Protein AF-A0A7H9B2K4-F1 (afdb_monomer)

Foldseek 3Di:
DVVVVVVVVVVVVVVVVVVVVVCCVVCVLVVVQVVCQQPVPPPDAADPWFFFQDKDWDWDFPNRPDDQKGWDAPAPPGPDIAIWGFHDDQFQPVQQQFLDDDPTTTITMTTGHDDPPDPTFTFQDKAFDLDQLDADPVLVVVLVVCVVVVPPQQADKDWDFADDDPVVVVDPPDPDDGSIDIHGGDQWDDPTNRMIIGGDPPHFGWIDKDKDKFPPFDDQAPQKDWRDWFNWDQRPPPRFTITMTMMTGTDDPPDPPPPPDDPDLAPEPPDQDALKAKEWEAEQAAQARHPDPVSNVLLVLLLVLVLLLCVVRVGQEYEYAENQHQADRRARLLRSVCSNCNSCSNVVHAYEYAYDPRPHHPTHDPVVNLVSQLPGRNYPQVSADPQSWDWHWYAHPVRFIEIEIEHHQQDACVVVVVVVVPDDQGLAYEYGHADDAPQVQDPDDFDKFFFDDDRDDDDPSNVSHVCVVVSCVVSVHLEYEYENDQAAQMWTQGPSNHIYGYQHHSGAPDDYPPPRARKGKMWMQRNVQRWIKMWMAGSVGRVDIDRIDTSDGDD

InterPro domains:
  IPR004843 Calcineurin-like, phosphoesterase domain [PF00149] (277-362)
  IPR029052 Metallo-dependent phosphatase-like [G3DSA:3.60.21.10] (275-540)
  IPR029052 Metallo-dependent phosphatase-like [SSF56300] (274-551)

Sequence (555 aa):
MRLRRKRSIRSLNRTLVFTIVFAVFFFRAQLIFHIANIIFHPQTSEYQGGLIDDIQFIKCYRWFRQCQSLIRPLSSADRNLAAWARVSKNLSEETSYAIESGVLYDTYVYVHRWKKSSNSQPMTDLAISKDPLTVPLRVLSEVQKLIQSRDSSAFHKHIYQQEPSIWERFSPWNHKSKGEIHLLGEDWQYKGGGIWCKYESRNDPLVDIEVYLGAGFVESRPQWKEVISEYFRPYVKSNKYIPLSITKKVKSLSEPEVEPFDDSLRLKLPMTHDRSFKILQITDVHFRCSDDGTILLNEFQTVNFIINILDREVPDLVVITGDFLDGLKSFDYQACILKLVQPMIRKGISYAFSFGEADYSLYATETQITAFISRLPFCMNKWSSLNNHMAIDIKLNSGSDIVLYVLDSFKSVEPFFIERERLSLPKYSLAFRSLPIKEYRPEGSFPLIGQYNERFALESSLKIDSNLGDILKRFKIMAMSCGYEHNNDCCLKSNDEIWLCYGGSSGVGLGKMFDMPANVRVFNIDDDKGEITSWKRNFISVDSVYDYQYIRSVQ

Solvent-accessible surface area (backbone atoms only — not comparable to full-atom values): 30633 Å² total; per-residue (Å²): 116,71,65,62,53,54,51,49,51,54,49,51,50,50,53,50,50,51,51,50,52,50,47,50,63,78,39,40,74,58,51,52,40,54,50,43,40,60,69,66,56,61,90,52,63,48,37,86,72,50,49,30,46,45,72,48,82,44,73,40,41,74,84,40,86,64,66,46,24,46,52,45,52,85,41,100,88,43,84,59,74,39,68,28,19,22,58,56,61,90,46,73,62,63,76,75,71,35,74,46,74,59,97,60,31,38,21,33,56,27,33,31,71,50,50,96,88,50,94,68,66,53,22,31,46,67,42,42,27,93,50,55,89,45,82,37,68,69,61,53,54,52,37,51,50,32,53,74,70,63,41,76,56,34,75,44,79,45,78,46,73,65,83,75,54,77,68,66,77,68,48,95,81,66,93,67,78,79,61,67,44,77,46,53,33,75,64,64,44,77,71,56,85,18,32,33,41,24,68,48,96,86,54,50,40,29,38,35,71,48,71,41,45,26,41,83,62,58,85,47,57,86,60,48,43,74,38,38,74,62,46,75,37,81,34,89,92,71,82,42,54,58,16,34,29,34,35,34,29,41,52,58,95,85,52,78,73,80,67,82,74,70,95,56,103,60,52,69,65,98,54,81,37,58,60,48,52,34,36,34,35,41,20,37,43,48,36,35,38,46,71,47,69,69,60,43,50,24,52,50,51,26,49,52,45,52,44,56,46,50,74,72,66,61,45,65,32,37,40,34,20,12,20,56,31,28,16,91,67,24,74,38,63,67,36,35,51,43,44,68,44,29,60,36,47,69,68,70,35,35,32,38,65,19,54,29,90,35,56,52,44,86,38,42,53,70,69,58,54,51,56,51,51,32,66,41,77,58,37,52,52,59,70,33,44,97,65,49,33,34,69,48,46,42,58,30,69,82,71,51,35,35,37,42,35,34,31,29,58,90,46,73,61,63,70,65,49,61,72,49,67,83,51,83,80,56,80,39,30,38,36,37,18,6,60,72,59,76,67,80,63,69,83,82,87,74,67,70,45,67,45,82,70,77,79,71,84,78,61,78,76,60,56,73,52,77,57,46,73,60,50,37,56,76,66,57,35,43,34,37,34,19,19,78,46,60,50,24,46,21,38,32,62,34,98,83,69,30,32,42,29,37,34,16,19,34,22,42,88,59,93,52,58,89,95,60,65,25,22,32,26,39,39,37,40,33,62,86,66,51,27,30,37,35,35,33,38,32,65,88,47,62,90,48,76,45,69,73,40,78,75,38,70,64,127

Radius of gyration: 29.45 Å; Cα contacts (8 Å, |Δi|>4): 1129; chains: 1; bounding box: 100×44×83 Å

pLDDT: mean 83.47, std 14.69, range [33.09, 98.62]

Organism: Zygotorulaspora mrakii (NCBI:txid42260)

Structure (mmCIF, N/CA/C/O backbone):
data_AF-A0A7H9B2K4-F1
#
_entry.id   AF-A0A7H9B2K4-F1
#
loop_
_atom_site.group_PDB
_atom_site.id
_atom_site.type_symbol
_atom_site.label_atom_id
_atom_site.label_alt_id
_atom_site.label_comp_id
_atom_site.label_asym_id
_atom_site.label_entity_id
_atom_site.label_seq_id
_atom_site.pdbx_PDB_ins_code
_atom_site.Cartn_x
_atom_site.Cartn_y
_atom_site.Cartn_z
_atom_site.occupancy
_atom_site.B_iso_or_equiv
_atom_site.auth_seq_id
_atom_site.auth_comp_id
_atom_site.auth_asym_id
_atom_site.auth_atom_id
_atom_site.pdbx_PDB_model_num
ATOM 1 N N . MET A 1 1 ? 69.358 0.667 -35.303 1.00 56.38 1 MET A N 1
ATOM 2 C CA . MET A 1 1 ? 68.114 0.486 -34.503 1.00 56.38 1 MET A CA 1
ATOM 3 C C . MET A 1 1 ? 67.046 1.586 -34.660 1.00 56.38 1 MET A C 1
ATOM 5 O O . MET A 1 1 ? 65.870 1.242 -34.692 1.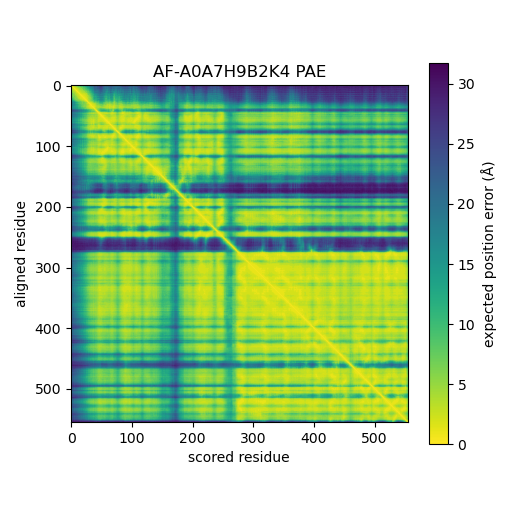00 56.38 1 MET A O 1
ATOM 9 N N . ARG A 1 2 ? 67.374 2.886 -34.797 1.00 57.91 2 ARG A N 1
ATOM 10 C CA . ARG A 1 2 ? 66.367 3.983 -34.850 1.00 57.91 2 ARG A CA 1
ATOM 11 C C . ARG A 1 2 ? 65.388 3.955 -36.046 1.00 57.91 2 ARG A C 1
ATOM 13 O O . ARG A 1 2 ? 64.227 4.319 -35.880 1.00 57.91 2 ARG A O 1
ATOM 20 N N . LEU A 1 3 ? 65.808 3.493 -37.229 1.00 55.94 3 LEU A N 1
ATOM 21 C CA . LEU A 1 3 ? 64.964 3.471 -38.442 1.00 55.94 3 LEU A CA 1
ATOM 22 C C . LEU A 1 3 ? 63.902 2.352 -38.446 1.00 55.94 3 LEU A C 1
ATOM 24 O O . LEU A 1 3 ? 62.769 2.597 -38.858 1.00 55.94 3 LEU A O 1
ATOM 28 N N . ARG A 1 4 ? 64.219 1.157 -37.920 1.00 59.97 4 ARG A N 1
ATOM 29 C CA . ARG A 1 4 ? 63.239 0.060 -37.742 1.00 59.97 4 ARG A CA 1
ATOM 30 C C . ARG A 1 4 ? 62.149 0.432 -36.731 1.00 59.97 4 ARG A C 1
ATOM 32 O O . ARG A 1 4 ? 60.979 0.178 -36.993 1.00 59.97 4 ARG A O 1
ATOM 39 N N . ARG A 1 5 ? 62.507 1.118 -35.636 1.00 60.47 5 ARG A N 1
ATOM 40 C CA . ARG A 1 5 ? 61.546 1.602 -34.626 1.00 60.47 5 ARG A CA 1
ATOM 41 C C . ARG A 1 5 ? 60.604 2.672 -35.201 1.00 60.47 5 ARG A C 1
ATOM 43 O O . ARG A 1 5 ? 59.402 2.579 -35.001 1.00 60.47 5 ARG A O 1
ATOM 50 N N . LYS A 1 6 ? 61.115 3.617 -36.009 1.00 64.56 6 LYS A N 1
ATOM 51 C CA . LYS A 1 6 ? 60.282 4.616 -36.716 1.00 64.56 6 LYS A CA 1
ATOM 52 C C . LYS A 1 6 ? 59.344 3.996 -37.763 1.00 64.56 6 LYS A C 1
ATOM 54 O O . LYS A 1 6 ? 58.207 4.444 -37.882 1.00 64.56 6 LYS A O 1
ATOM 59 N N . ARG A 1 7 ? 59.786 2.974 -38.511 1.00 66.12 7 ARG A N 1
ATOM 60 C CA . ARG A 1 7 ? 58.922 2.243 -39.461 1.00 66.12 7 ARG A CA 1
ATOM 61 C C . ARG A 1 7 ? 57.850 1.413 -38.749 1.00 66.12 7 ARG A C 1
ATOM 63 O O . ARG A 1 7 ? 56.707 1.445 -39.186 1.00 66.12 7 ARG A O 1
ATOM 70 N N . SER A 1 8 ? 58.190 0.760 -37.637 1.00 64.31 8 SER A N 1
ATOM 71 C CA . SER A 1 8 ? 57.229 0.019 -36.808 1.00 64.31 8 SER A CA 1
ATOM 72 C C . SER A 1 8 ? 56.169 0.945 -36.194 1.00 64.31 8 SER A C 1
ATOM 74 O O . SER A 1 8 ? 54.985 0.684 -36.349 1.00 64.31 8 SER A O 1
ATOM 76 N N . ILE A 1 9 ? 56.562 2.102 -35.642 1.00 70.31 9 ILE A N 1
ATOM 77 C CA . ILE A 1 9 ? 55.616 3.106 -35.113 1.00 70.31 9 ILE A CA 1
ATOM 78 C C . ILE A 1 9 ? 54.707 3.669 -36.218 1.00 70.31 9 ILE A C 1
ATOM 80 O O . ILE A 1 9 ? 53.507 3.807 -36.014 1.00 70.31 9 ILE A O 1
ATOM 84 N N . ARG A 1 10 ? 55.238 3.960 -37.416 1.00 70.56 10 ARG A N 1
ATOM 85 C CA . ARG A 1 10 ? 54.409 4.411 -38.553 1.00 70.56 10 ARG A CA 1
ATOM 86 C C . ARG A 1 10 ? 53.452 3.327 -39.053 1.00 70.56 10 ARG A C 1
ATOM 88 O O . ARG A 1 10 ? 52.339 3.658 -39.446 1.00 70.56 10 ARG A O 1
ATOM 95 N N . SER A 1 11 ? 53.875 2.063 -39.039 1.00 70.44 11 SER A N 1
ATOM 96 C CA . SER A 1 11 ? 53.021 0.920 -39.375 1.00 70.44 11 SER A CA 1
ATOM 97 C C . SER A 1 11 ? 51.909 0.746 -38.345 1.00 70.44 11 SER A C 1
ATOM 99 O O . SER A 1 11 ? 50.755 0.637 -38.738 1.00 70.44 11 SER A O 1
ATOM 101 N N . LEU A 1 12 ? 52.247 0.806 -37.052 1.00 72.25 12 LEU A N 1
ATOM 102 C CA . LEU A 1 12 ? 51.305 0.696 -35.940 1.00 72.25 12 LEU A CA 1
ATOM 103 C C . LEU A 1 12 ? 50.282 1.840 -35.958 1.00 72.25 12 LEU A C 1
ATOM 105 O O . LEU A 1 12 ? 49.088 1.600 -35.816 1.00 72.25 12 LEU A O 1
ATOM 109 N N . ASN A 1 13 ? 50.730 3.073 -36.219 1.00 71.69 13 ASN A N 1
ATOM 110 C CA . ASN A 1 13 ? 49.839 4.221 -36.381 1.00 71.69 13 ASN A CA 1
ATOM 111 C C . ASN A 1 13 ? 48.940 4.070 -37.612 1.00 71.69 13 ASN A C 1
ATOM 113 O O . ASN A 1 13 ? 47.762 4.388 -37.529 1.00 71.69 13 ASN A O 1
ATOM 117 N N . ARG A 1 14 ? 49.446 3.557 -38.743 1.00 74.38 14 ARG A N 1
ATOM 118 C CA . ARG A 1 14 ? 48.601 3.276 -39.916 1.00 74.38 14 ARG A CA 1
ATOM 119 C C . ARG A 1 14 ? 47.543 2.227 -39.599 1.00 74.38 14 ARG A C 1
ATOM 121 O O . ARG A 1 14 ? 46.381 2.459 -39.903 1.00 74.38 14 ARG A O 1
ATOM 128 N N . THR A 1 15 ? 47.918 1.113 -38.973 1.00 76.25 15 THR A N 1
ATOM 129 C CA . THR A 1 15 ? 46.960 0.071 -38.582 1.00 76.25 15 THR A CA 1
ATOM 130 C C . THR A 1 15 ? 45.941 0.591 -37.575 1.00 76.25 15 THR A C 1
ATOM 132 O O . THR A 1 15 ? 44.767 0.300 -37.739 1.00 76.25 15 THR A O 1
ATOM 135 N N . LEU A 1 16 ? 46.356 1.423 -36.612 1.00 76.44 16 LEU A N 1
ATOM 136 C CA . LEU A 1 16 ? 45.463 2.075 -35.651 1.00 76.44 16 LEU A CA 1
ATOM 137 C C . LEU A 1 16 ? 44.482 3.037 -36.340 1.00 76.44 16 LEU A C 1
ATOM 139 O O . LEU A 1 16 ? 43.297 3.052 -36.033 1.00 76.44 16 LEU A O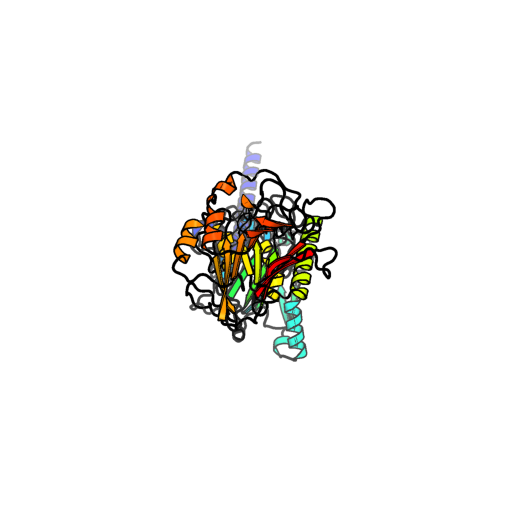 1
ATOM 143 N N . VAL A 1 17 ? 44.956 3.836 -37.298 1.00 78.44 17 VAL A N 1
ATOM 144 C CA . VAL A 1 17 ? 44.097 4.750 -38.065 1.00 78.44 17 VAL A CA 1
ATOM 145 C C . VAL A 1 17 ? 43.091 3.960 -38.901 1.00 78.44 17 VAL A C 1
ATOM 147 O O . VAL A 1 17 ? 41.910 4.294 -38.894 1.00 78.44 17 VAL A O 1
ATOM 150 N N . PHE A 1 18 ? 43.518 2.887 -39.572 1.00 78.12 18 PHE A N 1
ATOM 151 C CA . PHE A 1 18 ? 42.606 2.032 -40.331 1.00 78.12 18 PHE A CA 1
ATOM 152 C C . PHE A 1 18 ? 41.586 1.329 -39.433 1.00 78.12 18 PHE A C 1
ATOM 154 O O . PHE A 1 18 ? 40.413 1.306 -39.792 1.00 78.12 18 PHE A O 1
ATOM 161 N N . THR A 1 19 ? 41.977 0.817 -38.262 1.00 73.94 19 THR A N 1
ATOM 162 C CA . THR A 1 19 ? 41.025 0.199 -37.327 1.00 73.94 19 THR A CA 1
ATOM 163 C C . THR A 1 19 ? 40.046 1.215 -36.749 1.00 73.94 19 THR A C 1
ATOM 165 O O . THR A 1 19 ? 38.864 0.902 -36.653 1.00 73.94 19 THR A O 1
ATOM 168 N N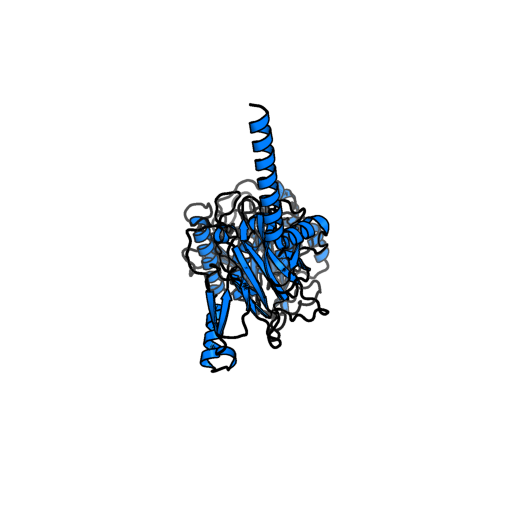 . ILE A 1 20 ? 40.482 2.441 -36.440 1.00 75.06 20 ILE A N 1
ATOM 169 C CA . ILE A 1 20 ? 39.590 3.520 -35.989 1.00 75.06 20 ILE A CA 1
ATOM 170 C C . ILE A 1 20 ? 38.612 3.920 -37.098 1.00 75.06 20 ILE A C 1
ATOM 172 O O . ILE A 1 20 ? 37.416 4.000 -36.845 1.00 75.06 20 ILE A O 1
ATOM 176 N N . VAL A 1 21 ? 39.081 4.138 -38.330 1.00 76.19 21 VAL A N 1
ATOM 177 C CA . VAL A 1 21 ? 38.211 4.509 -39.463 1.00 76.19 21 VAL A CA 1
ATOM 178 C C . VAL A 1 21 ? 37.216 3.392 -39.778 1.00 76.19 21 VAL A C 1
ATOM 180 O O . VAL A 1 21 ? 36.035 3.662 -39.988 1.00 76.19 21 VAL A O 1
ATOM 183 N N . PHE A 1 22 ? 37.667 2.137 -39.756 1.00 72.06 22 PHE A N 1
ATOM 184 C CA . PHE A 1 22 ? 36.810 0.974 -39.960 1.00 72.06 22 PHE A CA 1
ATOM 185 C C . PHE A 1 22 ? 35.772 0.844 -38.838 1.00 72.06 22 PHE A C 1
ATOM 187 O O . PHE A 1 22 ? 34.588 0.675 -39.119 1.00 72.06 22 PHE A O 1
ATOM 194 N N . ALA A 1 23 ? 36.171 1.028 -37.576 1.00 65.62 23 ALA A N 1
ATOM 195 C CA . ALA A 1 23 ? 35.248 1.056 -36.445 1.00 65.62 23 ALA A CA 1
ATOM 196 C C . ALA A 1 23 ? 34.226 2.198 -36.579 1.00 65.62 23 ALA A C 1
ATOM 198 O O . ALA A 1 23 ? 33.030 1.960 -36.466 1.00 65.62 23 ALA A O 1
ATOM 199 N N . VAL A 1 24 ? 34.650 3.422 -36.898 1.00 66.38 24 VAL A N 1
ATOM 200 C CA . VAL A 1 24 ? 33.741 4.566 -37.095 1.00 66.38 24 VAL A CA 1
ATOM 201 C C . VAL A 1 24 ? 32.762 4.317 -38.242 1.00 66.38 24 VAL A C 1
ATOM 203 O O . VAL A 1 24 ? 31.598 4.692 -38.134 1.00 66.38 24 VAL A O 1
ATOM 206 N N . PHE A 1 25 ? 33.195 3.663 -39.322 1.00 68.12 25 PHE A N 1
ATOM 207 C CA . PHE A 1 25 ? 32.325 3.327 -40.446 1.00 68.12 25 PHE A CA 1
ATOM 208 C C . PHE A 1 25 ? 31.274 2.274 -40.067 1.00 68.12 25 PHE A C 1
ATOM 210 O O . PHE A 1 25 ? 30.086 2.484 -40.309 1.00 68.12 25 PHE A O 1
ATOM 217 N N . PHE A 1 26 ? 31.684 1.186 -39.408 1.00 58.09 26 PHE A N 1
ATOM 218 C CA . PHE A 1 26 ? 30.774 0.117 -38.979 1.00 58.09 26 PHE A CA 1
ATOM 219 C C . PHE A 1 26 ? 29.849 0.534 -37.828 1.00 58.09 26 PHE A C 1
ATOM 221 O O . PHE A 1 26 ? 28.696 0.111 -37.781 1.00 58.09 26 PHE A O 1
ATOM 228 N N . PHE A 1 27 ? 30.314 1.403 -36.930 1.00 62.25 27 PHE A N 1
ATOM 229 C CA . PHE A 1 27 ? 29.545 1.903 -35.789 1.00 62.25 27 PHE A CA 1
ATOM 230 C C . PHE A 1 27 ? 28.919 3.276 -36.038 1.00 62.25 27 PHE A C 1
ATOM 232 O O . PHE A 1 27 ? 28.419 3.889 -35.099 1.00 62.25 27 PHE A O 1
ATOM 239 N N . ARG A 1 28 ? 28.894 3.772 -37.282 1.00 66.75 28 ARG A N 1
ATOM 240 C CA . ARG A 1 28 ? 28.434 5.131 -37.611 1.00 66.75 28 ARG A CA 1
ATOM 241 C C . ARG A 1 28 ? 27.039 5.437 -37.067 1.00 66.75 28 ARG A C 1
ATOM 243 O O . ARG A 1 28 ? 26.842 6.482 -36.458 1.00 66.75 28 ARG A O 1
ATOM 250 N N . ALA A 1 29 ? 26.083 4.529 -37.263 1.00 63.59 29 ALA A N 1
ATOM 251 C CA . ALA A 1 29 ? 24.717 4.692 -36.762 1.00 63.59 29 ALA A CA 1
ATOM 252 C C . ALA A 1 29 ? 24.673 4.739 -35.228 1.00 63.59 29 ALA A C 1
ATOM 254 O O . ALA A 1 29 ? 23.933 5.537 -34.656 1.00 63.59 29 ALA A O 1
ATOM 255 N N . GLN A 1 30 ? 25.516 3.931 -34.575 1.00 69.69 30 GLN A N 1
ATOM 256 C CA . GLN A 1 30 ? 25.601 3.907 -33.123 1.00 69.69 30 GLN A CA 1
ATOM 257 C C . GLN A 1 30 ? 26.197 5.217 -32.592 1.00 69.69 30 GLN A C 1
ATOM 259 O O . GLN A 1 30 ? 25.627 5.894 -31.740 1.00 69.69 30 GLN A O 1
ATOM 264 N N . LEU A 1 31 ? 27.306 5.642 -33.192 1.00 72.56 31 LEU A N 1
ATOM 265 C CA . LEU A 1 31 ? 27.999 6.877 -32.862 1.00 72.56 31 LEU A CA 1
ATOM 266 C C . LEU A 1 31 ? 27.090 8.108 -33.007 1.00 72.56 31 LEU A C 1
ATOM 268 O O . LEU A 1 31 ? 27.130 8.984 -32.149 1.00 72.56 31 LEU A O 1
ATOM 272 N N . ILE A 1 32 ? 26.243 8.159 -34.044 1.00 75.94 32 ILE A N 1
ATOM 273 C CA . ILE A 1 32 ? 25.298 9.265 -34.260 1.00 75.94 32 ILE A CA 1
ATOM 274 C C . ILE A 1 32 ? 24.343 9.415 -33.075 1.00 75.94 32 ILE A C 1
ATOM 276 O O . ILE A 1 32 ? 24.209 10.524 -32.561 1.00 75.94 32 ILE A O 1
ATOM 280 N N . PHE A 1 33 ? 23.705 8.338 -32.603 1.00 79.56 33 PHE A N 1
ATOM 281 C CA . PHE A 1 33 ? 22.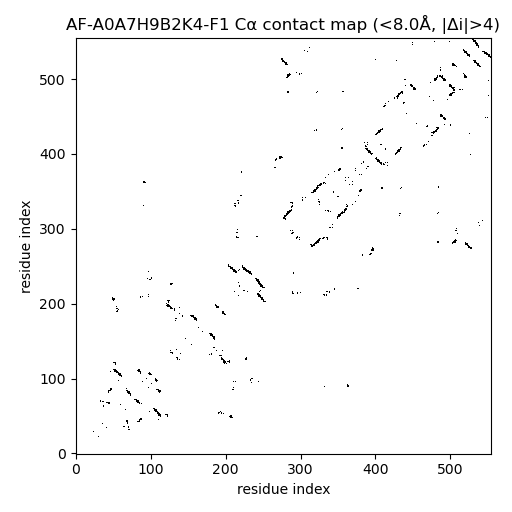787 8.478 -31.470 1.00 79.56 33 PHE A CA 1
ATOM 282 C C . PHE A 1 33 ? 23.533 8.741 -30.161 1.00 79.56 33 PHE A C 1
ATOM 284 O O . PHE A 1 33 ? 23.029 9.487 -29.325 1.00 79.56 33 PHE A O 1
ATOM 291 N N . HIS A 1 34 ? 24.727 8.173 -29.956 1.00 83.75 34 HIS A N 1
ATOM 292 C CA . HIS A 1 34 ? 25.512 8.463 -28.754 1.00 83.75 34 HIS A CA 1
ATOM 293 C C . HIS A 1 34 ? 25.875 9.949 -28.704 1.00 83.75 34 HIS A C 1
ATOM 295 O O . HIS A 1 34 ? 25.677 10.589 -27.676 1.00 83.75 34 HIS A O 1
ATOM 301 N N . ILE A 1 35 ? 26.328 10.515 -29.828 1.00 83.38 35 ILE A N 1
ATOM 302 C CA . ILE A 1 35 ? 26.573 11.954 -29.964 1.00 83.38 35 ILE A CA 1
ATOM 303 C C . ILE A 1 35 ? 25.277 12.733 -29.727 1.00 83.38 35 ILE A C 1
ATOM 305 O O . ILE A 1 35 ? 25.290 13.715 -28.987 1.00 83.38 35 ILE A O 1
ATOM 309 N N . ALA A 1 36 ? 24.150 12.283 -30.287 1.00 83.88 36 ALA A N 1
ATOM 310 C CA . ALA A 1 36 ? 22.878 12.973 -30.121 1.00 83.88 36 ALA A CA 1
ATOM 311 C C . ALA A 1 36 ? 22.442 13.056 -28.648 1.00 83.88 36 ALA A C 1
ATOM 313 O O . ALA A 1 36 ? 22.065 14.128 -28.184 1.00 83.88 36 ALA A O 1
ATOM 314 N N . ASN A 1 37 ? 22.579 11.961 -27.898 1.00 86.38 37 ASN A N 1
ATOM 315 C CA . ASN A 1 37 ? 22.286 11.901 -26.462 1.00 86.38 37 ASN A CA 1
ATOM 316 C C . ASN A 1 37 ? 23.268 12.709 -25.599 1.00 86.38 37 ASN A C 1
ATOM 318 O O . ASN A 1 37 ? 22.911 13.156 -24.515 1.00 86.38 37 ASN A O 1
ATOM 322 N N . ILE A 1 38 ? 24.502 12.923 -26.067 1.00 85.56 38 ILE A N 1
ATOM 323 C CA . ILE A 1 38 ? 25.495 13.757 -25.373 1.00 85.56 38 ILE A CA 1
ATOM 324 C C . ILE A 1 38 ? 25.280 15.254 -25.650 1.00 85.56 38 ILE A C 1
ATOM 326 O O . ILE A 1 38 ? 25.610 16.075 -24.792 1.00 85.56 38 ILE A O 1
ATOM 330 N N . ILE A 1 39 ? 24.770 15.624 -26.830 1.00 82.12 39 ILE A N 1
ATOM 331 C CA . ILE A 1 39 ? 24.684 17.025 -27.279 1.00 82.12 39 ILE A CA 1
ATOM 332 C C . ILE A 1 39 ? 23.278 17.607 -27.121 1.00 82.12 39 ILE A C 1
ATOM 334 O O . ILE A 1 39 ? 23.139 18.683 -26.547 1.00 82.12 39 ILE A O 1
ATOM 338 N N . PHE A 1 40 ? 22.251 16.937 -27.647 1.00 75.81 40 PHE A N 1
ATOM 339 C CA . PHE A 1 40 ? 20.929 17.540 -27.841 1.00 75.81 40 PHE A CA 1
ATOM 340 C C . PHE A 1 40 ? 20.006 17.453 -26.621 1.00 75.81 40 PHE A C 1
ATOM 342 O O . PHE A 1 40 ? 18.979 18.115 -26.658 1.00 75.81 40 PHE A O 1
ATOM 349 N N . HIS A 1 41 ? 20.364 16.675 -25.584 1.00 69.25 41 HIS A N 1
ATOM 350 C CA . HIS A 1 41 ? 19.637 16.496 -24.307 1.00 69.25 41 HIS A CA 1
ATOM 351 C C . HIS A 1 41 ? 18.119 16.674 -24.431 1.00 69.25 41 HIS A C 1
ATOM 353 O O . HIS A 1 41 ? 17.625 17.791 -24.260 1.00 69.25 41 HIS A O 1
ATOM 359 N N . PRO A 1 42 ? 17.353 15.611 -24.726 1.00 68.81 42 PRO A N 1
ATOM 360 C CA . PRO A 1 42 ? 15.907 15.747 -24.840 1.00 68.81 42 PRO A CA 1
ATOM 361 C C . PRO A 1 42 ? 15.330 16.362 -23.551 1.00 68.81 42 PRO A C 1
ATOM 363 O O . PRO A 1 42 ? 15.577 15.873 -22.453 1.00 68.81 42 PRO A O 1
ATOM 366 N N . GLN A 1 43 ? 14.566 17.453 -23.681 1.00 66.00 43 GLN A N 1
ATOM 367 C CA . GLN A 1 43 ? 13.907 18.133 -22.551 1.00 66.00 43 GLN A CA 1
ATOM 368 C C . GLN A 1 43 ? 12.656 17.392 -22.047 1.00 66.00 43 GLN A C 1
ATOM 370 O O . GLN A 1 43 ? 11.853 17.935 -21.292 1.00 66.00 43 GLN A O 1
ATOM 375 N N . THR A 1 44 ? 12.432 16.160 -22.494 1.00 71.62 44 THR A N 1
ATOM 376 C CA . THR A 1 44 ? 11.289 15.362 -22.059 1.00 71.62 44 THR A CA 1
ATOM 377 C C . THR A 1 44 ? 11.544 14.809 -20.664 1.00 71.62 44 THR A C 1
ATOM 379 O O . THR A 1 44 ? 12.554 14.139 -20.442 1.00 71.62 44 THR A O 1
ATOM 382 N N . SER A 1 45 ? 10.613 15.066 -19.745 1.00 86.62 45 SER A N 1
ATOM 383 C CA . SER A 1 45 ? 10.601 14.439 -18.425 1.00 86.62 45 SER A CA 1
ATOM 384 C C . SER A 1 45 ? 10.442 12.921 -18.529 1.00 86.62 45 SER A C 1
ATOM 386 O O . SER A 1 45 ? 10.014 12.386 -19.560 1.00 86.62 45 SER A O 1
ATOM 388 N N . GLU A 1 46 ? 10.744 12.224 -17.438 1.00 91.31 46 GLU A N 1
ATOM 389 C CA . GLU A 1 46 ? 10.400 10.812 -17.308 1.00 91.31 46 GLU A CA 1
ATOM 390 C C . GLU A 1 46 ? 8.909 10.578 -17.524 1.00 91.31 46 GLU A C 1
ATOM 392 O O . GLU A 1 46 ? 8.067 11.442 -17.271 1.00 91.31 46 GLU A O 1
ATOM 397 N N . TYR A 1 47 ? 8.578 9.402 -18.031 1.00 93.62 47 TYR A N 1
ATOM 398 C CA . TYR A 1 47 ? 7.206 8.986 -18.230 1.00 93.62 47 TYR A CA 1
ATOM 399 C C . TYR A 1 47 ? 6.537 8.698 -16.878 1.00 93.62 47 TYR A C 1
ATOM 401 O O . TYR A 1 47 ? 7.003 7.848 -16.125 1.00 93.62 47 TYR A O 1
ATOM 409 N N . GLN A 1 48 ? 5.454 9.425 -16.594 1.00 89.88 48 GLN A N 1
ATOM 410 C CA . GLN A 1 48 ? 4.670 9.355 -15.351 1.00 89.88 48 GLN A CA 1
ATOM 411 C C . GLN A 1 48 ? 3.201 8.970 -15.608 1.00 89.88 48 GLN A C 1
ATOM 413 O O . GLN A 1 48 ? 2.354 9.185 -14.746 1.00 89.88 48 GLN A O 1
ATOM 418 N N . GLY A 1 49 ? 2.890 8.485 -16.813 1.00 90.06 49 GLY A N 1
ATOM 419 C CA . GLY A 1 49 ? 1.524 8.201 -17.249 1.00 90.06 49 GLY A CA 1
ATOM 420 C C . GLY A 1 49 ? 1.170 8.813 -18.603 1.00 90.06 49 GLY A C 1
ATOM 421 O O . GLY A 1 49 ? 1.743 9.828 -19.018 1.00 90.06 49 GLY A O 1
ATOM 422 N N . GLY A 1 50 ? 0.206 8.199 -19.293 1.00 89.44 50 GLY A N 1
ATOM 423 C CA . GLY A 1 50 ? -0.354 8.672 -20.556 1.00 89.44 50 GLY A CA 1
ATOM 424 C C . GLY A 1 50 ? -0.234 7.680 -21.716 1.00 89.44 50 GLY A C 1
ATOM 425 O O . GLY A 1 50 ? 0.427 6.654 -21.647 1.00 89.44 50 GLY A O 1
ATOM 426 N N . LEU A 1 51 ? -0.877 8.012 -22.835 1.00 91.31 51 LEU A N 1
ATOM 427 C CA . LEU A 1 51 ? -0.904 7.141 -24.012 1.00 91.31 51 LEU A CA 1
ATOM 428 C C . LEU A 1 51 ? 0.498 6.928 -24.606 1.00 91.31 51 LEU A C 1
ATOM 430 O O . LEU A 1 51 ? 1.275 7.872 -24.789 1.00 91.31 51 LEU A O 1
ATOM 434 N N . ILE A 1 52 ? 0.783 5.679 -24.962 1.00 91.75 52 ILE A N 1
ATOM 435 C CA . ILE A 1 52 ? 2.060 5.225 -25.522 1.00 91.75 52 ILE A CA 1
ATOM 436 C C . ILE A 1 52 ? 1.809 4.651 -26.917 1.00 91.75 52 ILE A C 1
ATOM 438 O O . ILE A 1 52 ? 0.808 3.971 -27.137 1.00 91.75 52 ILE A O 1
ATOM 442 N N . ASP A 1 53 ? 2.713 4.902 -27.860 1.00 89.50 53 ASP A N 1
ATOM 443 C CA . ASP A 1 53 ? 2.701 4.286 -29.194 1.00 89.50 53 ASP A CA 1
ATOM 444 C C . ASP A 1 53 ? 3.887 3.343 -29.435 1.00 89.50 53 ASP A C 1
ATOM 446 O O . ASP A 1 53 ? 3.825 2.501 -30.327 1.00 89.50 53 ASP A O 1
ATOM 450 N N . ASP A 1 54 ? 4.954 3.398 -28.637 1.00 90.31 54 ASP A N 1
ATOM 451 C CA . ASP A 1 54 ? 6.007 2.383 -28.709 1.00 90.31 54 ASP A CA 1
ATOM 452 C C . ASP A 1 54 ? 6.786 2.221 -27.398 1.00 90.31 54 ASP A C 1
ATOM 454 O O . ASP A 1 54 ? 6.811 3.110 -26.544 1.00 90.31 54 ASP A O 1
ATOM 458 N N . ILE A 1 55 ? 7.450 1.075 -27.243 1.00 92.12 55 ILE A N 1
ATOM 459 C CA . ILE A 1 55 ? 8.238 0.712 -26.061 1.00 92.12 55 ILE A CA 1
ATOM 460 C C . ILE A 1 55 ? 9.518 -0.029 -26.459 1.00 92.12 55 ILE A C 1
ATOM 462 O O . ILE A 1 55 ? 9.518 -0.891 -27.336 1.00 92.12 55 ILE A O 1
ATOM 466 N N . GLN A 1 56 ? 10.630 0.294 -25.797 1.00 90.56 56 GLN A N 1
ATOM 467 C CA . GLN A 1 56 ? 11.918 -0.357 -26.028 1.00 90.56 56 GLN A CA 1
ATOM 468 C C . GLN A 1 56 ? 12.741 -0.477 -24.746 1.00 90.56 56 GLN A C 1
ATOM 470 O O . GLN A 1 56 ? 12.692 0.375 -23.856 1.00 90.56 56 GLN A O 1
ATOM 475 N N . PHE A 1 57 ? 13.588 -1.504 -24.698 1.00 90.88 57 PHE A N 1
ATOM 476 C CA . PHE A 1 57 ? 14.701 -1.560 -23.756 1.00 90.88 57 PHE A CA 1
ATOM 477 C C . PHE A 1 57 ? 15.900 -0.811 -24.342 1.00 90.88 57 PHE A C 1
ATOM 479 O O . PHE A 1 57 ? 16.477 -1.208 -25.360 1.00 90.88 57 PHE A O 1
ATOM 486 N N . ILE A 1 58 ? 16.272 0.307 -23.717 1.00 90.06 58 ILE A N 1
ATOM 487 C CA . ILE A 1 58 ? 17.356 1.171 -24.199 1.00 90.06 58 ILE A CA 1
ATOM 488 C C . ILE A 1 58 ? 18.470 1.215 -23.158 1.00 90.06 58 ILE A C 1
ATOM 490 O O . ILE A 1 58 ? 18.232 1.428 -21.970 1.00 90.06 58 ILE A O 1
ATOM 494 N N . LYS A 1 59 ? 19.703 1.019 -23.633 1.00 90.75 59 LYS A N 1
ATOM 495 C CA . LYS A 1 59 ? 20.925 1.145 -22.838 1.00 90.75 59 LYS A CA 1
ATOM 496 C C . LYS A 1 59 ? 21.217 2.624 -22.602 1.00 90.75 59 LYS A C 1
ATOM 498 O O . LYS A 1 59 ? 21.553 3.342 -23.544 1.00 90.75 59 LYS A O 1
ATOM 503 N N . CYS A 1 60 ? 21.122 3.063 -21.354 1.00 90.94 60 CYS A N 1
ATOM 504 C CA . CYS A 1 60 ? 21.705 4.315 -20.913 1.00 90.94 60 CYS A CA 1
ATOM 505 C C . CYS A 1 60 ? 23.169 4.079 -20.549 1.00 90.94 60 CYS A C 1
ATOM 507 O O . CYS A 1 60 ? 23.488 3.346 -19.615 1.00 90.94 60 CYS A O 1
ATOM 509 N N . TYR A 1 61 ? 24.079 4.676 -21.309 1.00 89.69 61 TYR A N 1
ATOM 510 C CA . TYR A 1 61 ? 25.506 4.541 -21.056 1.00 89.69 61 TYR A CA 1
ATOM 511 C C . TYR A 1 61 ? 25.964 5.555 -20.013 1.00 89.69 61 TYR A C 1
ATOM 513 O O . TYR A 1 61 ? 25.493 6.686 -20.002 1.00 89.69 61 TYR A O 1
ATOM 521 N N . ARG A 1 62 ? 26.946 5.191 -19.184 1.00 87.38 62 ARG A N 1
ATOM 522 C CA . ARG A 1 62 ? 27.442 6.038 -18.078 1.00 87.38 62 ARG A CA 1
ATOM 523 C C . ARG A 1 62 ? 28.027 7.385 -18.517 1.00 87.38 62 ARG A C 1
ATOM 525 O O . ARG A 1 62 ? 28.171 8.283 -17.700 1.00 87.38 62 ARG A O 1
ATOM 532 N N . TRP A 1 63 ? 28.406 7.519 -19.789 1.00 87.06 63 TRP A N 1
ATOM 533 C CA . TRP A 1 63 ? 28.876 8.783 -20.370 1.00 87.06 63 TRP A CA 1
ATOM 534 C C . TRP A 1 63 ? 27.747 9.654 -20.936 1.00 87.06 63 TRP A C 1
ATOM 536 O O . TRP A 1 63 ? 28.009 10.745 -21.446 1.00 87.06 63 TRP A O 1
ATOM 546 N N . PHE A 1 64 ? 26.500 9.186 -20.893 1.00 86.81 64 PHE A N 1
ATOM 547 C CA . PHE A 1 64 ? 25.348 10.055 -21.088 1.00 86.81 64 PHE A CA 1
ATOM 548 C C . PHE A 1 64 ? 25.199 10.948 -19.859 1.00 86.81 64 PHE A C 1
ATOM 550 O O . PHE A 1 64 ? 25.450 10.522 -18.736 1.00 86.81 64 PHE A O 1
ATOM 557 N N . ARG A 1 65 ? 24.821 12.214 -20.070 1.00 80.12 65 ARG A N 1
ATOM 558 C CA . ARG A 1 65 ? 24.678 13.167 -18.958 1.00 80.12 65 ARG A CA 1
ATOM 559 C C . ARG A 1 65 ? 23.429 12.907 -18.113 1.00 80.12 65 ARG A C 1
ATOM 561 O O . ARG A 1 65 ? 23.427 13.250 -16.940 1.00 80.12 65 ARG A O 1
ATOM 568 N N . GLN A 1 66 ? 22.388 12.328 -18.712 1.00 86.50 66 GLN A N 1
ATOM 569 C CA . GLN A 1 66 ? 21.134 11.959 -18.056 1.00 86.50 66 GLN A CA 1
ATOM 570 C C . GLN A 1 66 ? 20.544 10.693 -18.693 1.00 86.50 66 GLN A C 1
ATOM 572 O O . GLN A 1 66 ? 20.782 10.429 -19.873 1.00 86.50 66 GLN A O 1
ATOM 577 N N . CYS A 1 67 ? 19.744 9.952 -17.923 1.00 89.19 67 CYS A N 1
ATOM 578 C CA . CYS A 1 67 ? 19.016 8.764 -18.387 1.00 89.19 67 CYS A CA 1
ATOM 579 C C . CYS A 1 67 ? 17.489 8.943 -18.401 1.00 89.19 67 CYS A C 1
ATOM 581 O O . CYS A 1 67 ? 16.785 8.035 -18.833 1.00 89.19 67 CYS A O 1
ATOM 583 N N . GLN A 1 68 ? 16.964 10.090 -17.958 1.00 91.00 68 GLN A N 1
ATOM 584 C CA . GLN A 1 68 ? 15.517 10.339 -17.851 1.00 91.00 68 GLN A CA 1
ATOM 585 C C . GLN A 1 68 ? 14.808 10.283 -19.208 1.00 91.00 68 GLN A C 1
ATOM 587 O O . GLN A 1 68 ? 13.687 9.788 -19.330 1.00 91.00 68 GLN A O 1
ATOM 592 N N . SER A 1 69 ? 15.482 10.754 -20.253 1.00 91.81 69 SER A N 1
ATOM 593 C CA . SER A 1 69 ? 15.045 10.587 -21.629 1.00 91.81 69 SER A CA 1
ATOM 594 C C . SER A 1 69 ? 16.233 10.469 -22.572 1.00 91.81 69 SER A C 1
ATOM 596 O O . SER A 1 69 ? 17.314 10.998 -22.307 1.00 91.81 69 SER A O 1
ATOM 598 N N . LEU A 1 70 ? 16.035 9.732 -23.663 1.00 91.25 70 LEU A N 1
ATOM 599 C CA . LEU A 1 70 ? 17.064 9.426 -24.650 1.00 91.25 70 LEU A CA 1
ATOM 600 C C . LEU A 1 70 ? 16.531 9.615 -26.070 1.00 91.25 70 LEU A C 1
ATOM 602 O O . LEU A 1 70 ? 15.352 9.427 -26.347 1.00 91.25 70 LEU A O 1
ATOM 606 N N . ILE A 1 71 ? 17.417 9.967 -26.993 1.00 88.62 71 ILE A N 1
ATOM 607 C CA . ILE A 1 71 ? 17.130 10.079 -28.419 1.00 88.62 71 ILE A CA 1
ATOM 608 C C . ILE A 1 71 ? 17.504 8.766 -29.104 1.00 88.62 71 ILE A C 1
ATOM 610 O O . ILE A 1 71 ? 18.655 8.323 -29.028 1.00 88.62 71 ILE A O 1
ATOM 614 N N . ARG A 1 72 ? 16.545 8.158 -29.804 1.00 86.44 72 ARG A N 1
ATOM 615 C CA . ARG A 1 72 ? 16.743 6.912 -30.554 1.00 86.44 72 ARG A CA 1
ATOM 616 C C . ARG A 1 72 ? 15.798 6.855 -31.765 1.00 86.44 72 ARG A C 1
ATOM 618 O O . ARG A 1 72 ? 14.698 7.404 -31.680 1.00 86.44 72 ARG A O 1
ATOM 625 N N . PRO A 1 73 ? 16.195 6.232 -32.892 1.00 81.12 73 PRO A N 1
ATOM 626 C CA . PRO A 1 73 ? 15.275 5.989 -34.001 1.00 81.12 73 PRO A CA 1
ATOM 627 C C . PRO A 1 73 ? 14.079 5.120 -33.591 1.00 81.12 73 PRO A C 1
ATOM 629 O O . PRO A 1 73 ? 14.225 4.225 -32.756 1.00 81.12 73 PRO A O 1
ATOM 632 N N . LEU A 1 74 ? 12.919 5.371 -34.207 1.00 75.12 74 LEU A N 1
ATOM 633 C CA . LEU A 1 74 ? 11.676 4.617 -33.975 1.00 75.12 74 LEU A CA 1
ATOM 634 C C . LEU A 1 74 ? 11.781 3.148 -34.413 1.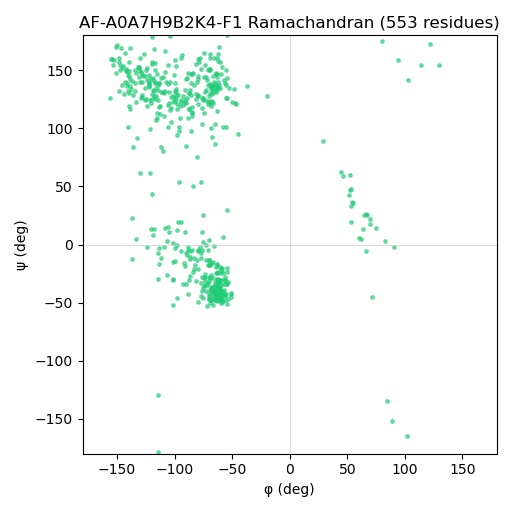00 75.12 74 LEU A C 1
ATOM 636 O O . LEU A 1 74 ? 11.233 2.259 -33.773 1.00 75.12 74 LEU A O 1
ATOM 640 N N . SER A 1 75 ? 12.525 2.879 -35.484 1.00 68.50 75 SER A N 1
ATOM 641 C CA . SER A 1 75 ? 12.748 1.535 -36.022 1.00 68.50 75 SER A CA 1
ATOM 642 C C . SER A 1 75 ? 14.136 1.451 -36.653 1.00 68.50 75 SER A C 1
ATOM 644 O O . SER A 1 75 ? 14.715 2.470 -37.015 1.00 68.50 75 SER A O 1
ATOM 646 N N . SER A 1 76 ? 14.679 0.247 -36.837 1.00 60.91 76 SER A N 1
ATOM 647 C CA . SER A 1 76 ? 15.920 0.046 -37.603 1.00 60.91 76 SER A CA 1
ATOM 648 C C . SER A 1 76 ? 15.800 0.519 -39.061 1.00 60.91 76 SER A C 1
ATOM 650 O O . SER A 1 76 ? 16.805 0.887 -39.670 1.00 60.91 76 SER A O 1
ATOM 652 N N . ALA A 1 77 ? 14.578 0.553 -39.605 1.00 57.25 77 ALA A N 1
ATOM 653 C CA . ALA A 1 77 ? 14.285 1.044 -40.951 1.00 57.25 77 ALA A CA 1
ATOM 654 C C . ALA A 1 77 ? 14.056 2.568 -41.017 1.00 57.25 77 ALA A C 1
ATOM 656 O O . ALA A 1 77 ? 14.313 3.176 -42.058 1.00 57.25 77 ALA A O 1
ATOM 657 N N . ASP A 1 78 ? 13.603 3.189 -39.923 1.00 63.38 78 ASP A N 1
ATOM 658 C CA . ASP A 1 78 ? 13.307 4.623 -39.859 1.00 63.38 78 ASP A CA 1
ATOM 659 C C . ASP A 1 78 ? 14.485 5.392 -39.240 1.00 63.38 78 ASP A C 1
ATOM 661 O O . ASP A 1 78 ? 14.892 5.151 -38.106 1.00 63.38 78 ASP A O 1
ATOM 665 N N . ARG A 1 79 ? 15.054 6.343 -39.987 1.00 64.81 79 ARG A N 1
ATOM 666 C CA . ARG A 1 79 ? 16.189 7.156 -39.514 1.00 64.81 79 ARG A CA 1
ATOM 667 C C . ARG A 1 79 ? 15.756 8.365 -38.690 1.00 64.81 79 ARG A C 1
ATOM 669 O O . ARG A 1 79 ? 16.626 9.082 -38.191 1.00 64.81 79 ARG A O 1
ATOM 676 N N . ASN A 1 80 ? 14.454 8.609 -38.562 1.00 75.81 80 ASN A N 1
ATOM 677 C CA . ASN A 1 80 ? 13.940 9.724 -37.786 1.00 75.81 80 ASN A CA 1
ATOM 678 C C . ASN A 1 80 ? 14.218 9.503 -36.299 1.00 75.81 80 ASN A C 1
ATOM 680 O O . ASN A 1 80 ? 13.777 8.529 -35.690 1.00 75.81 80 ASN A O 1
ATOM 684 N N . LEU A 1 81 ? 14.983 10.425 -35.720 1.00 81.88 81 LEU A N 1
ATOM 685 C CA . LEU A 1 81 ? 15.298 10.425 -34.301 1.00 81.88 81 LEU A CA 1
ATOM 686 C C . LEU A 1 81 ? 14.083 10.909 -33.509 1.00 81.88 81 LEU A C 1
ATOM 688 O O . LEU A 1 81 ? 13.582 12.006 -33.750 1.00 81.88 81 LEU A O 1
ATOM 692 N N . ALA A 1 82 ? 13.651 10.110 -32.539 1.00 86.25 82 ALA A N 1
ATOM 693 C CA . ALA A 1 82 ? 12.580 10.455 -31.620 1.00 86.25 82 ALA A CA 1
ATOM 694 C C . ALA A 1 82 ? 13.102 10.512 -30.181 1.00 86.25 82 ALA A C 1
ATOM 696 O O . ALA A 1 82 ? 14.121 9.899 -29.849 1.00 86.25 82 ALA A O 1
ATOM 697 N N . ALA A 1 83 ? 12.406 11.268 -29.332 1.00 89.88 83 ALA A N 1
ATOM 698 C CA . ALA A 1 83 ? 12.688 11.332 -27.904 1.00 89.88 83 ALA A CA 1
ATOM 699 C C . ALA A 1 83 ? 11.884 10.253 -27.170 1.00 89.88 83 ALA A C 1
ATOM 701 O O . ALA A 1 83 ? 10.662 10.189 -27.286 1.00 89.88 83 ALA A O 1
ATOM 702 N N . TRP A 1 84 ? 12.584 9.436 -26.399 1.00 92.00 84 TRP A N 1
ATOM 703 C CA . TRP A 1 84 ? 12.051 8.346 -25.600 1.00 92.00 84 TRP A CA 1
ATOM 704 C C . TRP A 1 84 ? 12.155 8.708 -24.125 1.00 92.00 84 TRP A C 1
ATOM 706 O O . TRP A 1 84 ? 13.221 9.117 -23.666 1.00 92.00 84 TRP A O 1
ATOM 716 N N . ALA A 1 85 ? 11.074 8.539 -23.372 1.00 94.31 85 ALA A N 1
ATOM 717 C CA . ALA A 1 85 ? 11.036 8.827 -21.943 1.00 94.31 85 ALA A CA 1
ATOM 718 C C . ALA A 1 85 ? 11.212 7.534 -21.141 1.00 94.31 85 ALA A C 1
ATOM 720 O O . ALA A 1 85 ? 10.542 6.541 -21.422 1.00 94.31 85 ALA A O 1
ATOM 721 N N . ARG A 1 86 ? 12.106 7.533 -20.147 1.00 94.81 86 ARG A N 1
ATOM 722 C CA . ARG A 1 86 ? 12.262 6.408 -19.216 1.00 94.81 86 ARG A CA 1
ATOM 723 C C . ARG A 1 86 ? 10.978 6.263 -18.405 1.00 94.81 86 ARG A C 1
ATOM 725 O O . ARG A 1 86 ? 10.435 7.274 -17.962 1.00 94.81 86 ARG A O 1
ATOM 732 N N . VAL A 1 87 ? 10.496 5.036 -18.214 1.00 94.94 87 VAL A N 1
ATOM 733 C CA . VAL A 1 87 ? 9.391 4.767 -17.282 1.00 94.94 87 VAL A CA 1
ATOM 734 C C . VAL A 1 87 ? 9.869 5.133 -15.884 1.00 94.94 87 VAL A C 1
ATOM 736 O O . VAL A 1 87 ? 10.834 4.548 -15.389 1.00 94.94 87 VAL A O 1
ATOM 739 N N . SER A 1 88 ? 9.240 6.145 -15.289 1.00 91.94 88 SER A N 1
ATOM 740 C CA . SER A 1 88 ? 9.643 6.646 -13.983 1.00 91.94 88 SER A CA 1
ATOM 741 C C . SER A 1 88 ? 9.362 5.591 -12.925 1.00 91.94 88 SER A C 1
ATOM 743 O O . SER A 1 88 ? 8.289 4.984 -12.889 1.00 91.94 88 SER A O 1
ATOM 745 N N . LYS A 1 89 ? 10.328 5.394 -12.036 1.00 89.88 89 LYS A N 1
ATOM 746 C CA . LYS A 1 89 ? 10.122 4.672 -10.790 1.00 89.88 89 LYS A CA 1
ATOM 747 C C . LYS A 1 89 ? 10.447 5.640 -9.671 1.00 89.88 89 LYS A C 1
ATOM 749 O O . LYS A 1 89 ? 11.516 6.240 -9.651 1.00 89.88 89 LYS A O 1
ATOM 754 N N . ASN A 1 90 ? 9.492 5.808 -8.767 1.00 86.56 90 ASN A N 1
ATOM 755 C CA . ASN A 1 90 ? 9.515 6.803 -7.704 1.00 86.56 90 ASN A CA 1
ATOM 756 C C . ASN A 1 90 ? 10.440 6.377 -6.545 1.00 86.56 90 ASN A C 1
ATOM 758 O O . ASN A 1 90 ? 9.992 6.255 -5.407 1.00 86.56 90 ASN A O 1
ATOM 762 N N . LEU A 1 91 ? 11.696 6.061 -6.875 1.00 87.69 91 LEU A N 1
ATOM 763 C CA . LEU A 1 91 ? 12.754 5.595 -5.983 1.00 87.69 91 LEU A CA 1
ATOM 764 C C . LEU A 1 91 ? 14.044 6.364 -6.295 1.00 87.69 91 LEU A C 1
ATOM 766 O O . LEU A 1 91 ? 14.390 6.554 -7.461 1.00 87.69 91 LEU A O 1
ATOM 770 N N . SER A 1 92 ? 14.781 6.764 -5.260 1.00 87.31 92 SER A N 1
ATOM 771 C CA . SER A 1 92 ? 16.045 7.503 -5.393 1.00 87.31 92 SER A CA 1
ATOM 772 C C . SER A 1 92 ? 17.176 6.683 -6.033 1.00 87.31 92 SER A C 1
ATOM 774 O O . SER A 1 92 ? 18.060 7.233 -6.688 1.00 87.31 92 SER A O 1
ATOM 776 N N . GLU A 1 93 ? 17.154 5.359 -5.868 1.00 86.88 93 GLU A N 1
ATOM 777 C CA . GLU A 1 93 ? 18.182 4.442 -6.363 1.00 86.88 93 GLU A CA 1
ATOM 778 C C . GLU A 1 93 ? 17.846 3.945 -7.779 1.00 86.88 93 GLU A C 1
ATOM 780 O O . GLU A 1 93 ? 17.270 2.872 -7.963 1.00 86.88 93 GLU A O 1
ATOM 785 N N . GLU A 1 94 ? 18.218 4.718 -8.803 1.00 86.12 94 GLU A N 1
ATOM 786 C CA . GLU A 1 94 ? 17.806 4.451 -10.191 1.00 86.12 94 GLU A CA 1
ATOM 787 C C . GLU A 1 94 ? 18.243 3.085 -10.735 1.00 86.12 94 GLU A C 1
ATOM 789 O O . GLU A 1 94 ? 17.484 2.405 -11.421 1.00 86.12 94 GLU A O 1
ATOM 794 N N . THR A 1 95 ? 19.458 2.647 -10.392 1.00 86.50 95 THR A N 1
ATOM 795 C CA . THR A 1 95 ? 20.034 1.395 -10.914 1.00 86.50 95 THR A CA 1
ATOM 796 C C . THR A 1 95 ? 19.245 0.153 -10.503 1.00 86.50 95 THR A C 1
ATOM 798 O O . THR A 1 95 ? 19.371 -0.905 -11.116 1.00 86.50 95 THR A O 1
ATOM 801 N N . SER A 1 96 ? 18.395 0.272 -9.483 1.00 85.62 96 SER A N 1
ATOM 802 C CA . SER A 1 96 ? 17.619 -0.840 -8.948 1.00 85.62 96 SER A CA 1
ATOM 803 C C . SER A 1 96 ? 16.524 -1.350 -9.875 1.00 85.62 96 SER A C 1
ATOM 805 O O . SER A 1 96 ? 16.228 -2.542 -9.854 1.00 85.62 96 SER A O 1
ATOM 807 N N . TYR A 1 97 ? 15.956 -0.499 -10.729 1.00 88.81 97 TYR A N 1
ATOM 808 C CA . TYR A 1 97 ? 14.921 -0.880 -11.697 1.00 88.81 97 TYR A CA 1
ATOM 809 C C . TYR A 1 97 ? 15.444 -0.954 -13.137 1.00 88.81 97 TYR A C 1
ATOM 811 O O . TYR A 1 97 ? 14.659 -1.029 -14.084 1.00 88.81 97 TYR A O 1
ATOM 819 N N . ALA A 1 98 ? 16.768 -0.986 -13.320 1.00 90.19 98 ALA A N 1
ATOM 820 C CA . ALA A 1 98 ? 17.366 -1.359 -14.595 1.00 90.19 98 ALA A CA 1
ATOM 821 C C . ALA A 1 98 ? 17.043 -2.828 -14.912 1.00 90.19 98 ALA A C 1
ATOM 823 O O . ALA A 1 98 ? 17.191 -3.690 -14.054 1.00 90.19 98 ALA A O 1
ATOM 824 N N . ILE A 1 99 ? 16.622 -3.123 -16.142 1.00 88.62 99 ILE A N 1
ATOM 825 C CA . ILE A 1 99 ? 16.347 -4.478 -16.652 1.00 88.62 99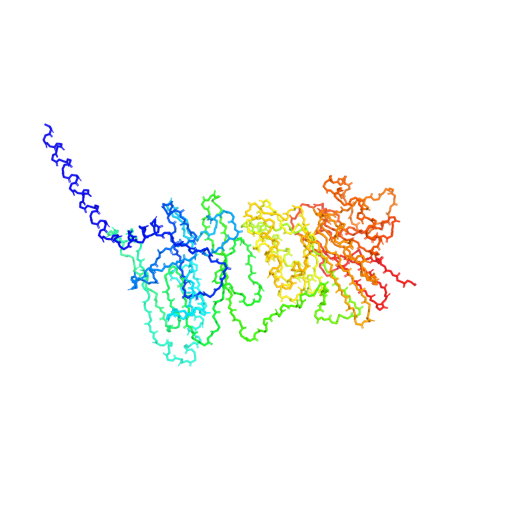 ILE A CA 1
ATOM 826 C C . ILE A 1 99 ? 17.635 -5.303 -16.758 1.00 88.62 99 ILE A C 1
ATOM 828 O O . ILE A 1 99 ? 17.643 -6.499 -16.478 1.00 88.62 99 ILE A O 1
ATOM 832 N N . GLU A 1 100 ? 18.724 -4.653 -17.159 1.00 86.75 100 GLU A N 1
ATOM 833 C CA . GLU A 1 100 ? 20.049 -5.249 -17.307 1.00 86.75 100 GLU A CA 1
ATOM 834 C C . GLU A 1 100 ? 21.094 -4.179 -17.010 1.00 86.75 100 GLU A C 1
ATOM 836 O O . GLU A 1 100 ? 21.040 -3.093 -17.589 1.00 86.75 100 GLU A O 1
ATOM 841 N N . SER A 1 101 ? 22.082 -4.501 -16.185 1.00 84.88 101 SER A N 1
ATOM 842 C CA . SER A 1 101 ? 23.186 -3.598 -15.881 1.00 84.88 101 SER A CA 1
ATOM 843 C C . SER A 1 101 ? 24.518 -4.213 -16.287 1.00 84.88 101 SER A C 1
ATOM 845 O O . SER A 1 101 ? 24.842 -5.345 -15.932 1.00 84.88 101 SER A O 1
ATOM 847 N N . GLY A 1 102 ? 25.302 -3.442 -17.032 1.00 82.06 102 GLY A N 1
ATOM 848 C CA . GLY A 1 102 ? 26.648 -3.784 -17.468 1.00 82.06 102 GLY A CA 1
ATOM 849 C C . GLY A 1 102 ? 27.710 -2.869 -16.854 1.00 82.06 102 GLY A C 1
ATOM 850 O O . GLY A 1 102 ? 27.437 -1.935 -16.101 1.00 82.06 102 GLY A O 1
ATOM 851 N N . VAL A 1 103 ? 28.971 -3.097 -17.230 1.00 82.31 103 VAL A N 1
ATOM 852 C CA . VAL A 1 103 ? 30.114 -2.305 -16.730 1.00 82.31 103 VAL A CA 1
ATOM 853 C C . VAL A 1 103 ? 30.024 -0.827 -17.138 1.00 82.31 103 VAL A C 1
ATOM 855 O O . VAL A 1 103 ? 30.518 0.043 -16.428 1.00 82.31 103 VAL A O 1
ATOM 858 N N . LEU A 1 104 ? 29.399 -0.531 -18.281 1.00 86.75 104 LEU A N 1
ATOM 859 C CA . LEU A 1 104 ? 29.379 0.807 -18.884 1.00 86.75 104 LEU A CA 1
ATOM 860 C C . LEU A 1 104 ? 27.972 1.354 -19.147 1.00 86.75 104 LEU A C 1
ATOM 862 O O . LEU A 1 104 ? 27.848 2.475 -19.642 1.00 86.75 104 LEU A O 1
ATOM 866 N N . TYR A 1 105 ? 26.928 0.583 -18.855 1.00 88.06 105 TYR A N 1
ATOM 867 C CA . TYR A 1 105 ? 25.550 0.954 -19.155 1.00 88.06 105 TYR A CA 1
ATOM 868 C C . TYR A 1 105 ? 24.569 0.309 -18.188 1.00 88.06 105 TYR A C 1
ATOM 870 O O . TYR A 1 105 ? 24.851 -0.753 -17.643 1.00 88.06 105 TYR A O 1
ATOM 878 N N . ASP A 1 106 ? 23.394 0.912 -18.091 1.00 90.69 106 ASP A N 1
ATOM 879 C CA . ASP A 1 106 ? 22.205 0.349 -17.469 1.00 90.69 106 ASP A CA 1
ATOM 880 C C . ASP A 1 106 ? 21.061 0.408 -18.484 1.00 90.69 106 ASP A C 1
ATOM 882 O O . ASP A 1 106 ? 20.889 1.398 -19.194 1.00 90.69 106 ASP A O 1
ATOM 886 N N . THR A 1 107 ? 20.305 -0.672 -18.612 1.00 91.31 107 THR A N 1
ATOM 887 C CA . THR A 1 107 ? 19.200 -0.790 -19.565 1.00 91.31 107 THR A CA 1
ATOM 888 C C . THR A 1 107 ? 17.897 -0.543 -18.836 1.00 91.31 107 THR A C 1
ATOM 890 O O . THR A 1 107 ? 17.589 -1.263 -17.893 1.00 91.31 107 THR A O 1
ATOM 893 N N . TYR A 1 108 ? 17.108 0.426 -19.289 1.00 93.44 108 TYR A N 1
ATOM 894 C CA . TYR A 1 108 ? 15.802 0.728 -18.699 1.00 93.44 108 TYR A CA 1
ATOM 895 C C . TYR A 1 108 ? 14.679 0.520 -19.708 1.00 93.44 108 TYR A C 1
ATOM 897 O O . TYR A 1 108 ? 14.911 0.377 -20.914 1.00 93.44 108 TYR A O 1
ATOM 905 N N . VAL A 1 109 ? 13.451 0.526 -19.196 1.00 94.19 109 VAL A N 1
ATOM 906 C CA . VAL A 1 109 ? 12.240 0.578 -20.009 1.00 94.19 109 VAL A CA 1
ATOM 907 C C . VAL A 1 109 ? 12.012 2.019 -20.442 1.00 94.19 109 VAL A C 1
ATOM 909 O O . VAL A 1 109 ? 11.880 2.910 -19.603 1.00 94.19 109 VAL A O 1
ATOM 912 N N . TYR A 1 110 ? 11.971 2.248 -21.749 1.00 94.19 110 TYR A N 1
ATOM 913 C CA . TYR A 1 110 ? 11.653 3.543 -22.331 1.00 94.19 110 TYR A CA 1
ATOM 914 C C . TYR A 1 110 ? 10.405 3.441 -23.190 1.00 94.19 110 TYR A C 1
ATOM 916 O O . TYR A 1 110 ? 10.214 2.459 -23.906 1.00 94.19 110 TYR A O 1
ATOM 924 N N . VAL A 1 111 ? 9.594 4.490 -23.159 1.00 94.00 111 VAL A N 1
ATOM 925 C CA . VAL A 1 111 ? 8.373 4.602 -23.951 1.00 94.00 111 VAL A CA 1
ATOM 926 C C . VAL A 1 111 ? 8.426 5.833 -24.843 1.00 94.00 111 VAL A C 1
ATOM 928 O O . VAL A 1 111 ? 8.944 6.890 -24.461 1.00 94.00 111 VAL A O 1
ATOM 931 N N . HIS A 1 112 ? 7.884 5.693 -26.044 1.00 91.88 112 HIS A N 1
ATOM 932 C CA . HIS A 1 112 ? 7.581 6.813 -26.913 1.00 91.88 112 HIS A CA 1
ATOM 933 C C . HIS A 1 112 ? 6.147 7.262 -26.617 1.00 91.88 112 HIS A C 1
ATOM 935 O O . HIS A 1 112 ? 5.211 6.462 -26.574 1.00 91.88 112 HIS A O 1
ATOM 941 N N . ARG A 1 113 ? 5.989 8.546 -26.286 1.00 90.75 113 ARG A N 1
ATOM 942 C CA . ARG A 1 113 ? 4.683 9.096 -25.911 1.00 90.75 113 ARG A CA 1
ATOM 943 C C . ARG A 1 113 ? 3.880 9.359 -27.173 1.00 90.75 113 ARG A C 1
ATOM 945 O O . ARG A 1 113 ? 4.347 10.089 -28.052 1.00 90.75 113 ARG A O 1
ATOM 952 N N . TRP A 1 114 ? 2.651 8.858 -27.210 1.00 89.81 114 TRP A N 1
ATOM 953 C CA . TRP A 1 114 ? 1.755 9.138 -28.319 1.00 89.81 114 TRP A CA 1
ATOM 954 C C . TRP A 1 114 ? 1.347 10.616 -28.313 1.00 89.81 114 TRP A C 1
ATOM 956 O O . TRP A 1 114 ? 1.020 11.192 -27.271 1.00 89.81 114 TRP A O 1
ATOM 966 N N . LYS A 1 115 ? 1.355 11.246 -29.489 1.00 85.56 115 LYS A N 1
ATOM 967 C CA . LYS A 1 115 ? 0.919 12.634 -29.675 1.00 85.56 115 LYS A CA 1
ATOM 968 C C . LYS A 1 115 ? -0.204 12.652 -30.693 1.00 85.56 115 LYS A C 1
ATOM 970 O O . LYS A 1 115 ? -0.069 12.091 -31.764 1.00 85.56 115 LYS A O 1
ATOM 975 N N . LYS A 1 116 ? -1.274 13.400 -30.429 1.00 77.56 116 LYS A N 1
ATOM 976 C CA . LYS A 1 116 ? -2.432 13.480 -31.339 1.00 77.56 116 LYS A CA 1
ATOM 977 C C . LYS A 1 116 ? -2.092 13.977 -32.758 1.00 77.56 116 LYS A C 1
ATOM 979 O O . LYS A 1 116 ? -2.868 13.761 -33.678 1.00 77.56 116 LYS A O 1
ATOM 984 N N . SER A 1 117 ? -0.955 14.654 -32.933 1.00 67.06 117 SER A N 1
ATOM 985 C CA . SER A 1 117 ? -0.460 15.126 -34.231 1.00 67.06 117 SER A CA 1
ATOM 986 C C . SER A 1 117 ? 0.403 14.109 -34.987 1.00 67.06 117 SER A C 1
ATOM 988 O O . SER A 1 117 ? 0.862 14.427 -36.082 1.00 67.06 117 SER A O 1
ATOM 990 N N . SER A 1 118 ? 0.715 12.945 -34.408 1.00 66.25 118 SER A N 1
ATOM 991 C CA . SER A 1 118 ? 1.473 11.906 -35.103 1.00 66.25 118 SER A CA 1
ATOM 992 C C . SER A 1 118 ? 0.545 11.051 -35.965 1.00 66.25 118 SER A C 1
ATOM 994 O O . SER A 1 118 ? -0.601 10.789 -35.613 1.00 66.25 118 SER A O 1
ATOM 996 N N . ASN A 1 119 ? 1.070 10.564 -37.091 1.00 68.62 119 ASN A N 1
ATOM 997 C CA . ASN A 1 119 ? 0.390 9.557 -37.912 1.00 68.62 119 ASN A CA 1
ATOM 998 C C . ASN A 1 119 ? 0.401 8.157 -37.256 1.00 68.62 119 ASN A C 1
ATOM 1000 O O . ASN A 1 119 ? -0.106 7.207 -37.848 1.00 68.62 119 ASN A O 1
ATOM 1004 N N . SER A 1 120 ? 1.013 8.004 -36.072 1.00 75.50 120 SER A N 1
ATOM 1005 C CA . SER A 1 120 ? 1.053 6.745 -35.323 1.00 75.50 120 SER A CA 1
ATOM 1006 C C . SER A 1 120 ? -0.253 6.524 -34.561 1.00 75.50 120 SER A C 1
ATOM 1008 O O . SER A 1 120 ? -0.869 7.467 -34.067 1.00 75.50 120 SER A O 1
ATOM 1010 N N . GLN A 1 121 ? -0.684 5.267 -34.457 1.00 83.19 121 GLN A N 1
ATOM 1011 C CA . GLN A 1 121 ? -1.803 4.876 -33.598 1.00 83.19 121 GLN A CA 1
ATOM 1012 C C . GLN A 1 121 ? -1.285 4.550 -32.189 1.00 83.19 121 GLN A C 1
ATOM 1014 O O . GLN A 1 121 ? -0.159 4.059 -32.067 1.00 83.19 121 GLN A O 1
ATOM 1019 N N . PRO A 1 122 ? -2.071 4.808 -31.127 1.00 88.62 122 PRO A N 1
ATOM 1020 C CA . PRO A 1 122 ? -1.700 4.376 -29.789 1.00 88.62 122 PRO A CA 1
ATOM 1021 C C . PRO A 1 122 ? -1.640 2.845 -29.728 1.00 88.62 122 PRO A C 1
ATOM 1023 O O . PRO A 1 122 ? -2.401 2.142 -30.394 1.00 88.62 122 PRO A O 1
ATOM 1026 N N . MET A 1 123 ? -0.723 2.334 -28.916 1.00 89.81 123 MET A N 1
ATOM 1027 C CA . MET A 1 123 ? -0.592 0.906 -28.657 1.00 89.81 123 MET A CA 1
ATOM 1028 C C . MET A 1 123 ? -1.809 0.417 -27.870 1.00 89.81 123 MET A C 1
ATOM 1030 O O . MET A 1 123 ? -2.242 1.073 -26.926 1.00 89.81 123 MET A O 1
ATOM 1034 N N . THR A 1 124 ? -2.349 -0.744 -28.231 1.00 88.94 124 THR A N 1
ATOM 1035 C CA . THR A 1 124 ? -3.506 -1.343 -27.546 1.00 88.94 124 THR A CA 1
ATOM 1036 C C . THR A 1 124 ? -3.113 -2.452 -26.592 1.00 88.94 124 THR A C 1
ATOM 1038 O O . THR A 1 124 ? -3.778 -2.674 -25.584 1.00 88.94 124 THR A O 1
ATOM 1041 N N . ASP A 1 125 ? -2.030 -3.170 -26.893 1.00 89.38 125 ASP A N 1
ATOM 1042 C CA . ASP A 1 125 ? -1.576 -4.258 -26.037 1.00 89.38 125 ASP A CA 1
ATOM 1043 C C . ASP A 1 125 ? -0.054 -4.439 -26.064 1.00 89.38 125 ASP A C 1
ATOM 1045 O O . ASP A 1 125 ? 0.631 -4.036 -27.003 1.00 89.38 125 ASP A O 1
ATOM 1049 N N . LEU A 1 126 ? 0.462 -5.053 -25.001 1.00 92.19 126 LEU A N 1
ATOM 1050 C CA . LEU A 1 126 ? 1.890 -5.256 -24.756 1.00 92.19 126 LEU A CA 1
ATOM 1051 C C . LEU A 1 126 ? 2.139 -6.610 -24.088 1.00 92.19 126 LEU A C 1
ATOM 1053 O O . LEU A 1 126 ? 1.552 -6.910 -23.046 1.00 92.19 126 LEU A O 1
ATOM 1057 N N . ALA A 1 127 ? 3.053 -7.403 -24.627 1.00 91.12 127 ALA A N 1
ATOM 1058 C CA . ALA A 1 127 ? 3.542 -8.619 -23.993 1.00 91.12 127 ALA A CA 1
ATOM 1059 C C . ALA A 1 127 ? 5.072 -8.623 -23.995 1.00 91.12 127 ALA A C 1
ATOM 1061 O O . ALA A 1 127 ? 5.695 -8.214 -24.971 1.00 91.12 127 ALA A O 1
ATOM 1062 N N . ILE A 1 128 ? 5.682 -9.077 -22.901 1.00 90.88 128 ILE A N 1
ATOM 1063 C CA . ILE A 1 128 ? 7.140 -9.159 -22.773 1.00 90.88 128 ILE A CA 1
ATOM 1064 C C . ILE A 1 128 ? 7.497 -10.577 -22.336 1.00 90.88 128 ILE A C 1
ATOM 1066 O O . ILE A 1 128 ? 6.925 -11.096 -21.377 1.00 90.88 128 ILE A O 1
ATOM 1070 N N . SER A 1 129 ? 8.420 -11.223 -23.044 1.00 87.75 129 SER A N 1
ATOM 1071 C CA . SER A 1 129 ? 8.951 -12.526 -22.652 1.00 87.75 129 SER A CA 1
ATOM 1072 C C . SER A 1 129 ? 10.115 -12.371 -21.671 1.00 87.75 129 SER A C 1
ATOM 1074 O O . SER A 1 129 ? 10.899 -11.427 -21.752 1.00 87.75 129 SER A O 1
ATOM 1076 N N . LYS A 1 130 ? 10.250 -13.327 -20.741 1.00 85.06 130 LYS A N 1
ATOM 1077 C CA . LYS A 1 130 ? 11.427 -13.410 -19.858 1.00 85.06 130 LYS A CA 1
ATOM 1078 C C . LYS A 1 130 ? 12.684 -13.793 -20.643 1.00 85.06 130 LYS A C 1
ATOM 1080 O O . LYS A 1 130 ? 13.761 -13.286 -20.361 1.00 85.06 130 LYS A O 1
ATOM 1085 N N . ASP A 1 131 ? 12.531 -14.682 -21.624 1.00 83.44 131 ASP A N 1
ATOM 1086 C CA . ASP A 1 131 ? 13.580 -15.030 -22.579 1.00 83.44 131 ASP A CA 1
ATOM 1087 C C . ASP A 1 131 ? 13.289 -14.340 -23.924 1.00 83.44 131 ASP A C 1
ATOM 1089 O O . ASP A 1 131 ? 12.266 -14.654 -24.549 1.00 83.44 131 ASP A O 1
ATOM 1093 N N . PRO A 1 132 ? 14.165 -13.434 -24.402 1.00 80.75 132 PRO A N 1
ATOM 1094 C CA . PRO A 1 132 ? 14.016 -12.745 -25.683 1.00 80.75 132 PRO A CA 1
ATOM 1095 C C . PRO A 1 132 ? 13.831 -13.652 -26.907 1.00 80.75 132 PRO A C 1
ATOM 1097 O O . PRO A 1 132 ? 13.353 -13.177 -27.935 1.00 80.75 132 PRO A O 1
ATOM 1100 N N . LEU A 1 133 ? 14.216 -14.929 -26.821 1.00 80.00 133 LEU A N 1
ATOM 1101 C CA . LEU A 1 133 ? 14.073 -15.913 -27.900 1.00 80.00 133 LEU A CA 1
ATOM 1102 C C . LEU A 1 133 ? 12.706 -16.609 -27.917 1.00 80.00 133 LEU A C 1
ATOM 1104 O O . LEU A 1 133 ? 12.415 -17.380 -28.831 1.00 80.00 133 LEU A O 1
ATOM 1108 N N . THR A 1 134 ? 11.864 -16.354 -26.918 1.00 83.75 134 THR A N 1
ATOM 1109 C CA . THR A 1 134 ? 10.564 -17.013 -26.759 1.00 83.75 134 THR A CA 1
ATOM 1110 C C . THR A 1 134 ? 9.407 -16.069 -27.065 1.00 83.75 134 THR A C 1
ATOM 1112 O O . THR A 1 134 ? 9.473 -14.862 -26.825 1.00 83.75 134 THR A O 1
ATOM 1115 N N . VAL A 1 135 ? 8.316 -16.631 -27.587 1.00 84.88 135 VAL A N 1
ATOM 1116 C CA . VAL A 1 135 ? 7.061 -15.900 -27.789 1.00 84.88 135 VAL A CA 1
ATOM 1117 C C . VAL A 1 135 ? 6.248 -15.957 -26.489 1.00 84.88 135 VAL A C 1
ATOM 1119 O O . VAL A 1 135 ? 6.031 -17.053 -25.966 1.00 84.88 135 VAL A O 1
ATOM 1122 N N . PRO A 1 136 ? 5.772 -14.819 -25.950 1.00 87.25 136 PRO A N 1
ATOM 1123 C CA . PRO A 1 136 ? 4.930 -14.809 -24.761 1.00 87.25 136 PRO A CA 1
ATOM 1124 C C . PRO A 1 136 ? 3.663 -15.653 -24.942 1.00 87.25 136 PRO A C 1
ATOM 1126 O O . PRO A 1 136 ? 3.006 -15.591 -25.982 1.00 87.25 136 PRO A O 1
ATOM 1129 N N . LEU A 1 137 ? 3.252 -16.364 -23.887 1.00 86.31 137 LEU A N 1
ATOM 1130 C CA . LEU A 1 137 ? 2.040 -17.199 -23.896 1.00 86.31 137 LEU A CA 1
ATOM 1131 C C . LEU A 1 137 ? 0.781 -16.429 -24.319 1.00 86.31 137 LEU A C 1
ATOM 1133 O O . LEU A 1 137 ? -0.080 -16.990 -24.989 1.00 86.31 137 LEU A O 1
ATOM 1137 N N . ARG A 1 138 ? 0.679 -15.140 -23.970 1.00 86.06 138 ARG A N 1
ATOM 1138 C CA . ARG A 1 138 ? -0.446 -14.282 -24.374 1.00 86.06 138 ARG A CA 1
ATOM 1139 C C . ARG A 1 138 ? -0.544 -14.129 -25.892 1.00 86.06 138 ARG A C 1
ATOM 1141 O O . ARG A 1 138 ? -1.631 -14.271 -26.439 1.00 86.06 138 ARG A O 1
ATOM 1148 N N . VAL A 1 139 ? 0.589 -13.895 -26.552 1.00 86.19 139 VAL A N 1
ATOM 1149 C CA . VAL A 1 139 ? 0.667 -13.776 -28.014 1.00 86.19 139 VAL A CA 1
ATOM 1150 C C . VAL A 1 139 ? 0.273 -15.107 -28.654 1.00 86.19 139 VAL A C 1
ATOM 1152 O O . VAL A 1 139 ? -0.595 -15.140 -29.520 1.00 86.19 139 VAL A O 1
ATOM 1155 N N . LEU A 1 140 ? 0.825 -16.222 -28.160 1.00 86.50 140 LEU A N 1
ATOM 1156 C CA . LEU A 1 140 ? 0.483 -17.562 -28.652 1.00 86.50 140 LEU A CA 1
ATOM 1157 C C . LEU A 1 140 ? -1.006 -17.890 -28.478 1.00 86.50 140 LEU A C 1
ATOM 1159 O O . LEU A 1 140 ? -1.622 -18.450 -29.382 1.00 86.50 140 LEU A O 1
ATOM 1163 N N . SER A 1 141 ? -1.594 -17.520 -27.338 1.00 86.25 141 SER A N 1
ATOM 1164 C CA . SER A 1 141 ? -3.008 -17.765 -27.048 1.00 86.25 141 SER A CA 1
ATOM 1165 C C . SER A 1 141 ? -3.937 -17.018 -28.007 1.00 86.25 141 SER A C 1
ATOM 1167 O O . SER A 1 141 ? -4.927 -17.589 -28.462 1.00 86.25 141 SER A O 1
ATOM 1169 N N . GLU A 1 142 ? -3.635 -15.761 -28.341 1.00 83.75 142 GLU A N 1
ATOM 1170 C CA . GLU A 1 142 ? -4.433 -14.996 -29.305 1.00 83.75 142 GLU A CA 1
ATOM 1171 C C . GLU A 1 142 ? -4.278 -15.523 -30.729 1.00 83.75 142 GLU A C 1
ATOM 1173 O O . GLU A 1 142 ? -5.280 -15.723 -31.412 1.00 83.75 142 GLU A O 1
ATOM 1178 N N . VAL A 1 143 ? -3.052 -15.849 -31.146 1.00 83.31 143 VAL A N 1
ATOM 1179 C CA . VAL A 1 143 ? -2.808 -16.470 -32.456 1.00 83.31 143 VAL A CA 1
ATOM 1180 C C . VAL A 1 143 ? -3.581 -17.784 -32.585 1.00 83.31 143 VAL A C 1
ATOM 1182 O O . VAL A 1 143 ? -4.229 -18.028 -33.600 1.00 83.31 143 VAL A O 1
ATOM 1185 N N . GLN A 1 144 ? -3.599 -18.612 -31.537 1.00 84.62 144 GLN A N 1
ATOM 1186 C CA . GLN A 1 144 ? -4.390 -19.841 -31.524 1.00 84.62 144 GLN A CA 1
ATOM 1187 C C . GLN A 1 144 ? -5.894 -19.571 -31.688 1.00 84.62 144 GLN A C 1
ATOM 1189 O O . GLN A 1 144 ? -6.562 -20.318 -32.406 1.00 84.62 144 GLN A O 1
ATOM 1194 N N . LYS A 1 145 ? -6.434 -18.513 -31.066 1.00 84.62 145 LYS A N 1
ATOM 1195 C CA . LYS A 1 145 ? -7.844 -18.122 -31.241 1.00 84.62 145 LYS A CA 1
ATOM 1196 C C . LYS A 1 145 ? -8.143 -17.724 -32.685 1.00 84.62 145 LYS A C 1
ATOM 1198 O O . LYS A 1 145 ? -9.154 -18.174 -33.213 1.00 84.62 145 LYS A O 1
ATOM 1203 N N . LEU A 1 146 ? -7.255 -16.963 -33.328 1.00 81.06 146 LEU A N 1
ATOM 1204 C CA . LEU A 1 146 ? -7.399 -16.570 -34.737 1.00 81.06 146 LEU A CA 1
ATOM 1205 C C . LEU A 1 146 ? -7.372 -17.784 -35.679 1.00 81.06 146 LEU A C 1
ATOM 1207 O O . LEU A 1 146 ? -8.175 -17.885 -36.606 1.00 81.06 146 LEU A O 1
ATOM 1211 N N . ILE A 1 147 ? -6.490 -18.753 -35.407 1.00 80.75 147 ILE A N 1
ATOM 1212 C CA . ILE A 1 147 ? -6.439 -20.019 -36.154 1.00 80.75 147 ILE A CA 1
ATOM 1213 C C . ILE A 1 147 ? -7.754 -20.794 -35.984 1.00 80.75 147 ILE A C 1
ATOM 1215 O O . ILE A 1 147 ? -8.305 -21.305 -36.960 1.00 80.75 147 ILE A O 1
ATOM 1219 N N . GLN A 1 148 ? -8.282 -20.871 -34.758 1.00 84.94 148 GLN A N 1
ATOM 1220 C CA . GLN A 1 148 ? -9.551 -21.549 -34.471 1.00 84.94 148 GLN A CA 1
ATOM 1221 C C . GLN A 1 148 ? -10.748 -20.863 -35.141 1.00 84.94 148 GLN A C 1
ATOM 1223 O O . GLN A 1 148 ? -11.628 -21.555 -35.655 1.00 84.94 148 GLN A O 1
ATOM 1228 N N . SER A 1 149 ? -10.769 -19.528 -35.189 1.00 84.12 149 SER A N 1
ATOM 1229 C CA . SER A 1 149 ? -11.808 -18.757 -35.881 1.00 84.12 149 SER A CA 1
ATOM 1230 C C . SER A 1 149 ? -11.633 -18.716 -37.401 1.00 84.12 149 SER A C 1
ATOM 1232 O O . SER A 1 149 ? -12.493 -18.165 -38.085 1.00 84.12 149 SER A O 1
ATOM 1234 N N . ARG A 1 150 ? -10.560 -19.321 -37.937 1.00 80.00 150 ARG A N 1
ATOM 1235 C CA . ARG A 1 150 ? -10.188 -19.299 -39.361 1.00 80.00 150 ARG A CA 1
ATOM 1236 C C . ARG A 1 150 ? -10.066 -17.879 -39.914 1.00 80.00 150 ARG A C 1
ATOM 1238 O O . ARG A 1 150 ? -10.417 -17.638 -41.069 1.00 80.00 150 ARG A O 1
ATOM 1245 N N . ASP A 1 151 ? -9.578 -16.951 -39.097 1.00 73.94 151 ASP A N 1
ATOM 1246 C CA . ASP A 1 151 ? -9.305 -15.601 -39.573 1.00 73.94 151 ASP A CA 1
ATOM 1247 C C . ASP A 1 151 ? -8.194 -15.648 -40.628 1.00 73.94 151 ASP A C 1
ATOM 1249 O O . ASP A 1 151 ? -7.152 -16.275 -40.430 1.00 73.94 151 ASP A O 1
ATOM 1253 N N . SER A 1 152 ? -8.419 -14.992 -41.762 1.00 74.94 152 SER A N 1
ATOM 1254 C CA . SER A 1 152 ? -7.438 -14.877 -42.839 1.00 74.94 152 SER A CA 1
ATOM 1255 C C . SER A 1 152 ? -6.106 -14.274 -42.377 1.00 74.94 152 SER A C 1
ATOM 1257 O O . SER A 1 152 ? -5.060 -14.667 -42.895 1.00 74.94 152 SER A O 1
ATOM 1259 N N . SER A 1 153 ? -6.123 -13.387 -41.373 1.00 71.56 153 SER A N 1
ATOM 1260 C CA . SER A 1 153 ? -4.909 -12.782 -40.811 1.00 71.56 153 SER A CA 1
ATOM 1261 C C . SER A 1 153 ? -3.977 -13.824 -40.181 1.00 71.56 153 SER A C 1
ATOM 1263 O O . SER A 1 153 ? -2.758 -13.671 -40.244 1.00 71.56 153 SER A O 1
ATOM 1265 N N . ALA A 1 154 ? -4.522 -14.930 -39.660 1.00 71.19 154 ALA A N 1
ATOM 1266 C CA . ALA A 1 154 ? -3.781 -15.993 -38.980 1.00 71.19 154 ALA A CA 1
ATOM 1267 C C . ALA A 1 154 ? -2.836 -16.786 -39.895 1.00 71.19 154 ALA A C 1
ATOM 1269 O O . ALA A 1 154 ? -1.997 -17.537 -39.406 1.00 71.19 154 ALA A O 1
ATOM 1270 N N . PHE A 1 155 ? -2.977 -16.673 -41.217 1.00 70.19 155 PHE A N 1
ATOM 1271 C CA . PHE A 1 155 ? -2.242 -17.509 -42.171 1.00 70.19 155 PHE A CA 1
ATOM 1272 C C . PHE A 1 155 ? -1.037 -16.805 -42.808 1.00 70.19 155 PHE A C 1
ATOM 1274 O O . PHE A 1 155 ? -0.311 -17.422 -43.591 1.00 70.19 155 PHE A O 1
ATOM 1281 N N . HIS A 1 156 ? -0.763 -15.552 -42.435 1.00 70.56 156 HIS A N 1
ATOM 1282 C CA . HIS A 1 156 ? 0.477 -14.873 -42.799 1.00 70.56 156 HIS A CA 1
ATOM 1283 C C . HIS A 1 156 ? 1.612 -15.289 -41.860 1.00 70.56 156 HIS A C 1
ATOM 1285 O O . HIS A 1 156 ? 1.501 -15.194 -40.637 1.00 70.56 156 HIS A O 1
ATOM 1291 N N . LYS A 1 157 ? 2.716 -15.775 -42.440 1.00 68.88 157 LYS A N 1
ATOM 1292 C CA . LYS A 1 157 ? 3.928 -16.143 -41.703 1.00 68.88 157 LYS A CA 1
ATOM 1293 C C . LYS A 1 157 ? 4.886 -14.961 -41.664 1.00 68.88 157 LYS A C 1
ATOM 1295 O O . LYS A 1 157 ? 5.404 -14.549 -42.701 1.00 68.88 157 LYS A O 1
ATOM 1300 N N . HIS A 1 158 ? 5.212 -14.507 -40.463 1.00 69.38 158 HIS A N 1
ATOM 1301 C CA . HIS A 1 158 ? 6.249 -13.513 -40.234 1.00 69.38 158 HIS A CA 1
ATOM 1302 C C . HIS A 1 158 ? 7.511 -14.174 -39.677 1.00 69.38 158 HIS A C 1
ATOM 1304 O O . HIS A 1 158 ? 7.457 -15.097 -38.860 1.00 69.38 158 HIS A O 1
ATOM 1310 N N . ILE A 1 159 ? 8.665 -13.717 -40.166 1.00 66.88 159 ILE A N 1
ATOM 1311 C CA . ILE A 1 159 ? 9.983 -14.124 -39.678 1.00 66.88 159 ILE A CA 1
ATOM 1312 C C . ILE A 1 159 ? 10.610 -12.904 -39.024 1.00 66.88 159 ILE A C 1
ATOM 1314 O O . ILE A 1 159 ? 10.944 -11.934 -39.703 1.00 66.88 159 ILE A O 1
ATOM 1318 N N . TYR A 1 160 ? 10.781 -12.965 -37.710 1.00 69.06 160 TYR A N 1
ATOM 1319 C CA . TYR A 1 160 ? 11.475 -11.932 -36.962 1.00 69.06 160 TYR A CA 1
ATOM 1320 C C . TYR A 1 160 ? 12.908 -12.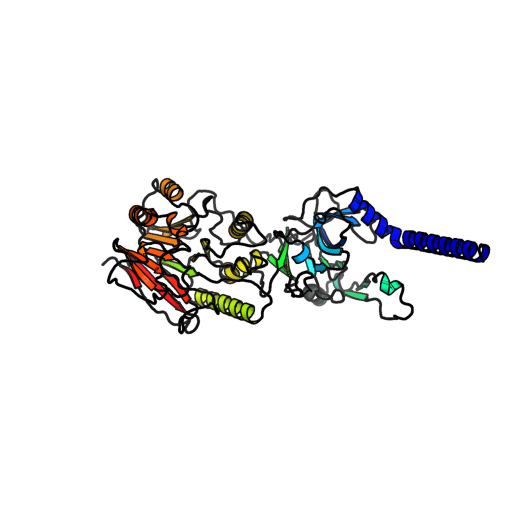378 -36.709 1.00 69.06 160 TYR A C 1
ATOM 1322 O O . TYR A 1 160 ? 13.153 -13.460 -36.173 1.00 69.06 160 TYR A O 1
ATOM 1330 N N . GLN A 1 161 ? 13.862 -11.545 -37.115 1.00 59.34 161 GLN A N 1
ATOM 1331 C CA . GLN A 1 161 ? 15.284 -11.806 -36.930 1.00 59.34 161 GLN A CA 1
ATOM 1332 C C . GLN A 1 161 ? 15.808 -10.962 -35.772 1.00 59.34 161 GLN A C 1
ATOM 1334 O O . GLN A 1 161 ? 15.642 -9.742 -35.759 1.00 59.34 161 GLN A O 1
ATOM 1339 N N . GLN A 1 162 ? 16.464 -11.603 -34.805 1.00 55.94 162 GLN A N 1
ATOM 1340 C CA . GLN A 1 162 ? 17.204 -10.878 -33.779 1.00 55.94 162 GLN A CA 1
ATOM 1341 C C . GLN A 1 162 ? 18.497 -10.309 -34.382 1.00 55.94 162 GLN A C 1
ATOM 1343 O O . GLN A 1 162 ? 19.254 -11.028 -35.039 1.00 55.94 162 GLN A O 1
ATOM 1348 N N . GLU A 1 163 ? 18.777 -9.022 -34.156 1.00 52.47 163 GLU A N 1
ATOM 1349 C CA . GLU A 1 163 ? 20.081 -8.465 -34.517 1.00 52.47 163 GLU A CA 1
ATOM 1350 C C . GLU A 1 163 ? 21.164 -9.006 -33.565 1.00 52.47 163 GLU A C 1
ATOM 1352 O O . GLU A 1 163 ? 21.048 -8.813 -32.352 1.00 52.47 163 GLU A O 1
ATOM 1357 N N . PRO A 1 164 ? 22.229 -9.657 -34.075 1.00 45.25 164 PRO A N 1
ATOM 1358 C CA . PRO A 1 164 ? 23.263 -10.240 -33.226 1.00 45.25 164 PRO A CA 1
ATOM 1359 C C . PRO A 1 164 ? 24.087 -9.159 -32.531 1.00 45.25 164 PRO A C 1
ATOM 1361 O O . PRO A 1 164 ? 24.308 -8.073 -33.092 1.00 45.25 164 PRO A O 1
ATOM 1364 N N . SER A 1 165 ? 24.590 -9.488 -31.338 1.00 46.03 165 SER A N 1
ATOM 1365 C CA . SER A 1 165 ? 25.491 -8.619 -30.588 1.00 46.03 165 SER A CA 1
ATOM 1366 C C . SER A 1 165 ? 26.792 -8.377 -31.361 1.00 46.03 165 SER A C 1
ATOM 1368 O O . SER A 1 165 ? 27.192 -9.148 -32.236 1.00 46.03 165 SER A O 1
ATOM 1370 N N . ILE A 1 166 ? 27.478 -7.280 -31.033 1.00 46.50 166 ILE A N 1
ATOM 1371 C CA . ILE A 1 166 ? 28.702 -6.863 -31.730 1.00 46.50 166 ILE A CA 1
ATOM 1372 C C . ILE A 1 166 ? 29.749 -7.987 -31.712 1.00 46.50 166 ILE A C 1
ATOM 1374 O O . ILE A 1 166 ? 30.344 -8.270 -32.744 1.00 46.50 166 ILE A O 1
ATOM 1378 N N . TRP A 1 167 ? 29.930 -8.673 -30.581 1.00 44.56 167 TRP A N 1
ATOM 1379 C CA . TRP A 1 167 ? 30.938 -9.727 -30.423 1.00 44.56 167 TRP A CA 1
ATOM 1380 C C . TRP A 1 167 ? 30.617 -11.005 -31.206 1.00 44.56 167 TRP A C 1
ATOM 1382 O O . TRP A 1 167 ? 31.529 -11.661 -31.708 1.00 44.56 167 TRP A O 1
ATOM 1392 N N . GLU A 1 168 ? 29.336 -11.325 -31.389 1.00 46.38 168 GLU A N 1
ATOM 1393 C CA . GLU A 1 168 ? 28.899 -12.484 -32.176 1.00 46.38 168 GLU A CA 1
ATOM 1394 C C . GLU A 1 168 ? 29.144 -12.297 -33.675 1.00 46.38 168 GLU A C 1
ATOM 1396 O O . GLU A 1 168 ? 29.422 -13.269 -34.371 1.00 46.38 168 GLU A O 1
ATOM 1401 N N . ARG A 1 169 ? 29.144 -11.050 -34.172 1.00 50.94 169 ARG A N 1
ATOM 1402 C CA . ARG A 1 169 ? 29.501 -10.742 -35.569 1.00 50.94 169 ARG A CA 1
ATOM 1403 C C . ARG A 1 169 ? 30.993 -10.948 -35.874 1.00 50.94 169 ARG A C 1
ATOM 1405 O O . ARG A 1 169 ? 31.351 -11.037 -37.044 1.00 50.94 169 ARG A O 1
ATOM 1412 N N . PHE A 1 170 ? 31.854 -11.012 -34.852 1.00 48.97 170 PHE A N 1
ATOM 1413 C CA . PHE A 1 170 ? 33.315 -11.086 -35.002 1.00 48.97 170 PHE A CA 1
ATOM 1414 C C . PHE A 1 170 ? 33.934 -12.446 -34.634 1.00 48.97 170 PHE A C 1
ATOM 1416 O O . PHE A 1 170 ? 35.144 -12.606 -34.790 1.00 48.97 170 PHE A O 1
ATOM 1423 N N . SER A 1 171 ? 33.157 -13.433 -34.169 1.00 39.72 171 SER A N 1
ATOM 1424 C CA . SER A 1 171 ? 33.687 -14.765 -33.839 1.00 39.72 171 SER A CA 1
ATOM 1425 C C . SER A 1 171 ? 33.752 -15.669 -35.083 1.00 39.72 171 SER A C 1
ATOM 1427 O O . SER A 1 171 ? 32.701 -16.001 -35.631 1.00 39.72 171 SER A O 1
ATOM 1429 N N . PRO A 1 172 ? 34.938 -16.143 -35.521 1.00 41.66 172 PRO A N 1
ATOM 1430 C CA . PRO A 1 172 ? 35.060 -17.016 -36.695 1.00 41.66 172 PRO A CA 1
ATOM 1431 C C . PRO A 1 172 ? 34.633 -18.470 -36.427 1.00 41.66 172 PRO A C 1
ATOM 1433 O O . PRO A 1 172 ? 34.653 -19.285 -37.342 1.00 41.66 172 PRO A O 1
ATOM 1436 N N . TRP A 1 173 ? 34.295 -18.810 -35.176 1.00 41.62 173 TRP A N 1
ATOM 1437 C CA . TRP A 1 173 ? 34.063 -20.187 -34.712 1.00 41.62 173 TRP A CA 1
ATOM 1438 C C . TRP A 1 173 ? 32.639 -20.440 -34.191 1.00 41.62 173 TRP A C 1
ATOM 1440 O O . TRP A 1 173 ? 32.362 -21.520 -33.679 1.00 41.62 173 TRP A O 1
ATOM 1450 N N . ASN A 1 174 ? 31.713 -19.487 -34.347 1.00 37.72 174 ASN A N 1
ATOM 1451 C CA . ASN A 1 174 ? 30.312 -19.667 -33.958 1.00 37.72 174 ASN A CA 1
ATOM 1452 C C . ASN A 1 174 ? 29.387 -19.700 -35.182 1.00 37.72 174 ASN A C 1
ATOM 1454 O O . ASN A 1 174 ? 28.729 -18.722 -35.521 1.00 37.72 174 ASN A O 1
ATOM 1458 N N . HIS A 1 175 ? 29.263 -20.875 -35.799 1.00 41.47 175 HIS A N 1
ATOM 1459 C CA . HIS A 1 175 ? 28.053 -21.234 -36.540 1.00 41.47 175 HIS A CA 1
ATOM 1460 C C . HIS A 1 175 ? 26.993 -21.719 -35.539 1.00 41.47 175 HIS A C 1
ATOM 1462 O O . HIS A 1 175 ? 26.750 -22.915 -35.409 1.00 41.47 175 HIS A O 1
ATOM 1468 N N . LYS A 1 176 ? 26.373 -20.802 -34.789 1.00 40.62 176 LYS A N 1
ATOM 1469 C CA . LYS A 1 176 ? 25.121 -21.092 -34.078 1.00 40.62 176 LYS A CA 1
ATOM 1470 C C . LYS A 1 176 ? 24.049 -20.115 -34.543 1.00 40.62 176 LYS A C 1
ATOM 1472 O O . LYS A 1 176 ? 24.268 -18.912 -34.585 1.00 40.62 176 LYS A O 1
ATOM 1477 N N . SER A 1 177 ? 22.959 -20.723 -35.001 1.00 40.16 177 SER A N 1
ATOM 1478 C CA . SER A 1 177 ? 21.722 -20.179 -35.563 1.00 40.16 177 SER A CA 1
ATOM 1479 C C . SER A 1 177 ? 21.432 -18.713 -35.242 1.00 40.16 177 SER A C 1
ATOM 1481 O O . SER A 1 177 ? 21.320 -18.342 -34.075 1.00 40.16 177 SER A O 1
ATOM 1483 N N . LYS A 1 178 ? 21.164 -17.916 -36.286 1.00 50.03 178 LYS A N 1
ATOM 1484 C CA . LYS A 1 178 ? 20.286 -16.746 -36.155 1.00 50.03 178 LYS A CA 1
ATOM 1485 C C . LYS A 1 178 ? 19.030 -17.209 -35.413 1.00 50.03 178 LYS A C 1
ATOM 1487 O O . LYS A 1 178 ? 18.390 -18.156 -35.866 1.00 50.03 178 LYS A O 1
ATOM 1492 N N . GLY A 1 179 ? 18.714 -16.602 -34.273 1.00 53.41 179 GLY A N 1
ATOM 1493 C CA . GLY A 1 179 ? 17.432 -16.825 -33.613 1.00 53.41 179 GLY A CA 1
ATOM 1494 C C . GLY A 1 179 ? 16.337 -16.238 -34.495 1.00 53.41 179 GLY A C 1
ATOM 1495 O O . GLY A 1 179 ? 16.087 -15.035 -34.446 1.00 53.41 179 GLY A O 1
ATOM 1496 N N . GLU A 1 180 ? 15.765 -17.057 -35.373 1.00 60.28 180 GLU A N 1
ATOM 1497 C CA . GLU A 1 180 ? 14.593 -16.693 -36.161 1.00 60.28 180 GLU A CA 1
ATOM 1498 C C . GLU A 1 180 ? 13.349 -17.084 -35.373 1.00 60.28 180 GLU A C 1
ATOM 1500 O O . GLU A 1 180 ? 13.164 -18.249 -35.019 1.00 60.28 180 GLU A O 1
ATOM 1505 N N . ILE A 1 181 ? 12.499 -16.102 -35.087 1.00 62.91 181 ILE A N 1
ATOM 1506 C CA . ILE A 1 181 ? 11.203 -16.343 -34.463 1.00 62.91 181 ILE A CA 1
ATOM 1507 C C . ILE A 1 181 ? 10.166 -16.355 -35.578 1.00 62.91 181 ILE A C 1
ATOM 1509 O O . ILE A 1 181 ? 9.964 -15.356 -36.272 1.00 62.91 181 ILE A O 1
ATOM 1513 N N . HIS A 1 182 ? 9.517 -17.500 -35.758 1.00 68.19 182 HIS A N 1
ATOM 1514 C CA . HIS A 1 182 ? 8.402 -17.647 -36.681 1.00 68.19 182 HIS A CA 1
ATOM 1515 C C . HIS A 1 182 ? 7.090 -17.462 -35.923 1.00 68.19 182 HIS A C 1
ATOM 1517 O O . HIS A 1 182 ? 6.820 -18.207 -34.982 1.00 68.19 182 HIS A O 1
ATOM 1523 N N . LEU A 1 183 ? 6.270 -16.504 -36.352 1.00 71.44 183 LEU A N 1
ATOM 1524 C CA . LEU A 1 183 ? 4.918 -16.315 -35.830 1.00 71.44 183 LEU A CA 1
ATOM 1525 C C . LEU A 1 183 ? 3.917 -16.248 -36.985 1.00 71.44 183 LEU A C 1
ATOM 1527 O O . LEU A 1 183 ? 4.238 -15.782 -38.079 1.00 71.44 183 LEU A O 1
ATOM 1531 N N . LEU A 1 184 ? 2.720 -16.756 -36.723 1.00 65.81 184 LEU A N 1
ATOM 1532 C CA . LEU A 1 184 ? 1.556 -16.659 -37.592 1.00 65.81 184 LEU A CA 1
ATOM 1533 C C . LEU A 1 184 ? 0.646 -15.536 -37.075 1.00 65.81 184 LEU A C 1
ATOM 1535 O O . LEU A 1 184 ? 0.466 -15.440 -35.863 1.00 65.81 184 LEU A O 1
ATOM 1539 N N . GLY A 1 185 ? 0.067 -14.721 -37.957 1.00 63.03 185 GLY A N 1
ATOM 1540 C CA . GLY A 1 185 ? -0.795 -13.594 -37.566 1.00 63.03 185 GLY A CA 1
ATOM 1541 C C . GLY A 1 185 ? -0.109 -12.227 -37.657 1.00 63.03 185 GLY A C 1
ATOM 1542 O O . GLY A 1 185 ? 1.070 -12.101 -37.330 1.00 63.03 185 GLY A O 1
ATOM 1543 N N . GLU A 1 186 ? -0.854 -11.205 -38.091 1.00 66.44 186 GLU A N 1
ATOM 1544 C CA . GLU A 1 186 ? -0.329 -9.853 -38.367 1.00 66.44 186 GLU A CA 1
ATOM 1545 C C . GLU A 1 186 ? -0.410 -8.887 -37.168 1.00 66.44 186 GLU A C 1
ATOM 1547 O O . GLU A 1 186 ? 0.257 -7.851 -37.161 1.00 66.44 186 GLU A O 1
ATOM 1552 N N . ASP A 1 187 ? -1.202 -9.210 -36.142 1.00 76.31 187 ASP A N 1
ATOM 1553 C CA . ASP A 1 187 ? -1.593 -8.216 -35.131 1.00 76.31 187 ASP A CA 1
ATOM 1554 C C . ASP A 1 187 ? -0.468 -7.869 -34.142 1.00 76.31 187 ASP A C 1
ATOM 1556 O O . ASP A 1 187 ? -0.410 -6.758 -33.607 1.00 76.31 187 ASP A O 1
ATOM 1560 N N . TRP A 1 188 ? 0.438 -8.817 -33.888 1.00 84.69 188 TRP A N 1
ATOM 1561 C CA . TRP A 1 188 ? 1.533 -8.668 -32.931 1.00 84.69 188 TRP A CA 1
ATOM 1562 C C . TRP A 1 188 ? 2.854 -8.368 -33.638 1.00 84.69 188 TRP A C 1
ATOM 1564 O O . TRP A 1 188 ? 3.355 -9.157 -34.435 1.00 84.69 188 TRP A O 1
ATOM 1574 N N . GLN A 1 189 ? 3.475 -7.244 -33.286 1.00 85.44 189 GLN A N 1
ATOM 1575 C CA . GLN A 1 189 ? 4.757 -6.810 -33.832 1.00 85.44 189 GLN A CA 1
ATOM 1576 C C . GLN A 1 189 ? 5.881 -7.024 -32.817 1.00 85.44 189 GLN A C 1
ATOM 1578 O O . GLN A 1 189 ? 5.859 -6.458 -31.722 1.00 85.44 189 GLN A O 1
ATOM 1583 N N . TYR A 1 190 ? 6.899 -7.802 -33.193 1.00 84.62 190 TYR A N 1
ATOM 1584 C CA . TYR A 1 190 ? 8.102 -7.970 -32.379 1.00 84.62 190 TYR A CA 1
ATOM 1585 C C . TYR A 1 190 ? 9.006 -6.734 -32.462 1.00 84.62 190 TYR A C 1
ATOM 1587 O O . TYR A 1 190 ? 9.437 -6.344 -33.548 1.00 84.62 190 TYR A O 1
ATOM 1595 N N . LYS A 1 191 ? 9.336 -6.144 -31.309 1.00 82.88 191 LYS A N 1
ATOM 1596 C CA . LYS A 1 191 ? 10.201 -4.954 -31.195 1.00 82.88 191 LYS A CA 1
ATOM 1597 C C . LYS A 1 191 ? 11.649 -5.280 -30.810 1.00 82.88 191 LYS A C 1
ATOM 1599 O O . LYS A 1 191 ? 12.491 -4.384 -30.776 1.00 82.88 191 LYS A O 1
ATOM 1604 N N . GLY A 1 192 ? 11.965 -6.552 -30.556 1.00 79.38 192 GLY A N 1
ATOM 1605 C CA . GLY A 1 192 ? 13.273 -6.974 -30.050 1.00 79.38 192 GLY A CA 1
ATOM 1606 C C . GLY A 1 192 ? 13.316 -7.082 -28.524 1.00 79.38 192 GLY A C 1
ATOM 1607 O O . GLY A 1 192 ? 12.494 -6.504 -27.818 1.00 79.38 192 GLY A O 1
ATOM 1608 N N . GLY A 1 193 ? 14.278 -7.849 -28.003 1.00 78.38 193 GLY A N 1
ATOM 1609 C CA . GLY A 1 193 ? 14.475 -8.003 -26.555 1.00 78.38 193 GLY A CA 1
ATOM 1610 C C . GLY A 1 193 ? 13.303 -8.675 -25.832 1.00 78.38 193 GLY A C 1
ATOM 1611 O O . GLY A 1 193 ? 13.103 -8.410 -24.653 1.00 78.38 193 GLY A O 1
ATOM 1612 N N . GLY A 1 194 ? 12.514 -9.497 -26.534 1.00 85.25 194 GLY A N 1
ATOM 1613 C CA . GLY A 1 194 ? 11.326 -10.146 -25.973 1.00 85.25 194 GLY A CA 1
ATOM 1614 C C . GLY A 1 194 ? 10.058 -9.287 -25.948 1.00 85.25 194 GLY A C 1
ATOM 1615 O O . GLY A 1 194 ? 9.036 -9.753 -25.454 1.00 85.25 194 GLY A O 1
ATOM 1616 N N . ILE A 1 195 ? 10.091 -8.057 -26.473 1.00 89.31 195 ILE A N 1
ATOM 1617 C CA . ILE A 1 195 ? 8.948 -7.132 -26.476 1.00 89.31 195 ILE A CA 1
ATOM 1618 C C . ILE A 1 195 ? 8.063 -7.366 -27.705 1.00 89.31 195 ILE A C 1
ATOM 1620 O O . ILE A 1 195 ? 8.542 -7.368 -28.841 1.00 89.31 195 ILE A O 1
ATOM 1624 N N . TRP A 1 196 ? 6.760 -7.494 -27.469 1.00 90.06 196 TRP A N 1
ATOM 1625 C CA . TRP A 1 196 ? 5.715 -7.631 -28.479 1.00 90.06 196 TRP A CA 1
ATOM 1626 C C . TRP A 1 196 ? 4.644 -6.565 -28.261 1.00 90.06 196 TRP A C 1
ATOM 1628 O O . TRP A 1 196 ? 4.064 -6.484 -27.177 1.00 90.06 196 TRP A O 1
ATOM 1638 N N . CYS A 1 197 ? 4.365 -5.773 -29.293 1.00 90.06 197 CYS A N 1
ATOM 1639 C CA . CYS A 1 197 ? 3.376 -4.696 -29.257 1.00 90.06 197 CYS A CA 1
ATOM 1640 C C . CYS A 1 197 ? 2.221 -4.996 -30.208 1.00 90.06 197 CYS A C 1
ATOM 1642 O O . CYS A 1 197 ? 2.429 -5.569 -31.278 1.00 90.06 197 CYS A O 1
ATOM 1644 N N . LYS A 1 198 ? 1.019 -4.565 -29.833 1.00 88.44 198 LYS A N 1
ATOM 1645 C CA . LYS A 1 198 ? -0.198 -4.713 -30.630 1.00 88.44 198 LYS A CA 1
ATOM 1646 C C . LYS A 1 198 ? -0.824 -3.350 -30.905 1.00 88.44 198 LYS A C 1
ATOM 1648 O O . LYS A 1 198 ? -0.882 -2.509 -30.005 1.00 88.44 198 LYS A O 1
ATOM 1653 N N . TYR A 1 199 ? -1.309 -3.162 -32.129 1.00 85.50 199 TYR A N 1
ATOM 1654 C CA . TYR A 1 199 ? -1.873 -1.903 -32.617 1.00 85.50 199 TYR A CA 1
ATOM 1655 C C . TYR A 1 199 ? -3.200 -2.169 -33.324 1.00 85.50 199 TYR A C 1
ATOM 1657 O O . TYR A 1 199 ? -3.225 -2.440 -34.520 1.00 85.50 199 TYR A O 1
ATOM 1665 N N . GLU A 1 200 ? -4.311 -2.112 -32.593 1.00 79.50 200 GLU A N 1
ATOM 1666 C CA . GLU A 1 200 ? -5.642 -2.286 -33.179 1.00 79.50 200 GLU A CA 1
ATOM 1667 C C . GLU A 1 200 ? -6.481 -1.016 -33.044 1.00 79.50 200 GLU A C 1
ATOM 1669 O O . GLU A 1 200 ? -6.700 -0.511 -31.952 1.00 79.50 200 GLU A O 1
ATOM 1674 N N . SER A 1 201 ? -7.053 -0.516 -34.139 1.00 67.69 201 SER A N 1
ATOM 1675 C CA . SER A 1 201 ? -7.845 0.724 -34.086 1.00 67.69 201 SER A CA 1
ATOM 1676 C C . SER A 1 201 ? -9.189 0.589 -33.346 1.00 67.69 201 SER A C 1
ATOM 1678 O O . SER A 1 201 ? -9.834 1.600 -33.087 1.00 67.69 201 SER A O 1
ATOM 1680 N N . ARG A 1 202 ? -9.649 -0.640 -33.060 1.00 67.75 202 ARG A N 1
ATOM 1681 C CA . ARG A 1 202 ? -10.962 -0.922 -32.442 1.00 67.75 202 ARG A CA 1
ATOM 1682 C C . ARG A 1 202 ? -10.900 -1.246 -30.950 1.00 67.75 202 ARG A C 1
ATOM 1684 O O . ARG A 1 202 ? -11.947 -1.236 -30.311 1.00 67.75 202 ARG A O 1
ATOM 1691 N N . ASN A 1 203 ? -9.717 -1.542 -30.418 1.00 74.75 203 ASN A N 1
ATOM 1692 C CA . ASN A 1 203 ? -9.556 -1.875 -29.009 1.00 74.75 203 ASN A CA 1
ATOM 1693 C C . ASN A 1 203 ? -9.190 -0.649 -28.190 1.00 74.75 203 ASN A C 1
ATOM 1695 O O . ASN A 1 203 ? -8.679 0.352 -28.697 1.00 74.75 203 ASN A O 1
ATOM 1699 N N . ASP A 1 204 ? -9.420 -0.776 -26.892 1.00 82.00 204 ASP A N 1
ATOM 1700 C CA . ASP A 1 204 ? -9.016 0.232 -25.941 1.00 82.00 204 ASP A CA 1
ATOM 1701 C C . ASP A 1 204 ? -7.494 0.420 -25.921 1.00 82.00 204 ASP A C 1
ATOM 1703 O O . ASP A 1 204 ? -6.739 -0.560 -25.894 1.00 82.00 204 ASP A O 1
ATOM 1707 N N . PRO A 1 205 ? -7.018 1.676 -25.924 1.00 87.31 205 PRO A N 1
ATOM 1708 C CA . PRO A 1 205 ? -5.597 1.945 -25.911 1.00 87.31 205 PRO A CA 1
ATOM 1709 C C . PRO A 1 205 ? -4.992 1.654 -24.536 1.00 87.31 205 PRO A C 1
ATOM 1711 O O . PRO A 1 205 ? -5.639 1.749 -23.485 1.00 87.31 205 PRO A O 1
ATOM 1714 N N . LEU A 1 206 ? -3.698 1.361 -24.554 1.00 89.06 206 LEU A N 1
ATOM 1715 C CA . LEU A 1 206 ? -2.859 1.298 -23.375 1.00 89.06 206 LEU A CA 1
ATOM 1716 C C . LEU A 1 206 ? -2.665 2.717 -22.826 1.00 89.06 206 LEU A C 1
ATOM 1718 O O . LEU A 1 206 ? -2.206 3.620 -23.528 1.00 89.06 206 LEU A O 1
ATOM 1722 N N . VAL A 1 207 ? -3.036 2.900 -21.561 1.00 89.06 207 VAL A N 1
ATOM 1723 C CA . VAL A 1 207 ? -3.064 4.202 -20.876 1.00 89.06 207 VAL A CA 1
ATOM 1724 C C . VAL A 1 207 ? -1.860 4.389 -19.973 1.00 89.06 207 VAL A C 1
ATOM 1726 O O . VAL A 1 207 ? -1.461 5.527 -19.737 1.00 89.06 207 VAL A O 1
ATOM 1729 N N . ASP A 1 208 ? -1.319 3.293 -19.433 1.00 92.75 208 ASP A N 1
ATOM 1730 C CA . ASP A 1 208 ? -0.190 3.398 -18.522 1.00 92.75 208 ASP A CA 1
ATOM 1731 C C . ASP A 1 208 ? 0.700 2.155 -18.435 1.00 92.75 208 ASP A C 1
ATOM 1733 O O . ASP A 1 208 ? 0.263 1.054 -18.775 1.00 92.75 208 ASP A O 1
ATOM 1737 N N . ILE A 1 209 ? 1.936 2.338 -17.961 1.00 94.38 209 ILE A N 1
ATOM 1738 C CA . ILE A 1 209 ? 2.920 1.295 -17.651 1.00 94.38 209 ILE A CA 1
ATOM 1739 C C . ILE A 1 209 ? 3.645 1.654 -16.356 1.00 94.38 209 ILE A C 1
ATOM 1741 O O . ILE A 1 209 ? 4.211 2.737 -16.234 1.00 94.38 209 ILE A O 1
ATOM 1745 N N . GLU A 1 210 ? 3.716 0.700 -15.433 1.00 94.94 210 GLU A N 1
ATOM 1746 C CA . GLU A 1 210 ? 4.423 0.850 -14.161 1.00 94.94 210 GLU A CA 1
ATOM 1747 C C . GLU A 1 210 ? 5.342 -0.340 -13.884 1.00 94.94 210 GLU A C 1
ATOM 1749 O O . GLU A 1 210 ? 5.091 -1.468 -14.319 1.00 94.94 210 GLU A O 1
ATOM 1754 N N . VAL A 1 211 ? 6.404 -0.081 -13.121 1.00 94.75 211 VAL A N 1
ATOM 1755 C CA . VAL A 1 211 ? 7.420 -1.064 -12.733 1.00 94.75 211 VAL A CA 1
ATOM 1756 C C . VAL A 1 211 ? 7.395 -1.260 -11.219 1.00 94.75 211 VAL A C 1
ATOM 1758 O O . VAL A 1 211 ? 7.376 -0.293 -10.456 1.00 94.75 211 VAL A O 1
ATOM 1761 N N . TYR A 1 212 ? 7.446 -2.513 -10.783 1.00 94.88 212 TYR A N 1
ATOM 1762 C CA . TYR A 1 212 ? 7.452 -2.925 -9.382 1.00 94.88 212 TYR A CA 1
ATOM 1763 C C . TYR A 1 212 ? 8.644 -3.823 -9.095 1.00 94.88 212 TYR A C 1
ATOM 1765 O O . TYR A 1 212 ? 9.067 -4.597 -9.953 1.00 94.88 212 TYR A O 1
ATOM 1773 N N . LEU A 1 213 ? 9.192 -3.705 -7.891 1.00 92.56 213 LEU A N 1
ATOM 1774 C CA . LEU A 1 213 ? 10.353 -4.448 -7.429 1.00 92.56 213 LEU A CA 1
ATOM 1775 C C . LEU A 1 213 ? 9.995 -5.242 -6.175 1.00 92.56 213 LEU A C 1
ATOM 1777 O O . LEU A 1 213 ? 9.321 -4.731 -5.288 1.00 92.56 213 LEU A O 1
ATOM 1781 N N . GLY A 1 214 ? 10.491 -6.468 -6.075 1.00 89.56 214 GLY A N 1
ATOM 1782 C CA . GLY A 1 214 ? 10.264 -7.321 -4.911 1.00 89.56 214 GLY A CA 1
ATOM 1783 C C . GLY A 1 214 ? 9.421 -8.552 -5.219 1.00 89.56 214 GLY A C 1
ATOM 1784 O O . GLY A 1 214 ? 8.696 -8.614 -6.214 1.00 89.56 214 GLY A O 1
ATOM 1785 N N . ALA A 1 215 ? 9.612 -9.582 -4.399 1.00 88.62 215 ALA A N 1
ATOM 1786 C CA . ALA A 1 215 ? 9.001 -10.891 -4.608 1.00 88.62 215 ALA A CA 1
ATOM 1787 C C . ALA A 1 215 ? 7.554 -10.913 -4.103 1.00 88.62 215 ALA A C 1
ATOM 1789 O O . ALA A 1 215 ? 7.181 -10.149 -3.209 1.00 88.62 215 ALA A O 1
ATOM 1790 N N . GLY A 1 216 ? 6.734 -11.804 -4.653 1.00 86.00 216 GLY A N 1
ATOM 1791 C CA . GLY A 1 216 ? 5.331 -11.994 -4.294 1.00 86.00 216 GLY A CA 1
ATOM 1792 C C . GLY A 1 216 ? 4.413 -10.846 -4.718 1.00 86.00 216 GLY A C 1
ATOM 1793 O O . GLY A 1 216 ? 3.323 -10.714 -4.162 1.00 86.00 216 GLY A O 1
ATOM 1794 N N . PHE A 1 217 ? 4.846 -9.986 -5.644 1.00 90.88 217 PHE A N 1
ATOM 1795 C CA . PHE A 1 217 ? 3.978 -8.964 -6.224 1.00 90.88 217 PHE A CA 1
ATOM 1796 C C . PHE A 1 217 ? 2.890 -9.622 -7.076 1.00 90.88 217 PHE A C 1
ATOM 1798 O O . PHE A 1 217 ? 3.184 -10.499 -7.886 1.00 90.88 217 PHE A O 1
ATOM 1805 N N . VAL A 1 218 ? 1.649 -9.170 -6.903 1.00 90.69 218 VAL A N 1
ATOM 1806 C CA . VAL A 1 218 ? 0.511 -9.595 -7.717 1.00 90.69 218 VAL A CA 1
ATOM 1807 C C . VAL A 1 218 ? -0.359 -8.383 -8.012 1.00 90.69 218 VAL A C 1
ATOM 1809 O O . VAL A 1 218 ? -0.925 -7.784 -7.093 1.00 90.69 218 VAL A O 1
ATOM 1812 N N . GLU A 1 219 ? -0.518 -8.046 -9.289 1.00 93.12 219 GLU A N 1
ATOM 1813 C CA . GLU A 1 219 ? -1.423 -6.966 -9.688 1.00 93.12 219 GLU A CA 1
ATOM 1814 C C . GLU A 1 219 ? -2.883 -7.299 -9.333 1.00 93.12 219 GLU A C 1
ATOM 1816 O O . GLU A 1 219 ? -3.391 -8.400 -9.574 1.00 93.12 219 GLU A O 1
ATOM 1821 N N . SER A 1 220 ? -3.567 -6.329 -8.735 1.00 90.69 220 SER A N 1
ATOM 1822 C CA . SER A 1 220 ? -4.953 -6.467 -8.272 1.00 90.69 220 SER A CA 1
ATOM 1823 C C . SER A 1 220 ? -5.827 -5.265 -8.580 1.00 90.69 220 SER A C 1
ATOM 1825 O O . SER A 1 220 ? -7.046 -5.368 -8.460 1.00 90.69 220 SER A O 1
ATOM 1827 N N . ARG A 1 221 ? -5.237 -4.140 -8.992 1.00 92.62 221 ARG A N 1
ATOM 1828 C CA . ARG A 1 221 ? -5.980 -2.927 -9.310 1.00 92.62 221 ARG A CA 1
ATOM 1829 C C . ARG A 1 221 ? -6.861 -3.167 -10.543 1.00 92.62 221 ARG A C 1
ATOM 1831 O O . ARG A 1 221 ? -6.399 -3.782 -11.509 1.00 92.62 221 ARG A O 1
ATOM 1838 N N . PRO A 1 222 ? -8.103 -2.651 -10.559 1.00 88.88 222 PRO A N 1
ATOM 1839 C CA . PRO A 1 222 ? -8.965 -2.731 -11.734 1.00 88.88 222 PRO A CA 1
ATOM 1840 C C . PRO A 1 222 ? -8.270 -2.156 -12.969 1.00 88.88 222 PRO A C 1
ATOM 1842 O O . PRO A 1 222 ? -7.543 -1.168 -12.863 1.00 88.88 222 PRO A O 1
ATOM 1845 N N . GLN A 1 223 ? -8.497 -2.761 -14.137 1.00 88.56 223 GLN A N 1
ATOM 1846 C CA . GLN A 1 223 ? -7.928 -2.349 -15.433 1.00 88.56 223 GLN A CA 1
ATOM 1847 C C . GLN A 1 223 ? -6.398 -2.486 -15.584 1.00 88.56 223 GLN A C 1
ATOM 1849 O O . GLN A 1 223 ? -5.872 -2.301 -16.688 1.00 88.56 223 GLN A O 1
ATOM 1854 N N . TRP A 1 224 ? -5.676 -2.850 -14.521 1.00 92.25 224 TRP A N 1
ATOM 1855 C CA . TRP A 1 224 ? -4.251 -3.155 -14.583 1.00 92.25 224 TRP A CA 1
ATOM 1856 C C . TRP A 1 224 ? -4.021 -4.641 -14.855 1.00 92.25 224 TRP A C 1
ATOM 1858 O O . TRP A 1 224 ? -4.754 -5.511 -14.386 1.00 92.25 224 TRP A O 1
ATOM 1868 N N . LYS A 1 225 ? -2.999 -4.949 -15.656 1.00 91.50 225 LYS A N 1
ATOM 1869 C CA . LYS A 1 225 ? -2.598 -6.320 -15.989 1.00 91.50 225 LYS A CA 1
ATOM 1870 C C . LYS A 1 225 ? -1.085 -6.447 -15.936 1.00 91.50 225 LYS A C 1
ATOM 1872 O O . LYS A 1 225 ? -0.368 -5.572 -16.420 1.00 91.50 225 LYS A O 1
ATOM 1877 N N . GLU A 1 226 ? -0.601 -7.572 -15.425 1.00 92.06 226 GLU A N 1
ATOM 1878 C CA . GLU A 1 226 ? 0.822 -7.900 -15.479 1.00 92.06 226 GLU A CA 1
ATOM 1879 C C . GLU A 1 226 ? 1.249 -8.174 -16.925 1.00 92.06 226 GLU A C 1
ATOM 1881 O O . GLU A 1 226 ? 0.562 -8.849 -17.698 1.00 92.06 226 GLU A O 1
ATOM 1886 N N . VAL A 1 227 ? 2.387 -7.602 -17.295 1.00 91.69 227 VAL A N 1
ATOM 1887 C CA . VAL A 1 227 ? 3.057 -7.809 -18.582 1.00 91.69 227 VAL A CA 1
ATOM 1888 C C . VAL A 1 227 ? 4.162 -8.841 -18.419 1.00 91.69 227 VAL A C 1
ATOM 1890 O O . VAL A 1 227 ? 4.278 -9.760 -19.225 1.00 91.69 227 VAL A O 1
ATOM 1893 N N . ILE A 1 228 ? 4.949 -8.687 -17.358 1.00 89.56 228 ILE A N 1
ATOM 1894 C CA . ILE A 1 228 ? 5.976 -9.625 -16.917 1.00 89.56 228 ILE A CA 1
ATOM 1895 C C . ILE A 1 228 ? 5.915 -9.679 -15.394 1.00 89.56 228 ILE A C 1
ATOM 1897 O O . ILE A 1 228 ? 5.860 -8.636 -14.743 1.00 89.56 228 ILE A O 1
ATOM 1901 N N . SER A 1 229 ? 5.897 -10.887 -14.841 1.00 89.12 229 SER A N 1
ATOM 1902 C CA . SER A 1 229 ? 5.892 -11.132 -13.400 1.00 89.12 229 SER A CA 1
ATOM 1903 C C . SER A 1 229 ? 7.244 -11.680 -12.968 1.00 89.12 229 SER A C 1
ATOM 1905 O O . SER A 1 229 ? 7.765 -12.597 -13.605 1.00 89.12 229 SER A O 1
ATOM 1907 N N . GLU A 1 230 ? 7.825 -11.125 -11.907 1.00 86.12 230 GLU A N 1
ATOM 1908 C CA . GLU A 1 230 ? 9.053 -11.616 -11.269 1.00 86.12 230 GLU A CA 1
ATOM 1909 C C . GLU A 1 230 ? 10.165 -11.998 -12.262 1.00 86.12 230 GLU A C 1
ATOM 1911 O O . GLU A 1 230 ? 10.577 -13.156 -12.413 1.00 86.12 230 GLU A O 1
ATOM 1916 N N . TYR A 1 231 ? 10.629 -11.006 -13.013 1.00 86.44 231 TYR A N 1
ATOM 1917 C CA . TYR A 1 231 ? 11.829 -11.123 -13.821 1.00 86.44 231 TYR A CA 1
ATOM 1918 C C . TYR A 1 231 ? 13.065 -11.030 -12.921 1.00 86.44 231 TYR A C 1
ATOM 1920 O O . TYR A 1 231 ? 13.431 -9.950 -12.441 1.00 86.44 231 TYR A O 1
ATOM 1928 N N . PHE A 1 232 ? 13.685 -12.183 -12.662 1.00 80.81 232 PHE A N 1
ATOM 1929 C CA . PHE A 1 232 ? 14.900 -12.289 -11.862 1.00 80.81 232 PHE A CA 1
ATOM 1930 C C . PHE A 1 232 ? 16.100 -11.769 -12.646 1.00 80.81 232 PHE A C 1
ATOM 1932 O O . PHE A 1 232 ? 16.404 -12.247 -13.737 1.00 80.81 232 PHE A O 1
ATOM 1939 N N . ARG A 1 233 ? 16.806 -10.806 -12.057 1.00 75.81 233 ARG A N 1
ATOM 1940 C CA . ARG A 1 233 ? 18.024 -10.225 -12.625 1.00 75.81 233 ARG A CA 1
ATOM 1941 C C . ARG A 1 233 ? 19.047 -9.954 -11.523 1.00 75.81 233 ARG A C 1
ATOM 1943 O O . ARG A 1 233 ? 18.643 -9.663 -10.393 1.00 75.81 233 ARG A O 1
ATOM 1950 N N . PRO A 1 234 ? 20.351 -10.037 -11.823 1.00 62.69 234 PRO A N 1
ATOM 1951 C CA . PRO A 1 234 ? 21.387 -9.709 -10.854 1.00 62.69 234 PRO A CA 1
ATOM 1952 C C . PRO A 1 234 ? 21.368 -8.204 -10.550 1.00 62.69 234 PRO A C 1
ATOM 1954 O O . PRO A 1 234 ? 21.507 -7.384 -11.457 1.00 62.69 234 PRO A O 1
ATOM 1957 N N . TYR A 1 235 ? 21.215 -7.827 -9.276 1.00 65.31 235 TYR A N 1
ATOM 1958 C CA . TYR A 1 235 ? 21.340 -6.435 -8.842 1.00 65.31 235 TYR A CA 1
ATOM 1959 C C . TYR A 1 235 ? 22.805 -6.105 -8.519 1.00 65.31 235 TYR A C 1
ATOM 1961 O O . TYR A 1 235 ? 23.405 -6.658 -7.591 1.00 65.31 235 TYR A O 1
ATOM 1969 N N . VAL A 1 236 ? 23.379 -5.176 -9.292 1.00 59.69 236 VAL A N 1
ATOM 1970 C CA . VAL A 1 236 ? 24.826 -4.882 -9.341 1.00 59.69 236 VAL A CA 1
ATOM 1971 C C . VAL A 1 236 ? 25.423 -4.501 -7.991 1.00 59.69 236 VAL A C 1
ATOM 1973 O O . VAL A 1 236 ? 26.577 -4.829 -7.724 1.00 59.69 236 VAL A O 1
ATOM 1976 N N . LYS A 1 237 ? 24.665 -3.808 -7.136 1.00 60.50 237 LYS A N 1
ATOM 1977 C CA . LYS A 1 237 ? 25.202 -3.257 -5.886 1.00 60.50 237 LYS A CA 1
ATOM 1978 C C . LYS A 1 237 ? 25.262 -4.255 -4.731 1.00 60.50 237 LYS A C 1
ATOM 1980 O O . LYS A 1 237 ? 26.035 -4.022 -3.808 1.00 60.50 237 LYS A O 1
ATOM 1985 N N . SER A 1 238 ? 24.484 -5.341 -4.749 1.00 58.12 238 SER A N 1
ATOM 1986 C CA . SER A 1 238 ? 24.395 -6.229 -3.578 1.00 58.12 238 SER A CA 1
ATOM 1987 C C . SER A 1 238 ? 24.503 -7.724 -3.867 1.00 58.12 238 SER A C 1
ATOM 1989 O O . SER A 1 238 ? 24.332 -8.508 -2.938 1.00 58.12 238 SER A O 1
ATOM 1991 N N . ASN A 1 239 ? 24.763 -8.144 -5.111 1.00 58.22 239 ASN A N 1
ATOM 1992 C CA . ASN A 1 239 ? 24.769 -9.564 -5.505 1.00 58.22 239 ASN A CA 1
ATOM 1993 C C . ASN A 1 239 ? 23.469 -10.315 -5.115 1.00 58.22 239 ASN A C 1
ATOM 1995 O O . ASN A 1 239 ? 23.464 -11.539 -5.014 1.00 58.22 239 ASN A O 1
ATOM 1999 N N . LYS A 1 240 ? 22.379 -9.570 -4.866 1.00 65.69 240 LYS A N 1
ATOM 2000 C CA . LYS A 1 240 ? 21.033 -10.087 -4.577 1.00 65.69 240 LYS A CA 1
ATOM 2001 C C . LYS A 1 240 ? 20.188 -10.027 -5.843 1.00 65.69 240 LYS A C 1
ATOM 2003 O O . LYS A 1 240 ? 20.492 -9.251 -6.753 1.00 65.69 240 LYS A O 1
ATOM 2008 N N . TYR A 1 241 ? 19.125 -10.817 -5.899 1.00 71.69 241 TYR A N 1
ATOM 2009 C CA . TYR A 1 241 ? 18.213 -10.830 -7.033 1.00 71.69 241 TYR A CA 1
ATOM 2010 C C . TYR A 1 241 ? 16.928 -10.123 -6.628 1.00 71.69 241 TYR A C 1
ATOM 2012 O O . TYR A 1 241 ? 16.077 -10.698 -5.969 1.00 71.69 241 TYR A O 1
ATOM 2020 N N . ILE A 1 242 ? 16.760 -8.869 -7.038 1.00 82.25 242 ILE A N 1
ATOM 2021 C CA . ILE A 1 242 ? 15.495 -8.165 -6.811 1.00 82.25 242 ILE A CA 1
ATOM 2022 C C . ILE A 1 242 ? 14.593 -8.483 -8.005 1.00 82.25 242 ILE A C 1
ATOM 2024 O O . ILE A 1 242 ? 14.884 -7.996 -9.099 1.00 82.25 242 ILE A O 1
ATOM 2028 N N . PRO A 1 243 ? 13.531 -9.292 -7.872 1.00 89.62 243 PRO A N 1
ATOM 2029 C CA . PRO A 1 243 ? 12.632 -9.552 -8.992 1.00 89.62 243 PRO A CA 1
ATOM 2030 C C . PRO A 1 243 ? 11.919 -8.259 -9.407 1.00 89.62 243 PRO A C 1
ATOM 2032 O O . PRO A 1 243 ? 11.680 -7.375 -8.584 1.00 89.62 243 PRO A O 1
ATOM 2035 N N . LEU A 1 244 ? 11.632 -8.123 -10.702 1.00 92.19 244 LEU A N 1
ATOM 2036 C CA . LEU A 1 244 ? 10.892 -6.986 -11.257 1.00 92.19 244 LEU A CA 1
ATOM 2037 C C . LEU A 1 244 ? 9.658 -7.453 -11.993 1.00 92.19 244 LEU A C 1
ATOM 2039 O O . LEU A 1 244 ? 9.711 -8.388 -12.789 1.00 92.19 244 LEU A O 1
ATOM 2043 N N . SER A 1 245 ? 8.573 -6.738 -11.762 1.00 94.12 245 SER A N 1
ATOM 2044 C CA . SER A 1 245 ? 7.314 -6.919 -12.458 1.00 94.12 245 SER A CA 1
ATOM 2045 C C . SER A 1 245 ? 6.987 -5.642 -13.224 1.00 94.12 245 SER A C 1
ATOM 2047 O O . SER A 1 245 ? 7.215 -4.539 -12.730 1.00 94.12 245 SER A O 1
ATOM 2049 N N . ILE A 1 246 ? 6.471 -5.776 -14.444 1.00 94.75 246 ILE A N 1
ATOM 2050 C CA . ILE A 1 246 ? 5.942 -4.647 -15.221 1.00 94.75 246 ILE A CA 1
ATOM 2051 C C . ILE A 1 246 ? 4.452 -4.870 -15.372 1.00 94.75 246 ILE A C 1
ATOM 2053 O O . ILE A 1 246 ? 4.011 -5.961 -15.737 1.00 94.75 246 ILE A O 1
ATOM 2057 N N . THR A 1 247 ? 3.686 -3.824 -15.120 1.00 95.19 247 THR A N 1
ATOM 2058 C CA . THR A 1 247 ? 2.235 -3.812 -15.263 1.00 95.19 247 THR A CA 1
ATOM 2059 C C . THR A 1 247 ? 1.842 -2.756 -16.278 1.00 95.19 247 THR A C 1
ATOM 2061 O O . THR A 1 247 ? 2.583 -1.806 -16.526 1.00 95.19 247 THR A O 1
ATOM 2064 N N . LYS A 1 248 ? 0.679 -2.938 -16.892 1.00 94.06 248 LYS A N 1
ATOM 2065 C CA . LYS A 1 248 ? 0.082 -1.966 -17.803 1.00 94.06 248 LYS A CA 1
ATOM 2066 C C . LYS A 1 248 ? -1.358 -1.700 -17.413 1.00 94.06 248 LYS A C 1
ATOM 2068 O O . LYS A 1 248 ? -2.053 -2.621 -16.981 1.00 94.06 248 LYS A O 1
ATOM 2073 N N . LYS A 1 249 ? -1.817 -0.482 -17.663 1.00 92.50 249 LYS A N 1
ATOM 2074 C CA . LYS A 1 249 ? -3.219 -0.093 -17.574 1.00 92.50 249 LYS A CA 1
ATOM 2075 C C . LYS A 1 249 ? -3.819 -0.037 -18.969 1.00 92.50 249 LYS A C 1
ATOM 2077 O O . LYS A 1 249 ? -3.281 0.635 -19.849 1.00 92.50 249 LYS A O 1
ATOM 2082 N N . VAL A 1 250 ? -4.941 -0.716 -19.165 1.00 87.19 250 VAL A N 1
ATOM 2083 C CA . VAL A 1 250 ? -5.729 -0.628 -20.402 1.00 87.19 250 VAL A CA 1
ATOM 2084 C C . VAL A 1 250 ? -6.972 0.195 -20.094 1.00 87.19 250 VAL A C 1
ATOM 2086 O O . VAL A 1 250 ? -7.555 0.030 -19.024 1.00 87.19 250 VAL A O 1
ATOM 2089 N N . LYS A 1 251 ? -7.373 1.105 -20.985 1.00 77.56 251 LYS A N 1
ATOM 2090 C CA . LYS A 1 251 ? -8.676 1.763 -20.829 1.00 77.56 251 LYS A CA 1
ATOM 2091 C C . LYS A 1 251 ? -9.758 0.676 -20.908 1.00 77.56 251 LYS A C 1
ATOM 2093 O O . LYS A 1 251 ? -9.610 -0.254 -21.679 1.00 77.56 251 LYS A O 1
ATOM 2098 N N . SER A 1 252 ? -10.801 0.728 -20.095 1.00 66.12 252 SER A N 1
ATOM 2099 C CA . SER A 1 252 ? -11.983 -0.109 -20.323 1.00 66.12 252 SER A CA 1
ATOM 2100 C C . SER A 1 252 ? -13.119 0.849 -20.616 1.00 66.12 252 SER A C 1
ATOM 2102 O O . SER A 1 252 ? -13.531 1.580 -19.722 1.00 66.12 252 SER A O 1
ATOM 2104 N N . LEU A 1 253 ? -13.589 0.910 -21.864 1.00 55.41 253 LEU A N 1
ATOM 2105 C CA . LEU A 1 253 ? -14.780 1.701 -22.214 1.00 55.41 253 LEU A CA 1
ATOM 2106 C C . LEU A 1 253 ? -16.073 1.105 -21.626 1.00 55.41 253 LEU A C 1
ATOM 2108 O O . LEU A 1 253 ? -17.095 1.785 -21.591 1.00 55.41 253 LEU A O 1
ATOM 2112 N N . SER A 1 254 ? -16.039 -0.160 -21.193 1.00 49.84 254 SER A N 1
ATOM 2113 C CA . SER A 1 254 ? -17.198 -0.918 -20.700 1.00 49.84 254 SER A CA 1
ATOM 2114 C C . SER A 1 254 ? -17.327 -0.989 -19.178 1.00 49.84 254 SER A C 1
ATOM 2116 O O . SER A 1 254 ? -18.380 -1.385 -18.685 1.00 49.84 254 SER A O 1
ATOM 2118 N N . GLU A 1 255 ? -16.281 -0.645 -18.426 1.00 46.59 255 GLU A N 1
ATOM 2119 C CA . GLU A 1 255 ? -16.371 -0.522 -16.969 1.00 46.59 255 GLU A CA 1
ATOM 2120 C C . GLU A 1 255 ? -16.537 0.958 -16.633 1.00 46.59 255 GLU A C 1
ATOM 2122 O O . GLU A 1 255 ? -15.740 1.759 -17.128 1.00 46.59 255 GLU A O 1
ATOM 2127 N N . PRO A 1 256 ? -17.541 1.348 -15.825 1.00 41.69 256 PRO A N 1
ATOM 2128 C CA . PRO A 1 256 ? -17.619 2.723 -15.366 1.00 41.69 256 PRO A CA 1
ATOM 2129 C C . PRO A 1 256 ? -16.284 3.060 -14.702 1.00 41.69 256 PRO A C 1
ATOM 2131 O O . PRO A 1 256 ? -15.822 2.330 -13.818 1.00 41.69 256 PRO A O 1
ATOM 2134 N N . GLU A 1 257 ? -15.643 4.146 -15.147 1.00 44.66 257 GLU A N 1
ATOM 2135 C CA . GLU A 1 257 ? -14.672 4.825 -14.296 1.00 44.66 257 GLU A CA 1
ATOM 2136 C C . GLU A 1 257 ? -15.372 4.959 -12.947 1.00 44.66 257 GLU A C 1
ATOM 2138 O O . GLU A 1 257 ? -16.494 5.462 -12.898 1.00 44.66 257 GLU A O 1
ATOM 2143 N N . VAL A 1 258 ? -14.795 4.392 -11.884 1.00 44.41 258 VAL A N 1
ATOM 2144 C CA . VAL A 1 258 ? -15.307 4.618 -10.533 1.00 44.41 258 VAL A CA 1
ATOM 2145 C C . VAL A 1 258 ? -15.305 6.127 -10.383 1.00 44.41 258 VAL A C 1
ATOM 2147 O O . VAL A 1 258 ? -14.229 6.716 -10.257 1.00 44.41 258 VAL A O 1
ATOM 2150 N N . GLU A 1 259 ? -16.479 6.746 -10.536 1.00 37.38 259 GLU A N 1
ATOM 2151 C CA . GLU A 1 259 ? -16.553 8.193 -10.603 1.00 37.38 259 GLU A CA 1
ATOM 2152 C C . GLU A 1 259 ? -15.907 8.743 -9.332 1.00 37.38 259 GLU A C 1
ATOM 2154 O O . GLU A 1 259 ? -16.063 8.148 -8.253 1.00 37.38 259 GLU A O 1
ATOM 2159 N N . PRO A 1 260 ? -15.120 9.825 -9.432 1.00 37.69 260 PRO A N 1
ATOM 2160 C CA . PRO A 1 260 ? -14.630 10.503 -8.251 1.00 37.69 260 PRO A CA 1
ATOM 2161 C C . PRO A 1 260 ? -15.851 10.928 -7.432 1.00 37.69 260 PRO A C 1
ATOM 2163 O O . PRO A 1 260 ? -16.550 11.874 -7.775 1.00 37.69 260 PRO A O 1
ATOM 2166 N N . PHE A 1 261 ? -16.133 10.152 -6.383 1.00 43.75 261 PHE A N 1
ATOM 2167 C CA . PHE A 1 261 ? -17.166 10.441 -5.401 1.00 43.75 261 PHE A CA 1
ATOM 216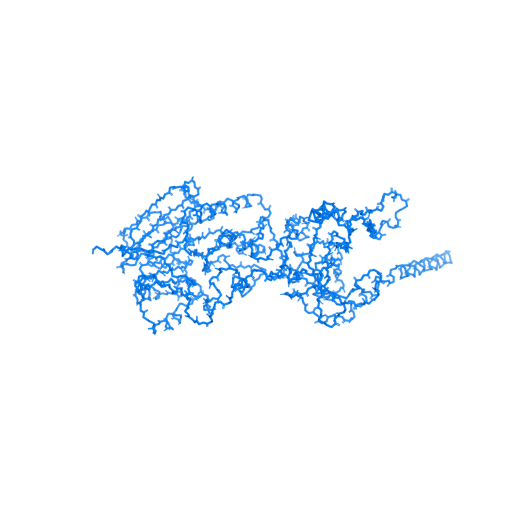8 C C . PHE A 1 261 ? -16.977 11.885 -4.924 1.00 43.75 261 PHE A C 1
ATOM 2170 O O . PHE A 1 261 ? -15.879 12.235 -4.490 1.00 43.75 261 PHE A O 1
ATOM 2177 N N . ASP A 1 262 ? -18.039 12.675 -5.089 1.00 33.72 262 ASP A N 1
ATOM 2178 C CA . ASP A 1 262 ? -18.124 14.132 -4.951 1.00 33.72 262 ASP A CA 1
ATOM 2179 C C . ASP A 1 262 ? -17.271 14.724 -3.810 1.00 33.72 262 ASP A C 1
ATOM 2181 O O . ASP A 1 262 ? -17.253 14.225 -2.683 1.00 33.72 262 ASP A O 1
ATOM 2185 N N . ASP A 1 263 ? -16.602 15.833 -4.129 1.00 33.09 263 ASP A N 1
ATOM 2186 C CA . ASP A 1 263 ? -15.515 16.530 -3.421 1.00 33.09 263 ASP A CA 1
ATOM 2187 C C . ASP A 1 263 ? -15.997 17.331 -2.191 1.00 33.09 263 ASP A C 1
ATOM 2189 O O . ASP A 1 263 ? -15.405 18.326 -1.767 1.00 33.09 263 ASP A O 1
ATOM 2193 N N . SER A 1 264 ? -17.120 16.924 -1.596 1.00 35.41 264 SER A N 1
ATOM 2194 C CA . SER A 1 264 ? -17.605 17.520 -0.354 1.00 35.41 264 SER A CA 1
ATOM 2195 C C . SER A 1 264 ? -17.034 16.747 0.834 1.00 35.41 264 SER A C 1
ATOM 2197 O O . SER A 1 264 ? -17.069 15.522 0.863 1.00 35.41 264 SER A O 1
ATOM 2199 N N . LEU A 1 265 ? -16.516 17.481 1.823 1.00 39.59 265 LEU A N 1
ATOM 2200 C CA . LEU A 1 265 ? -15.917 17.080 3.113 1.00 39.59 265 LEU A CA 1
ATOM 2201 C C . LEU A 1 265 ? -16.782 16.170 4.027 1.00 39.59 265 LEU A C 1
ATOM 2203 O O . LEU A 1 265 ? -16.687 16.222 5.253 1.00 39.59 265 LEU A O 1
ATOM 2207 N N . ARG A 1 266 ? -17.656 15.342 3.459 1.00 45.69 266 ARG A N 1
ATOM 2208 C CA . ARG A 1 266 ? -18.491 14.344 4.117 1.00 45.69 266 ARG A CA 1
ATOM 2209 C C . ARG A 1 266 ? -18.508 13.119 3.225 1.00 45.69 266 ARG A C 1
ATOM 2211 O O . ARG A 1 266 ? -19.223 13.080 2.226 1.00 45.69 266 ARG A O 1
ATOM 2218 N N . LEU A 1 267 ? -17.714 12.127 3.601 1.00 43.78 267 LEU A N 1
ATOM 2219 C CA . LEU A 1 267 ? -17.681 10.845 2.925 1.00 43.78 267 LEU A CA 1
ATOM 2220 C C . LEU A 1 267 ? -19.037 10.146 3.095 1.00 43.78 267 LEU A C 1
ATOM 2222 O O . LEU A 1 267 ? -19.209 9.342 3.996 1.00 43.78 267 LEU A O 1
ATOM 2226 N N . LYS A 1 268 ? -20.016 10.419 2.229 1.00 39.91 268 LYS A N 1
ATOM 2227 C CA . LYS A 1 268 ? -21.123 9.482 2.049 1.00 39.91 268 LYS A CA 1
ATOM 2228 C C . LYS A 1 268 ? -20.522 8.263 1.371 1.00 39.91 268 LYS A C 1
ATOM 2230 O O . LYS A 1 268 ? -20.295 8.296 0.165 1.00 39.91 268 LYS A O 1
ATOM 2235 N N . LEU A 1 269 ? -20.240 7.205 2.129 1.00 50.25 269 LEU A N 1
ATOM 2236 C CA . LEU A 1 269 ? -20.080 5.892 1.515 1.00 50.25 269 LEU A CA 1
ATOM 2237 C C . LEU A 1 269 ? -21.296 5.677 0.582 1.00 50.25 269 LEU A C 1
ATOM 2239 O O . LEU A 1 269 ? -22.417 5.991 0.995 1.00 50.25 269 LEU A O 1
ATOM 2243 N N . PRO A 1 270 ? -21.110 5.213 -0.669 1.00 41.03 270 PRO A N 1
ATOM 2244 C CA . PRO A 1 270 ? -22.173 5.050 -1.668 1.00 41.03 270 PRO A CA 1
ATOM 2245 C C . PRO A 1 270 ? -23.346 4.145 -1.278 1.00 41.03 270 PRO A C 1
ATOM 2247 O O . PRO A 1 270 ? -24.155 3.810 -2.139 1.00 41.03 270 PRO A O 1
ATOM 2250 N N . MET A 1 271 ? -23.423 3.666 -0.041 1.00 49.88 271 MET A N 1
ATOM 2251 C CA . MET A 1 271 ? -24.325 2.602 0.345 1.00 49.88 271 MET A CA 1
ATOM 2252 C C . MET A 1 271 ? -24.931 2.935 1.701 1.00 49.88 271 MET A C 1
ATOM 2254 O O . MET A 1 271 ? -24.252 3.071 2.711 1.00 49.88 271 MET A O 1
ATOM 2258 N N . THR A 1 272 ? -26.244 3.098 1.692 1.00 52.72 272 THR A N 1
ATOM 2259 C CA . THR A 1 272 ? -27.127 2.831 2.823 1.00 52.72 272 THR A CA 1
ATOM 2260 C C . THR A 1 272 ? -26.736 1.493 3.453 1.00 52.72 272 THR A C 1
ATOM 2262 O O . THR A 1 272 ? -27.124 0.447 2.934 1.00 52.72 272 THR A O 1
ATOM 2265 N N . HIS A 1 273 ? -25.909 1.521 4.503 1.00 63.69 273 HIS A N 1
ATOM 2266 C CA . HIS A 1 273 ? -25.501 0.317 5.224 1.00 63.69 273 HIS A CA 1
ATOM 2267 C C . HIS A 1 273 ? -26.687 -0.238 6.007 1.00 63.69 273 HIS A C 1
ATOM 2269 O O . HIS A 1 273 ? -27.578 0.512 6.427 1.00 63.69 273 HIS A O 1
ATOM 2275 N N . ASP A 1 274 ? -26.683 -1.554 6.208 1.00 68.06 274 ASP A N 1
ATOM 2276 C CA . ASP A 1 274 ? -27.632 -2.238 7.078 1.00 68.06 274 ASP A CA 1
ATOM 2277 C C . ASP A 1 274 ? -27.627 -1.636 8.494 1.00 68.06 274 ASP A C 1
ATOM 2279 O O . ASP A 1 274 ? -26.911 -0.691 8.821 1.00 68.06 274 ASP A O 1
ATOM 2283 N N . ARG A 1 275 ? -28.453 -2.168 9.391 1.00 81.44 275 ARG A N 1
ATOM 2284 C CA . ARG A 1 275 ? -28.515 -1.681 10.777 1.00 81.44 275 ARG A CA 1
ATOM 2285 C C . ARG A 1 275 ? -27.268 -2.025 11.610 1.00 81.44 275 ARG A C 1
ATOM 2287 O O . ARG A 1 275 ? -27.221 -1.698 12.792 1.00 81.44 275 ARG A O 1
ATOM 2294 N N . SER A 1 276 ? -26.254 -2.636 10.995 1.00 90.25 276 SER A N 1
ATOM 2295 C CA . SER A 1 276 ? -24.946 -2.906 11.583 1.00 90.25 276 SER A CA 1
ATOM 2296 C C . SER A 1 276 ? -23.806 -2.460 10.669 1.00 90.25 276 SER A C 1
ATOM 2298 O O . SER A 1 276 ? -23.954 -2.477 9.450 1.00 90.25 276 SER A O 1
ATOM 2300 N N . PHE A 1 277 ? -22.660 -2.125 11.258 1.00 93.94 277 PHE A N 1
ATOM 2301 C CA . PHE A 1 277 ? -21.435 -1.782 10.539 1.00 93.94 277 PHE A CA 1
ATOM 2302 C C . PHE A 1 277 ? -20.234 -2.505 11.152 1.00 93.94 277 PHE A C 1
ATOM 2304 O O . PHE A 1 277 ? -19.947 -2.342 12.346 1.00 93.94 277 PHE A O 1
ATOM 2311 N N . LYS A 1 278 ? -19.521 -3.289 10.339 1.00 96.00 278 LYS A N 1
ATOM 2312 C CA . LYS A 1 278 ? -18.398 -4.122 10.774 1.00 96.00 278 LYS A CA 1
ATOM 2313 C C . LYS A 1 278 ? -17.059 -3.589 10.269 1.00 96.00 278 LYS A C 1
ATOM 2315 O O . LYS A 1 278 ? -16.860 -3.360 9.079 1.00 96.00 278 LYS A O 1
ATOM 2320 N N . ILE A 1 279 ? -16.106 -3.470 11.187 1.00 98.12 279 ILE A N 1
ATOM 2321 C CA . ILE A 1 279 ? -14.754 -2.973 10.941 1.00 98.12 279 ILE A CA 1
ATOM 2322 C C . ILE A 1 279 ? -13.753 -4.076 11.263 1.00 98.12 279 ILE A C 1
ATOM 2324 O O . ILE A 1 279 ? -13.753 -4.618 12.368 1.00 98.12 279 ILE A O 1
ATOM 2328 N N . LEU A 1 280 ? -12.864 -4.374 10.321 1.00 98.56 280 LEU A N 1
ATOM 2329 C CA . LEU A 1 280 ? -11.700 -5.220 10.561 1.00 98.56 280 LEU A CA 1
ATOM 2330 C C . LEU A 1 280 ? -10.463 -4.345 10.751 1.00 98.56 280 LEU A C 1
ATOM 2332 O O . LEU A 1 280 ? -10.127 -3.548 9.881 1.00 98.56 280 LEU A O 1
ATOM 2336 N N . GLN A 1 281 ? -9.753 -4.529 11.855 1.00 98.50 281 GLN A N 1
ATOM 2337 C CA . GLN A 1 281 ? -8.466 -3.896 12.084 1.00 98.50 281 GLN A CA 1
ATOM 2338 C C . GLN A 1 281 ? -7.326 -4.849 11.718 1.00 98.50 281 GLN A C 1
ATOM 2340 O O . GLN A 1 281 ? -7.272 -5.985 12.194 1.00 98.50 281 GLN A O 1
ATOM 2345 N N . ILE A 1 282 ? -6.399 -4.355 10.900 1.00 98.31 282 ILE A N 1
ATOM 2346 C CA . ILE A 1 282 ? -5.131 -5.007 10.558 1.00 98.31 282 ILE A CA 1
ATOM 2347 C C . ILE A 1 282 ? -4.010 -4.102 11.060 1.00 98.31 282 ILE A C 1
ATOM 2349 O O . ILE A 1 282 ? -4.098 -2.886 10.934 1.00 98.31 282 ILE A O 1
ATOM 2353 N N . THR A 1 283 ? -2.958 -4.664 11.640 1.00 97.00 283 THR A N 1
ATOM 2354 C CA . THR A 1 283 ? -1.885 -3.853 12.229 1.00 97.00 283 THR A CA 1
ATOM 2355 C C . THR A 1 283 ? -0.567 -4.604 12.235 1.00 97.00 283 THR A C 1
ATOM 2357 O O . THR A 1 283 ? -0.584 -5.838 12.243 1.00 97.00 283 THR A O 1
ATOM 2360 N N . ASP A 1 284 ? 0.557 -3.886 12.231 1.00 96.25 284 ASP A N 1
ATOM 2361 C CA . ASP A 1 284 ? 1.885 -4.448 12.507 1.00 96.25 284 ASP A CA 1
ATOM 2362 C C . ASP A 1 284 ? 2.186 -5.670 11.631 1.00 96.25 284 ASP A C 1
ATOM 2364 O O . ASP A 1 284 ? 2.341 -6.807 12.097 1.00 96.25 284 ASP A O 1
ATOM 2368 N N . VAL A 1 285 ? 2.173 -5.435 10.320 1.00 96.94 285 VAL A N 1
ATOM 2369 C CA . VAL A 1 285 ? 2.383 -6.449 9.283 1.00 96.94 285 VAL A CA 1
ATOM 2370 C C . VAL A 1 285 ? 3.860 -6.532 8.878 1.00 96.94 285 VAL A C 1
ATOM 2372 O O . VAL A 1 285 ? 4.342 -7.633 8.605 1.00 96.94 285 VAL A O 1
ATOM 2375 N N . HIS A 1 286 ? 4.583 -5.403 8.887 1.00 95.94 286 HIS A N 1
ATOM 2376 C CA . HIS A 1 286 ? 6.030 -5.294 8.632 1.00 95.94 286 HIS A CA 1
ATOM 2377 C C . HIS A 1 286 ? 6.500 -5.930 7.309 1.00 95.94 286 HIS A C 1
ATOM 2379 O O . HIS A 1 286 ? 7.479 -6.685 7.269 1.00 95.94 286 HIS A O 1
ATOM 2385 N N . PHE A 1 287 ? 5.814 -5.642 6.196 1.00 95.94 287 PHE A N 1
ATOM 2386 C CA . PHE A 1 287 ? 6.219 -6.166 4.888 1.00 95.94 287 PHE A CA 1
ATOM 2387 C C . PHE A 1 287 ? 7.527 -5.539 4.383 1.00 95.94 287 PHE A C 1
ATOM 2389 O O . PHE A 1 287 ? 7.759 -4.333 4.457 1.00 95.94 287 PHE A O 1
ATOM 2396 N N . ARG A 1 288 ? 8.376 -6.395 3.812 1.00 92.44 288 ARG A N 1
ATOM 2397 C CA . ARG A 1 288 ? 9.691 -6.088 3.232 1.00 92.44 288 ARG A CA 1
ATOM 2398 C C . ARG A 1 288 ? 9.734 -6.321 1.724 1.00 92.44 288 ARG A C 1
ATOM 2400 O O . ARG A 1 288 ? 10.517 -5.673 1.034 1.00 92.44 288 ARG A O 1
ATOM 2407 N N . CYS A 1 289 ? 8.940 -7.268 1.220 1.00 89.25 289 CYS A N 1
ATOM 2408 C CA . CYS A 1 289 ? 8.914 -7.704 -0.182 1.00 89.25 289 CYS A CA 1
ATOM 2409 C C . CYS A 1 289 ? 10.283 -8.123 -0.723 1.00 89.25 289 CYS A C 1
ATOM 2411 O O . CYS A 1 289 ? 10.619 -7.888 -1.885 1.00 89.25 289 CYS A O 1
ATOM 2413 N N . SER A 1 290 ? 11.077 -8.750 0.142 1.00 85.88 290 SER A N 1
ATOM 2414 C CA . SER A 1 290 ? 12.397 -9.279 -0.194 1.00 85.88 290 SER A CA 1
ATOM 2415 C C . SER A 1 290 ? 12.291 -10.604 -0.949 1.00 85.88 290 SER A C 1
ATOM 2417 O O . SER A 1 290 ? 11.304 -11.323 -0.837 1.00 85.88 290 SER A O 1
ATOM 2419 N N . ASP A 1 291 ? 13.365 -10.966 -1.646 1.00 82.94 291 ASP A N 1
ATOM 2420 C CA . ASP A 1 291 ? 13.624 -12.296 -2.214 1.00 82.94 291 ASP A CA 1
ATOM 2421 C C . ASP A 1 291 ? 14.053 -13.354 -1.171 1.00 82.94 291 ASP A C 1
ATOM 2423 O O . ASP A 1 291 ? 14.331 -14.499 -1.528 1.00 82.94 291 ASP A O 1
ATOM 2427 N N . ASP A 1 292 ? 14.115 -12.999 0.117 1.00 88.44 292 ASP A N 1
ATOM 2428 C CA . ASP A 1 292 ? 14.450 -13.938 1.187 1.00 88.44 292 ASP A CA 1
ATOM 2429 C C . ASP A 1 292 ? 13.316 -14.952 1.375 1.00 88.44 292 ASP A C 1
ATOM 2431 O O . ASP A 1 292 ? 12.178 -14.577 1.657 1.00 88.44 292 ASP A O 1
ATOM 2435 N N . GLY A 1 293 ? 13.628 -16.243 1.240 1.00 88.94 293 GLY A N 1
ATOM 2436 C CA . GLY A 1 293 ? 12.619 -17.303 1.237 1.00 88.94 293 GLY A CA 1
ATOM 2437 C C . GLY A 1 293 ? 11.798 -17.407 2.527 1.00 88.94 293 GLY A C 1
ATOM 2438 O O . GLY A 1 293 ? 10.616 -17.739 2.461 1.00 88.94 293 GLY A O 1
ATOM 2439 N N . THR A 1 294 ? 12.384 -17.093 3.689 1.00 91.62 294 THR A N 1
ATOM 2440 C CA . THR A 1 294 ? 11.667 -17.159 4.976 1.00 91.62 294 THR A CA 1
ATOM 2441 C C . THR A 1 294 ? 10.714 -15.980 5.105 1.00 91.62 294 THR A C 1
ATOM 2443 O O . THR A 1 294 ? 9.546 -16.153 5.447 1.00 91.62 294 THR A O 1
ATOM 2446 N N . ILE A 1 295 ? 11.199 -14.778 4.783 1.00 92.06 295 ILE A N 1
ATOM 2447 C CA . ILE A 1 295 ? 10.384 -13.561 4.787 1.00 92.06 295 ILE A CA 1
ATOM 2448 C C . ILE A 1 295 ? 9.241 -13.696 3.777 1.00 92.06 295 ILE A C 1
ATOM 2450 O O . ILE A 1 295 ? 8.092 -13.452 4.129 1.00 92.06 295 ILE A O 1
ATOM 2454 N N . LEU A 1 296 ? 9.526 -14.153 2.557 1.00 92.25 296 LEU A N 1
ATOM 2455 C CA . LEU A 1 296 ? 8.520 -14.341 1.514 1.00 92.25 296 LEU A CA 1
ATOM 2456 C C . LEU A 1 296 ? 7.424 -15.329 1.937 1.00 92.25 296 LEU A C 1
ATOM 2458 O O . LEU A 1 296 ? 6.244 -15.066 1.706 1.00 92.25 296 LEU A O 1
ATOM 2462 N N . LEU A 1 297 ? 7.793 -16.442 2.582 1.00 94.88 297 LEU A N 1
ATOM 2463 C CA . LEU A 1 297 ? 6.826 -17.408 3.106 1.00 94.88 297 LEU A CA 1
ATOM 2464 C C . LEU A 1 297 ? 5.925 -16.779 4.179 1.00 94.88 297 LEU A C 1
ATOM 2466 O O . LEU A 1 297 ? 4.708 -16.950 4.125 1.00 94.88 297 LEU A O 1
ATOM 2470 N N . ASN A 1 298 ? 6.504 -16.027 5.114 1.00 95.12 298 ASN A N 1
ATOM 2471 C CA . ASN A 1 298 ? 5.761 -15.338 6.169 1.00 95.12 298 ASN A CA 1
ATOM 2472 C C . ASN A 1 298 ? 4.803 -14.276 5.603 1.00 95.12 298 ASN A C 1
ATOM 2474 O O . ASN A 1 298 ? 3.647 -14.187 6.020 1.00 95.12 298 ASN A O 1
ATOM 2478 N N . GLU A 1 299 ? 5.242 -13.495 4.614 1.00 95.62 299 GLU A N 1
ATOM 2479 C CA . GLU A 1 299 ? 4.391 -12.518 3.927 1.00 95.62 299 GLU A CA 1
ATOM 2480 C C . GLU A 1 299 ? 3.243 -13.208 3.182 1.00 95.62 299 GLU A C 1
ATOM 2482 O O . GLU A 1 299 ? 2.096 -12.775 3.282 1.00 95.62 299 GLU A O 1
ATOM 2487 N N . PHE A 1 300 ? 3.515 -14.322 2.494 1.00 95.69 300 PHE A N 1
ATOM 2488 C CA . PHE A 1 300 ? 2.480 -15.118 1.834 1.00 95.69 300 PHE A CA 1
ATOM 2489 C C . PHE A 1 300 ? 1.461 -15.678 2.836 1.00 95.69 300 PHE A C 1
ATOM 2491 O O . PHE A 1 300 ? 0.253 -15.575 2.617 1.00 95.69 300 PHE A O 1
ATOM 2498 N N . GLN A 1 301 ? 1.929 -16.229 3.960 1.00 96.56 301 GLN A N 1
ATOM 2499 C CA . GLN A 1 301 ? 1.067 -16.708 5.043 1.00 96.56 301 GLN A CA 1
ATOM 2500 C C . GLN A 1 301 ? 0.221 -15.578 5.636 1.00 96.56 301 GLN A C 1
ATOM 2502 O O . GLN A 1 301 ? -0.961 -15.788 5.896 1.00 96.56 301 GLN A O 1
ATOM 2507 N N . THR A 1 302 ? 0.790 -14.380 5.778 1.00 97.38 302 THR A N 1
ATOM 2508 C CA . THR A 1 302 ? 0.081 -13.182 6.248 1.00 97.38 302 THR A CA 1
ATOM 2509 C C . THR A 1 302 ? -1.015 -12.758 5.271 1.00 97.38 302 THR A C 1
ATOM 2511 O O . THR A 1 302 ? -2.155 -12.547 5.677 1.00 97.38 302 THR A O 1
ATOM 2514 N N . VAL A 1 303 ? -0.723 -12.690 3.968 1.00 97.25 303 VAL A N 1
ATOM 2515 C CA . VAL A 1 303 ? -1.739 -12.369 2.949 1.00 97.25 303 VAL A CA 1
ATOM 2516 C C . VAL A 1 303 ? -2.846 -13.424 2.942 1.00 97.25 303 VAL A C 1
ATOM 2518 O O . VAL A 1 303 ? -4.027 -13.080 2.940 1.00 97.25 303 VAL A O 1
ATOM 2521 N N . ASN A 1 304 ? -2.492 -14.711 2.998 1.00 96.88 304 ASN A N 1
ATOM 2522 C CA . ASN A 1 304 ? -3.469 -15.796 3.050 1.00 96.88 304 ASN A CA 1
ATOM 2523 C C . ASN A 1 304 ? -4.318 -15.752 4.332 1.00 96.88 304 ASN A C 1
ATOM 2525 O O . ASN A 1 304 ? -5.516 -16.027 4.291 1.00 96.88 304 ASN A O 1
ATOM 2529 N N . PHE A 1 305 ? -3.723 -15.381 5.466 1.00 97.75 305 PHE A N 1
ATOM 2530 C CA . PHE A 1 305 ? -4.447 -15.139 6.710 1.00 97.75 305 PHE A CA 1
ATOM 2531 C C . PHE A 1 305 ? -5.486 -14.029 6.535 1.00 97.75 305 PHE A C 1
ATOM 2533 O O . PHE A 1 305 ? -6.662 -14.250 6.815 1.00 97.75 305 PHE A O 1
ATOM 2540 N N . ILE A 1 306 ? -5.084 -12.880 5.985 1.00 98.00 306 ILE A N 1
ATOM 2541 C CA . ILE A 1 306 ? -5.981 -11.747 5.726 1.00 98.00 306 ILE A CA 1
ATOM 2542 C C . ILE A 1 306 ? -7.120 -12.153 4.781 1.00 98.00 306 ILE A C 1
ATOM 2544 O O . ILE A 1 306 ? -8.276 -11.864 5.078 1.00 98.00 306 ILE A O 1
ATOM 2548 N N . ILE A 1 307 ? -6.833 -12.872 3.687 1.00 97.62 307 ILE A N 1
ATOM 2549 C CA . ILE A 1 307 ? -7.864 -13.389 2.765 1.00 97.62 307 ILE A CA 1
ATOM 2550 C C . ILE A 1 307 ? -8.901 -14.219 3.531 1.00 97.62 307 ILE A C 1
ATOM 2552 O O . ILE A 1 307 ? -10.096 -13.933 3.456 1.00 97.62 307 ILE A O 1
ATOM 2556 N N . ASN A 1 308 ? -8.437 -15.186 4.326 1.00 97.44 308 ASN A N 1
ATOM 2557 C CA . ASN A 1 308 ? -9.303 -16.077 5.094 1.00 97.44 308 ASN A CA 1
ATOM 2558 C C . ASN A 1 308 ? -10.179 -15.344 6.119 1.00 97.44 308 ASN A C 1
ATOM 2560 O O . ASN A 1 308 ? -11.307 -15.773 6.375 1.00 97.44 308 ASN A O 1
ATOM 2564 N N . ILE A 1 309 ? -9.667 -14.271 6.722 1.00 97.69 309 ILE A N 1
ATOM 2565 C CA . ILE A 1 309 ? -10.431 -13.426 7.642 1.00 97.69 309 ILE A CA 1
ATOM 2566 C C . ILE A 1 309 ? -11.489 -12.631 6.885 1.00 97.69 309 ILE A C 1
ATOM 2568 O O . ILE A 1 309 ? -12.642 -12.614 7.310 1.00 97.69 309 ILE A O 1
ATOM 2572 N N . LEU A 1 310 ? -11.126 -12.001 5.765 1.00 97.12 310 LEU A N 1
ATOM 2573 C CA . LEU A 1 310 ? -12.069 -11.229 4.954 1.00 97.12 310 LEU A CA 1
ATOM 2574 C C . LEU A 1 310 ? -13.224 -12.101 4.441 1.00 97.12 310 LEU A C 1
ATOM 2576 O O . LEU A 1 310 ? -14.350 -11.621 4.373 1.00 97.12 310 LEU A O 1
ATOM 2580 N N . ASP A 1 311 ? -12.967 -13.376 4.126 1.00 95.94 311 ASP A N 1
ATOM 2581 C CA . ASP A 1 311 ? -14.001 -14.351 3.743 1.00 95.94 311 ASP A CA 1
ATOM 2582 C C . ASP A 1 311 ? -14.987 -14.678 4.873 1.00 95.94 311 ASP A C 1
ATOM 2584 O O . ASP A 1 311 ? -16.164 -14.916 4.615 1.00 95.94 311 ASP A O 1
ATOM 2588 N N . ARG A 1 312 ? -14.517 -14.714 6.124 1.00 95.19 312 ARG A N 1
ATOM 2589 C CA . ARG A 1 312 ? -15.326 -15.115 7.287 1.00 95.19 312 ARG A CA 1
ATOM 2590 C C . ARG A 1 312 ? -16.063 -13.951 7.918 1.00 95.19 312 ARG A C 1
ATOM 2592 O O . ARG A 1 312 ? -17.205 -14.096 8.338 1.00 95.19 312 ARG A O 1
ATOM 2599 N N . GLU A 1 313 ? -15.379 -12.820 8.041 1.00 95.56 313 GLU A N 1
ATOM 2600 C CA . GLU A 1 313 ? -15.921 -11.654 8.720 1.00 95.56 313 GLU A CA 1
ATOM 2601 C C . GLU A 1 313 ? -16.729 -10.765 7.792 1.00 95.56 313 GLU A C 1
ATOM 2603 O O . GLU A 1 313 ? -17.690 -10.167 8.264 1.00 95.56 313 GLU A O 1
ATOM 2608 N N . VAL A 1 314 ? -16.385 -10.710 6.500 1.00 94.56 314 VAL A N 1
ATOM 2609 C CA . VAL A 1 314 ? -17.046 -9.852 5.504 1.00 94.56 314 VAL A CA 1
ATOM 2610 C C . VAL A 1 314 ? -17.230 -8.420 6.048 1.00 94.56 314 VAL A C 1
ATOM 2612 O O . VAL A 1 314 ? -18.357 -7.970 6.239 1.00 94.56 314 VAL A O 1
ATOM 2615 N N . PRO A 1 315 ? -16.135 -7.723 6.416 1.00 96.06 315 PRO A N 1
ATOM 2616 C CA . PRO A 1 315 ? -16.228 -6.387 6.996 1.00 96.06 315 PRO A CA 1
ATOM 2617 C C . PRO A 1 315 ? -16.660 -5.347 5.953 1.00 96.06 315 PRO A C 1
ATOM 2619 O O . PRO A 1 315 ? -16.292 -5.448 4.782 1.00 96.06 315 PRO A O 1
ATOM 2622 N N . ASP A 1 316 ? -17.359 -4.306 6.404 1.00 94.06 316 ASP A N 1
ATOM 2623 C CA . ASP A 1 316 ? -17.709 -3.135 5.590 1.00 94.06 316 ASP A CA 1
ATOM 2624 C C . ASP A 1 316 ? -16.491 -2.227 5.345 1.00 94.06 316 ASP A C 1
ATOM 2626 O O . ASP A 1 316 ? -16.380 -1.572 4.305 1.00 94.06 316 ASP A O 1
ATOM 2630 N N . LEU A 1 317 ? -15.565 -2.187 6.309 1.00 96.31 317 LEU A N 1
ATOM 2631 C CA . LEU A 1 317 ? -14.351 -1.375 6.263 1.00 96.31 317 LEU A CA 1
ATOM 2632 C C . LEU A 1 317 ? -13.167 -2.113 6.892 1.00 96.31 317 LEU A C 1
ATOM 2634 O O . LEU A 1 317 ? -13.289 -2.722 7.956 1.00 96.31 317 LEU A O 1
ATOM 2638 N N . VAL A 1 318 ? -11.993 -1.983 6.279 1.00 98.56 318 VAL A N 1
ATOM 2639 C CA . VAL A 1 318 ? -10.719 -2.381 6.892 1.00 98.56 318 VAL A CA 1
ATOM 2640 C C . VAL A 1 318 ? -9.940 -1.145 7.342 1.00 98.56 318 VAL A C 1
ATOM 2642 O O . VAL A 1 318 ? -9.748 -0.212 6.566 1.00 98.56 318 VAL A O 1
ATOM 2645 N N . VAL A 1 319 ? -9.450 -1.131 8.579 1.00 98.44 319 VAL A N 1
ATOM 2646 C CA . VAL A 1 319 ? -8.557 -0.079 9.083 1.00 98.44 319 VAL A CA 1
ATOM 2647 C C . VAL A 1 319 ? -7.184 -0.678 9.369 1.00 98.44 319 VAL A C 1
ATOM 2649 O O . VAL A 1 319 ? -7.047 -1.577 10.193 1.00 98.44 319 VAL A O 1
ATOM 2652 N N . ILE A 1 320 ? -6.168 -0.179 8.671 1.00 98.62 320 ILE A N 1
ATOM 2653 C CA . ILE A 1 320 ? -4.769 -0.583 8.803 1.00 98.62 320 ILE A CA 1
ATOM 2654 C C . ILE A 1 320 ? -4.089 0.400 9.762 1.00 98.62 320 ILE A C 1
ATOM 2656 O O . ILE A 1 320 ? -3.902 1.566 9.413 1.00 98.62 320 ILE A O 1
ATOM 2660 N N . THR A 1 321 ? -3.753 -0.035 10.976 1.00 97.25 321 THR A N 1
ATOM 2661 C CA . THR A 1 321 ? -3.245 0.836 12.053 1.00 97.25 321 THR A CA 1
ATOM 2662 C C . THR A 1 321 ? -1.721 0.866 12.153 1.00 97.25 321 THR A C 1
ATOM 2664 O O . THR A 1 321 ? -1.159 0.678 13.226 1.00 97.25 321 THR A O 1
ATOM 2667 N N . GLY A 1 322 ? -1.060 1.175 11.039 1.00 95.06 322 GLY A N 1
ATOM 2668 C CA . GLY A 1 322 ? 0.384 1.397 10.978 1.00 95.06 322 GLY A CA 1
ATOM 2669 C C . GLY A 1 322 ? 1.234 0.132 10.938 1.00 95.06 322 GLY A C 1
ATOM 2670 O O . GLY A 1 322 ? 0.729 -0.994 10.996 1.00 95.06 322 GLY A O 1
ATOM 2671 N N . ASP A 1 323 ? 2.535 0.362 10.783 1.00 95.69 323 ASP A N 1
ATOM 2672 C CA . ASP A 1 323 ? 3.595 -0.640 10.686 1.00 95.69 323 ASP A CA 1
ATOM 2673 C C . ASP A 1 323 ? 3.277 -1.703 9.621 1.00 95.69 323 ASP A C 1
ATOM 2675 O O . ASP A 1 323 ? 3.428 -2.918 9.794 1.00 95.69 323 ASP A O 1
ATOM 2679 N N . PHE A 1 324 ? 2.778 -1.233 8.475 1.00 96.44 324 PHE A N 1
ATOM 2680 C CA . PHE A 1 324 ? 2.517 -2.068 7.309 1.00 96.44 324 PHE A CA 1
ATOM 2681 C C . PHE A 1 324 ? 3.775 -2.274 6.455 1.00 96.44 324 PHE A C 1
ATOM 2683 O O . PHE A 1 324 ? 3.871 -3.283 5.748 1.00 96.44 324 PHE A O 1
ATOM 2690 N N . LEU A 1 325 ? 4.752 -1.369 6.543 1.00 96.44 325 LEU A N 1
ATOM 2691 C CA . LEU A 1 325 ? 6.095 -1.521 5.986 1.00 96.44 325 LEU A CA 1
ATOM 2692 C C . LEU A 1 325 ? 7.119 -1.799 7.088 1.00 96.44 325 LEU A C 1
ATOM 2694 O O . LEU A 1 325 ? 6.972 -1.374 8.224 1.00 96.44 325 LEU A O 1
ATOM 2698 N N . ASP A 1 326 ? 8.214 -2.456 6.717 1.00 94.44 326 ASP A N 1
ATOM 2699 C CA . ASP A 1 326 ? 9.480 -2.364 7.449 1.00 94.44 326 ASP A CA 1
ATOM 2700 C C . ASP A 1 326 ? 10.352 -1.332 6.722 1.00 94.44 326 ASP A C 1
ATOM 2702 O O . ASP A 1 326 ? 10.998 -1.645 5.718 1.00 94.44 326 ASP A O 1
ATOM 2706 N N . GLY A 1 327 ? 10.318 -0.070 7.147 1.00 90.94 327 GLY A N 1
ATOM 2707 C CA . GLY A 1 327 ? 10.858 1.041 6.357 1.00 90.94 327 GLY A CA 1
ATOM 2708 C C . GLY A 1 327 ? 12.362 0.994 6.092 1.00 90.94 327 GLY A C 1
ATOM 2709 O O . GLY A 1 327 ? 12.839 1.498 5.072 1.00 90.94 327 GLY A O 1
ATOM 2710 N N . LEU A 1 328 ? 13.117 0.312 6.957 1.00 91.62 328 LEU A N 1
ATOM 2711 C CA . LEU A 1 328 ? 14.553 0.107 6.777 1.00 91.62 328 LEU A CA 1
ATOM 2712 C C . LEU A 1 328 ? 14.857 -0.979 5.733 1.00 91.62 328 LEU A C 1
ATOM 2714 O O . LEU A 1 328 ? 15.884 -0.916 5.054 1.00 91.62 328 LEU A O 1
ATOM 2718 N N . LYS A 1 329 ? 14.006 -2.008 5.637 1.00 91.38 329 LYS A N 1
ATOM 2719 C CA . LYS A 1 329 ? 14.272 -3.222 4.843 1.00 91.38 329 LYS A CA 1
ATOM 2720 C C . LYS A 1 329 ? 13.367 -3.379 3.622 1.00 91.38 329 LYS A C 1
ATOM 2722 O O . LYS A 1 329 ? 13.649 -4.234 2.784 1.00 91.38 329 LYS A O 1
ATOM 2727 N N . SER A 1 330 ? 12.311 -2.581 3.507 1.00 91.19 330 SER A N 1
ATOM 2728 C CA . SER A 1 330 ? 11.435 -2.536 2.341 1.00 91.19 330 SER A CA 1
ATOM 2729 C C . SER A 1 330 ? 12.111 -1.769 1.206 1.00 91.19 330 SER A C 1
ATOM 2731 O O . SER A 1 330 ? 12.454 -0.592 1.317 1.00 91.19 330 SER A O 1
ATOM 2733 N N . PHE A 1 331 ? 12.347 -2.464 0.093 1.00 88.75 331 PHE A N 1
ATOM 2734 C CA . PHE A 1 331 ? 13.027 -1.857 -1.049 1.00 88.75 331 PHE A CA 1
ATOM 2735 C C . PHE A 1 331 ? 12.075 -0.988 -1.882 1.00 88.75 331 PHE A C 1
ATOM 2737 O O . PHE A 1 331 ? 12.367 0.167 -2.181 1.00 88.75 331 PHE A O 1
ATOM 2744 N N . ASP A 1 332 ? 10.915 -1.539 -2.237 1.00 93.50 332 ASP A N 1
ATOM 2745 C CA . ASP A 1 332 ? 9.875 -0.853 -3.001 1.00 93.50 332 ASP A CA 1
ATOM 2746 C C . ASP A 1 332 ? 8.573 -0.838 -2.205 1.00 93.50 332 ASP A C 1
ATOM 2748 O O . ASP A 1 332 ? 7.811 -1.809 -2.180 1.00 93.50 332 ASP A O 1
ATOM 2752 N N . TYR A 1 333 ? 8.325 0.301 -1.559 1.00 95.00 333 TYR A N 1
ATOM 2753 C CA . TYR A 1 333 ? 7.131 0.535 -0.751 1.00 95.00 333 TYR A CA 1
ATOM 2754 C C . TYR A 1 333 ? 5.840 0.291 -1.546 1.00 95.00 333 TYR A C 1
ATOM 2756 O O . TYR A 1 333 ? 4.864 -0.209 -0.991 1.00 95.00 333 TYR A O 1
ATOM 2764 N N . GLN A 1 334 ? 5.828 0.583 -2.855 1.00 95.50 334 GLN A N 1
ATOM 2765 C CA . GLN A 1 334 ? 4.627 0.441 -3.676 1.00 95.50 334 GLN A CA 1
ATOM 2766 C C . GLN A 1 334 ? 4.240 -1.031 -3.836 1.00 95.50 334 GLN A C 1
ATOM 2768 O O . GLN A 1 334 ? 3.064 -1.374 -3.719 1.00 95.50 334 GLN A O 1
ATOM 2773 N N . ALA A 1 335 ? 5.226 -1.906 -4.060 1.00 94.88 335 ALA A N 1
ATOM 2774 C CA . ALA A 1 335 ? 5.002 -3.344 -4.172 1.00 94.88 335 ALA A CA 1
ATOM 2775 C C . ALA A 1 335 ? 4.487 -3.940 -2.852 1.00 94.88 335 ALA A C 1
ATOM 2777 O O . ALA A 1 335 ? 3.576 -4.769 -2.870 1.00 94.88 335 ALA A O 1
ATOM 2778 N N . CYS A 1 336 ? 5.012 -3.484 -1.710 1.00 95.56 336 CYS A N 1
ATOM 2779 C CA . CYS A 1 336 ? 4.568 -3.948 -0.394 1.00 95.56 336 CYS A CA 1
ATOM 2780 C C . CYS A 1 336 ? 3.175 -3.483 -0.014 1.00 95.56 336 CYS A C 1
ATOM 2782 O O . CYS A 1 336 ? 2.363 -4.299 0.422 1.00 95.56 336 CYS A O 1
ATOM 2784 N N . ILE A 1 337 ? 2.864 -2.210 -0.249 1.00 97.00 337 ILE A N 1
ATOM 2785 C CA . ILE A 1 337 ? 1.518 -1.693 -0.020 1.00 97.00 337 ILE A CA 1
ATOM 2786 C C . ILE A 1 337 ? 0.523 -2.444 -0.906 1.00 97.00 337 ILE A C 1
ATOM 2788 O O . ILE A 1 337 ? -0.482 -2.931 -0.396 1.00 97.00 337 ILE A O 1
ATOM 2792 N N . LEU A 1 338 ? 0.814 -2.618 -2.203 1.00 96.44 338 LEU A N 1
ATOM 2793 C CA . LEU A 1 338 ? -0.064 -3.363 -3.112 1.00 96.44 338 LEU A CA 1
ATOM 2794 C C . LEU A 1 338 ? -0.255 -4.816 -2.687 1.00 96.44 338 LEU A C 1
ATOM 2796 O O . LEU A 1 338 ? -1.379 -5.305 -2.744 1.00 96.44 338 LEU A O 1
ATOM 2800 N N . LYS A 1 339 ? 0.798 -5.490 -2.212 1.00 96.12 339 LYS A N 1
ATOM 2801 C CA . LYS A 1 339 ? 0.696 -6.846 -1.658 1.00 96.12 339 LYS A CA 1
ATOM 2802 C C . LYS A 1 339 ? -0.274 -6.901 -0.473 1.00 96.12 339 LYS A C 1
ATOM 2804 O O . LYS A 1 339 ? -1.092 -7.814 -0.415 1.00 96.12 339 LYS A O 1
ATOM 2809 N N . LEU A 1 340 ? -0.209 -5.928 0.438 1.00 97.19 340 LEU A N 1
ATOM 2810 C CA . LEU A 1 340 ? -1.103 -5.855 1.596 1.00 97.19 340 LEU A CA 1
ATOM 2811 C C . LEU A 1 340 ? -2.555 -5.581 1.196 1.00 97.19 340 LEU A C 1
ATOM 2813 O O . LEU A 1 340 ? -3.460 -6.235 1.707 1.00 97.19 340 LEU A O 1
ATOM 2817 N N . VAL A 1 341 ? -2.794 -4.628 0.290 1.00 97.19 341 VAL A N 1
ATOM 2818 C CA . VAL A 1 341 ? -4.162 -4.221 -0.081 1.00 97.19 341 VAL A CA 1
ATOM 2819 C C . VAL A 1 341 ? -4.812 -5.122 -1.126 1.00 97.19 341 VAL A C 1
ATOM 2821 O O . VAL A 1 341 ? -6.022 -5.043 -1.336 1.00 97.19 341 VAL A O 1
ATOM 2824 N N . GLN A 1 342 ? -4.048 -6.013 -1.759 1.00 96.00 342 GLN A N 1
ATOM 2825 C CA . GLN A 1 342 ? -4.532 -6.906 -2.811 1.00 96.00 342 GLN A CA 1
ATOM 2826 C C . GLN A 1 342 ? -5.802 -7.693 -2.423 1.00 96.00 342 GLN A C 1
ATOM 2828 O O . GLN A 1 342 ? -6.738 -7.705 -3.230 1.00 96.00 342 GLN A O 1
ATOM 2833 N N . PRO A 1 343 ? -5.919 -8.295 -1.221 1.00 96.88 343 PRO A N 1
ATOM 2834 C CA . PRO A 1 343 ? -7.148 -8.965 -0.795 1.00 96.88 343 PRO A CA 1
ATOM 2835 C C . PRO A 1 343 ? -8.365 -8.033 -0.716 1.00 96.88 343 PRO A C 1
ATOM 2837 O O . PRO A 1 343 ? -9.461 -8.427 -1.111 1.00 96.88 343 PRO A O 1
ATOM 2840 N N . MET A 1 344 ? -8.175 -6.797 -0.242 1.00 95.62 344 MET A N 1
ATOM 2841 C CA . MET A 1 344 ? -9.243 -5.800 -0.104 1.00 95.62 344 MET A CA 1
ATOM 2842 C C . MET A 1 344 ? -9.714 -5.307 -1.474 1.00 95.62 344 MET A C 1
ATOM 2844 O O . MET A 1 344 ? -10.911 -5.329 -1.752 1.00 95.62 344 MET A O 1
ATOM 2848 N N . ILE A 1 345 ? -8.775 -4.961 -2.365 1.00 94.12 345 ILE A N 1
ATOM 2849 C CA . ILE A 1 345 ? -9.082 -4.506 -3.729 1.00 94.12 345 ILE A CA 1
ATOM 2850 C C . ILE A 1 345 ? -9.843 -5.587 -4.501 1.00 94.12 345 ILE A C 1
ATOM 2852 O O . ILE A 1 345 ? -10.862 -5.294 -5.122 1.00 94.12 345 ILE A O 1
ATOM 2856 N N . ARG A 1 346 ? -9.392 -6.848 -4.437 1.00 91.25 346 ARG A N 1
ATOM 2857 C CA . ARG A 1 346 ? -10.053 -7.968 -5.132 1.00 91.25 346 ARG A CA 1
ATOM 2858 C C . ARG A 1 346 ? -11.481 -8.214 -4.657 1.00 91.25 346 ARG A C 1
ATOM 2860 O O . ARG A 1 346 ? -12.299 -8.687 -5.438 1.00 91.25 346 ARG A O 1
ATOM 2867 N N . LYS A 1 347 ? -11.762 -7.925 -3.387 1.00 91.00 347 LYS A N 1
ATOM 2868 C CA . LYS A 1 347 ? -13.094 -8.062 -2.790 1.00 91.00 347 LYS A CA 1
ATOM 2869 C C . LYS A 1 347 ? -13.945 -6.796 -2.905 1.00 91.00 347 LYS A C 1
ATOM 2871 O O . LYS A 1 347 ? -15.116 -6.848 -2.555 1.00 91.00 347 LYS A O 1
ATOM 2876 N N . GLY A 1 348 ? -13.379 -5.683 -3.379 1.00 89.44 348 GLY A N 1
ATOM 2877 C CA . GLY A 1 348 ? -14.058 -4.387 -3.416 1.00 89.44 348 GLY A CA 1
ATOM 2878 C C . GLY A 1 348 ? -14.353 -3.810 -2.028 1.00 89.44 348 GLY A C 1
ATOM 2879 O O . GLY A 1 348 ? -15.307 -3.052 -1.880 1.00 89.44 348 GLY A O 1
ATOM 2880 N N . ILE A 1 349 ? -13.571 -4.183 -1.008 1.00 91.50 349 ILE A N 1
ATOM 2881 C CA . ILE A 1 349 ? -13.749 -3.703 0.368 1.00 91.50 349 ILE A CA 1
ATOM 2882 C C . ILE A 1 349 ? -12.975 -2.397 0.539 1.00 91.50 349 ILE A C 1
ATOM 2884 O O . ILE A 1 349 ? -11.790 -2.326 0.208 1.00 91.50 349 ILE A O 1
ATOM 2888 N N . SER A 1 350 ? -13.640 -1.373 1.076 1.00 94.44 350 SER A N 1
ATOM 2889 C CA . SER A 1 350 ? -13.017 -0.088 1.399 1.00 94.44 350 SER A CA 1
ATOM 2890 C C . SER A 1 350 ? -12.004 -0.231 2.530 1.00 94.44 350 SER A C 1
ATOM 2892 O O . SER A 1 350 ? -12.209 -1.002 3.470 1.00 94.44 350 SER A O 1
ATOM 2894 N N . TYR A 1 351 ? -10.920 0.542 2.472 1.00 97.00 351 TYR A N 1
ATOM 2895 C CA . TYR A 1 351 ? -9.893 0.505 3.511 1.00 97.00 351 TYR A CA 1
ATOM 2896 C C . TYR A 1 351 ? -9.248 1.860 3.795 1.00 97.00 351 TYR A C 1
ATOM 2898 O O . TYR A 1 351 ? -9.178 2.736 2.932 1.00 97.00 351 TYR A O 1
ATOM 2906 N N . ALA A 1 352 ? -8.748 2.018 5.017 1.00 97.06 352 ALA A N 1
ATOM 2907 C CA . ALA A 1 352 ? -8.088 3.220 5.508 1.00 97.06 352 ALA A CA 1
ATOM 2908 C C . ALA A 1 352 ? -6.757 2.884 6.190 1.00 97.06 352 ALA A C 1
ATOM 2910 O O . ALA A 1 352 ? -6.659 1.879 6.884 1.00 97.06 352 ALA A O 1
ATOM 2911 N N . PHE A 1 353 ? -5.762 3.751 6.038 1.00 97.50 353 PHE A N 1
ATOM 2912 C CA . PHE A 1 353 ? -4.458 3.673 6.690 1.00 97.50 353 PHE A CA 1
ATOM 2913 C C . PHE A 1 353 ? -4.313 4.739 7.778 1.00 97.50 353 PHE A C 1
ATOM 2915 O O . PHE A 1 353 ? -4.672 5.898 7.570 1.00 97.50 353 PHE A O 1
ATOM 2922 N N . SER A 1 354 ? -3.701 4.350 8.891 1.00 95.50 354 SER A N 1
ATOM 2923 C CA . SER A 1 354 ? -2.946 5.216 9.798 1.00 95.50 354 SER A CA 1
ATOM 2924 C C . SER A 1 354 ? -1.465 4.849 9.661 1.00 95.50 354 SER A C 1
ATOM 2926 O O . SER A 1 354 ? -1.153 3.680 9.442 1.00 95.50 354 SER A O 1
ATOM 2928 N N . PHE A 1 355 ? -0.570 5.833 9.745 1.00 94.69 355 PHE A N 1
ATOM 2929 C CA . PHE A 1 355 ? 0.874 5.608 9.660 1.00 94.69 355 PHE A CA 1
ATOM 2930 C C . PHE A 1 355 ? 1.442 5.196 11.021 1.00 94.69 355 PHE A C 1
ATOM 2932 O O . PHE A 1 355 ? 1.067 5.758 12.056 1.00 94.69 355 PHE A O 1
ATOM 2939 N N . GLY A 1 356 ? 2.334 4.210 10.992 1.00 93.19 356 GLY A N 1
ATOM 2940 C CA . GLY A 1 356 ? 3.165 3.740 12.094 1.00 93.19 356 GLY A CA 1
ATOM 2941 C C . GLY A 1 356 ? 4.616 4.203 11.979 1.00 93.19 356 GLY A C 1
ATOM 2942 O O . GLY A 1 356 ? 4.987 4.930 11.055 1.00 93.19 356 GLY A O 1
ATOM 2943 N N . GLU A 1 357 ? 5.432 3.816 12.955 1.00 91.81 357 GLU A N 1
ATOM 2944 C CA . GLU A 1 357 ? 6.827 4.256 13.055 1.00 91.81 357 GLU A CA 1
ATOM 2945 C C . GLU A 1 357 ? 7.671 3.659 11.927 1.00 91.81 357 GLU A C 1
ATOM 2947 O O . GLU A 1 357 ? 8.546 4.324 11.367 1.00 91.81 357 GLU A O 1
ATOM 2952 N N . ALA A 1 358 ? 7.383 2.411 11.556 1.00 93.38 358 ALA A N 1
ATOM 2953 C CA . ALA A 1 358 ? 8.120 1.700 10.526 1.00 93.38 358 ALA A CA 1
ATOM 2954 C C . ALA A 1 358 ? 7.693 2.090 9.097 1.00 93.38 358 ALA A C 1
ATOM 2956 O O . ALA A 1 358 ? 8.346 1.679 8.136 1.00 93.38 358 ALA A O 1
ATOM 2957 N N . ASP A 1 359 ? 6.661 2.924 8.926 1.00 95.44 359 ASP A N 1
ATOM 2958 C CA . ASP A 1 359 ? 6.067 3.266 7.625 1.00 95.44 359 ASP A CA 1
ATOM 2959 C C . ASP A 1 359 ? 6.803 4.395 6.878 1.00 95.44 359 ASP A C 1
ATOM 2961 O O . ASP A 1 359 ? 6.208 5.355 6.382 1.00 95.44 359 ASP A O 1
ATOM 2965 N N . TYR A 1 360 ? 8.122 4.264 6.750 1.00 94.81 360 TYR A N 1
ATOM 2966 C CA . TYR A 1 360 ? 8.967 5.127 5.919 1.00 94.81 360 TYR A CA 1
ATOM 2967 C C . TYR A 1 360 ? 9.686 4.323 4.830 1.00 94.81 360 TYR A C 1
ATOM 2969 O O . TYR A 1 360 ? 9.538 3.111 4.719 1.00 94.81 360 TYR A O 1
ATOM 2977 N N . SER A 1 361 ? 10.469 4.989 3.982 1.00 94.38 361 SER A N 1
ATOM 2978 C CA . SER A 1 361 ? 11.342 4.317 3.019 1.00 94.38 361 SER A CA 1
ATOM 2979 C C . SER A 1 361 ? 12.693 5.016 2.954 1.00 94.38 361 SER A C 1
ATOM 2981 O O . SER A 1 361 ? 12.769 6.242 2.970 1.00 94.38 361 SER A O 1
ATOM 2983 N N . LEU A 1 362 ? 13.772 4.244 2.812 1.00 93.00 362 LEU A N 1
ATOM 2984 C CA . LEU A 1 362 ? 15.099 4.795 2.509 1.00 93.00 362 LEU A CA 1
ATOM 2985 C C . LEU A 1 362 ? 15.195 5.378 1.089 1.00 93.00 362 LEU A C 1
ATOM 2987 O O . LEU A 1 362 ? 16.127 6.126 0.786 1.00 93.00 362 LEU A O 1
ATOM 2991 N N . TYR A 1 363 ? 14.257 5.019 0.209 1.00 91.88 363 TYR A N 1
ATOM 2992 C CA . TYR A 1 363 ? 14.309 5.330 -1.218 1.00 91.88 363 TYR A CA 1
ATOM 2993 C C . TYR A 1 363 ? 13.205 6.280 -1.684 1.00 91.88 363 TYR A C 1
ATOM 2995 O O . TYR A 1 363 ? 13.246 6.719 -2.834 1.00 91.88 363 TYR A O 1
ATOM 3003 N N . ALA A 1 364 ? 12.243 6.608 -0.819 1.00 93.50 364 ALA A N 1
ATOM 3004 C CA . ALA A 1 364 ? 11.122 7.484 -1.132 1.00 93.50 364 ALA A CA 1
ATOM 3005 C C . ALA A 1 364 ? 10.761 8.398 0.048 1.00 93.50 364 ALA A C 1
ATOM 3007 O O . ALA A 1 364 ? 10.957 8.048 1.208 1.00 93.50 364 ALA A O 1
ATOM 3008 N N . THR A 1 365 ? 10.224 9.577 -0.252 1.00 94.12 365 THR A N 1
ATOM 3009 C CA . THR A 1 365 ? 9.744 10.547 0.735 1.00 94.12 365 THR A CA 1
ATOM 3010 C C . THR A 1 365 ? 8.368 10.153 1.279 1.00 94.12 365 THR A C 1
ATOM 3012 O O . THR A 1 365 ? 7.583 9.496 0.598 1.00 94.12 365 THR A O 1
ATOM 3015 N N . GLU A 1 366 ? 8.018 10.643 2.473 1.00 91.81 366 GLU A N 1
ATOM 3016 C CA . GLU A 1 366 ? 6.670 10.496 3.057 1.00 91.81 366 GLU A CA 1
ATOM 3017 C C . GLU A 1 366 ? 5.581 10.943 2.066 1.00 91.81 366 GLU A C 1
ATOM 3019 O O . GLU A 1 366 ? 4.607 10.232 1.843 1.00 91.81 366 GLU A O 1
ATOM 3024 N N . THR A 1 367 ? 5.801 12.065 1.369 1.00 93.19 367 THR A N 1
ATOM 3025 C CA . THR A 1 367 ? 4.878 12.594 0.350 1.00 93.19 367 THR A CA 1
ATOM 3026 C C . THR A 1 367 ? 4.679 11.665 -0.847 1.00 93.19 367 THR A C 1
ATOM 3028 O O . THR A 1 367 ? 3.606 11.647 -1.445 1.00 93.19 367 THR A O 1
ATOM 3031 N N . GLN A 1 368 ? 5.698 10.891 -1.225 1.00 94.12 368 GLN A N 1
ATOM 3032 C CA . GLN A 1 368 ? 5.596 9.909 -2.303 1.00 94.12 368 GLN A CA 1
ATOM 3033 C C . GLN A 1 368 ? 4.760 8.700 -1.862 1.00 94.12 368 GLN A C 1
ATOM 3035 O O . GLN A 1 368 ? 3.932 8.222 -2.642 1.00 94.12 368 GLN A O 1
ATOM 3040 N N . ILE A 1 369 ? 4.934 8.253 -0.613 1.00 95.56 369 ILE A N 1
ATOM 3041 C CA . ILE A 1 369 ? 4.173 7.150 -0.012 1.00 95.56 369 ILE A CA 1
ATOM 3042 C C . ILE A 1 369 ? 2.701 7.543 0.151 1.00 95.56 369 ILE A C 1
ATOM 3044 O O . ILE A 1 369 ? 1.825 6.841 -0.358 1.00 95.56 369 ILE A O 1
ATOM 3048 N N . THR A 1 370 ? 2.417 8.689 0.778 1.00 94.12 370 THR A N 1
ATOM 3049 C CA . THR A 1 370 ? 1.043 9.181 0.981 1.00 94.12 370 THR A CA 1
ATOM 3050 C C . THR A 1 370 ? 0.334 9.388 -0.353 1.00 94.12 370 THR A C 1
ATOM 3052 O O . THR A 1 370 ? -0.757 8.858 -0.560 1.00 94.12 370 THR A O 1
ATOM 3055 N N . ALA A 1 371 ? 0.986 10.047 -1.318 1.00 94.06 371 ALA A N 1
ATOM 3056 C CA . ALA A 1 371 ? 0.405 10.260 -2.638 1.00 94.06 371 ALA A CA 1
ATOM 3057 C C . ALA A 1 371 ? 0.116 8.945 -3.372 1.00 94.06 371 ALA A C 1
ATOM 3059 O O . ALA A 1 371 ? -0.812 8.905 -4.179 1.00 94.06 371 ALA A O 1
ATOM 3060 N N . PHE A 1 372 ? 0.917 7.895 -3.167 1.00 95.50 372 PHE A N 1
ATOM 3061 C CA . PHE A 1 372 ? 0.647 6.579 -3.742 1.00 95.50 372 PHE A CA 1
ATOM 3062 C C . PHE A 1 372 ? -0.586 5.936 -3.103 1.00 95.50 372 PHE A C 1
ATOM 3064 O O . PHE A 1 372 ? -1.491 5.543 -3.835 1.00 95.50 372 PHE A O 1
ATOM 3071 N N . ILE A 1 373 ? -0.657 5.897 -1.767 1.00 95.44 373 ILE A N 1
ATOM 3072 C CA . ILE A 1 373 ? -1.785 5.326 -1.014 1.00 95.44 373 ILE A CA 1
ATOM 3073 C C . ILE A 1 373 ? -3.104 6.002 -1.413 1.00 95.44 373 ILE A C 1
ATOM 3075 O O . ILE A 1 373 ? -4.062 5.315 -1.764 1.00 95.44 373 ILE A O 1
ATOM 3079 N N . SER A 1 374 ? -3.140 7.337 -1.467 1.00 92.69 374 SER A N 1
ATOM 3080 C CA . SER A 1 374 ? -4.334 8.106 -1.849 1.00 92.69 374 SER A CA 1
ATOM 3081 C C . SER A 1 374 ? -4.804 7.861 -3.293 1.00 92.69 374 SER A C 1
ATOM 3083 O O . SER A 1 374 ? -5.932 8.197 -3.638 1.00 92.69 374 SER A O 1
ATOM 3085 N N . ARG A 1 375 ? -3.974 7.281 -4.169 1.00 91.81 375 ARG A N 1
ATOM 3086 C CA . ARG A 1 375 ? -4.355 6.943 -5.554 1.00 91.81 375 ARG A CA 1
ATOM 3087 C C . ARG A 1 375 ? -4.843 5.503 -5.719 1.00 91.81 375 ARG A C 1
ATOM 3089 O O . ARG A 1 375 ? -5.262 5.133 -6.816 1.00 91.81 375 ARG A O 1
ATOM 3096 N N . LEU A 1 376 ? -4.780 4.685 -4.669 1.00 94.25 376 LEU A N 1
ATOM 3097 C CA . LEU A 1 376 ? -5.205 3.291 -4.738 1.00 94.25 376 LEU A CA 1
ATOM 3098 C C . LEU A 1 376 ? -6.739 3.168 -4.770 1.00 94.25 376 LEU A C 1
ATOM 3100 O O . LEU A 1 376 ? -7.443 3.938 -4.110 1.00 94.25 376 LEU A O 1
ATOM 3104 N N . PRO A 1 377 ? -7.281 2.193 -5.522 1.00 92.00 377 PRO A N 1
ATOM 3105 C CA . PRO A 1 377 ? -8.720 1.953 -5.573 1.00 92.00 377 PRO A CA 1
ATOM 3106 C C . PRO A 1 377 ? -9.246 1.531 -4.195 1.00 92.00 377 PRO A C 1
ATOM 3108 O O . PRO A 1 377 ? -8.562 0.819 -3.470 1.00 92.00 377 PRO A O 1
ATOM 3111 N N . PHE A 1 378 ? -10.463 1.957 -3.845 1.00 92.31 378 PHE A N 1
ATOM 3112 C CA . PHE A 1 378 ? -11.110 1.688 -2.546 1.00 92.31 378 PHE A CA 1
ATOM 3113 C C . PHE A 1 378 ? -10.384 2.249 -1.305 1.00 92.31 378 PHE A C 1
ATOM 3115 O O . PHE A 1 378 ? -10.843 2.046 -0.181 1.00 92.31 378 PHE A O 1
ATOM 3122 N N . CYS A 1 379 ? -9.293 3.000 -1.480 1.00 94.12 379 CYS A N 1
ATOM 3123 C CA . CYS A 1 379 ? -8.587 3.626 -0.371 1.00 94.12 379 CYS A CA 1
ATOM 3124 C C . CYS A 1 379 ? -9.268 4.930 0.068 1.00 94.12 379 CYS A C 1
ATOM 3126 O O . CYS A 1 379 ? -9.530 5.823 -0.742 1.00 94.12 379 CYS A O 1
ATOM 3128 N N . MET A 1 380 ? -9.521 5.055 1.369 1.00 93.06 380 MET A N 1
ATOM 3129 C CA . MET A 1 380 ? -10.157 6.224 1.976 1.00 93.06 380 MET A CA 1
ATOM 3130 C C . MET A 1 380 ? -9.165 7.374 2.237 1.00 93.06 380 MET A C 1
ATOM 3132 O O . MET A 1 380 ? -9.556 8.532 2.341 1.00 93.06 380 MET A O 1
ATOM 3136 N N . ASN A 1 381 ? -7.856 7.115 2.246 1.00 93.31 381 ASN A N 1
ATOM 3137 C CA . ASN A 1 381 ? -6.830 8.138 2.501 1.00 93.31 381 ASN A CA 1
ATOM 3138 C C . ASN A 1 381 ? -6.726 9.226 1.422 1.00 93.31 381 ASN A C 1
ATOM 3140 O O . ASN A 1 381 ? -5.921 10.142 1.548 1.00 93.31 381 ASN A O 1
ATOM 3144 N N . LYS A 1 382 ? -7.515 9.173 0.347 1.00 88.50 382 LYS A N 1
ATOM 3145 C CA . LYS A 1 382 ? -7.625 10.306 -0.581 1.00 88.50 382 LYS A CA 1
ATOM 3146 C C . LYS A 1 382 ? -8.389 11.497 -0.000 1.00 88.50 382 LYS A C 1
ATOM 3148 O O . LYS A 1 382 ? -8.249 12.599 -0.511 1.00 88.50 382 LYS A O 1
ATOM 3153 N N . TRP A 1 383 ? -9.148 11.275 1.073 1.00 87.75 383 TRP A N 1
ATOM 3154 C CA . TRP A 1 383 ? -9.900 12.302 1.799 1.00 87.75 383 TRP A CA 1
ATOM 3155 C C . TRP A 1 383 ? -9.290 12.628 3.169 1.00 87.75 383 TRP A C 1
ATOM 3157 O O . TRP A 1 383 ? -9.943 13.243 4.013 1.00 87.75 383 TRP A O 1
ATOM 3167 N N . SER A 1 384 ? -8.053 12.196 3.430 1.00 90.25 384 SER A N 1
ATOM 3168 C CA . SER A 1 384 ? -7.362 12.588 4.653 1.00 90.25 384 SER A CA 1
ATOM 3169 C C . SER A 1 384 ? -7.000 14.073 4.622 1.00 90.25 384 SER A C 1
ATOM 3171 O O . SER A 1 384 ? -6.749 14.657 3.569 1.00 90.25 384 SER A O 1
ATOM 3173 N N . SER A 1 385 ? -6.928 14.678 5.802 1.00 90.38 385 SER A N 1
ATOM 3174 C CA . SER A 1 385 ? -6.370 16.016 5.994 1.00 90.38 385 SER A CA 1
ATOM 3175 C C . SER A 1 385 ? -4.890 16.071 5.591 1.00 90.38 385 SER A C 1
ATOM 3177 O O . SER A 1 385 ? -4.237 15.043 5.409 1.00 90.38 385 SER A O 1
ATOM 3179 N N . LEU A 1 386 ? -4.330 17.283 5.520 1.00 86.50 386 LEU A N 1
ATOM 3180 C CA . LEU A 1 386 ? -2.904 17.503 5.241 1.00 86.50 386 LEU A CA 1
ATOM 3181 C C . LEU A 1 386 ? -1.974 16.779 6.237 1.00 86.50 386 LEU A C 1
ATOM 3183 O O . LEU A 1 386 ? -0.862 16.405 5.882 1.00 86.50 386 LEU A O 1
ATOM 3187 N N . ASN A 1 387 ? -2.450 16.560 7.465 1.00 88.81 387 ASN A N 1
ATOM 3188 C CA . ASN A 1 387 ? -1.743 15.846 8.530 1.00 88.81 387 ASN A CA 1
ATOM 3189 C C . ASN A 1 387 ? -2.121 14.354 8.595 1.00 88.81 387 ASN A C 1
ATOM 3191 O O . ASN A 1 387 ? -1.966 13.728 9.636 1.00 88.81 387 ASN A O 1
ATOM 3195 N N . ASN A 1 388 ? -2.676 13.798 7.515 1.00 90.81 388 ASN A N 1
ATOM 3196 C CA . ASN A 1 388 ? -3.117 12.406 7.383 1.00 90.81 388 ASN A CA 1
ATOM 3197 C C . ASN A 1 388 ? -4.206 11.947 8.377 1.00 90.81 388 ASN A C 1
ATOM 3199 O O . ASN A 1 388 ? -4.598 10.783 8.349 1.00 90.81 388 ASN A O 1
ATOM 3203 N N . HIS A 1 389 ? -4.763 12.831 9.213 1.00 93.25 389 HIS A N 1
ATOM 3204 C CA . HIS A 1 389 ? -5.958 12.510 9.998 1.00 93.25 389 HIS A CA 1
ATOM 3205 C C . HIS A 1 389 ? -7.187 12.457 9.093 1.00 93.25 389 HIS A C 1
ATOM 3207 O O . HIS A 1 389 ? -7.322 13.265 8.172 1.00 93.25 389 HIS A O 1
ATOM 3213 N N . MET A 1 390 ? -8.110 11.553 9.382 1.00 93.69 390 MET A N 1
ATOM 3214 C CA . MET A 1 390 ? -9.339 11.371 8.626 1.00 93.69 390 MET A CA 1
ATOM 3215 C C . MET A 1 390 ? -10.494 11.048 9.568 1.00 93.69 390 MET A C 1
ATOM 3217 O O . MET A 1 390 ? -10.319 10.415 10.607 1.00 93.69 390 MET A O 1
ATOM 3221 N N . ALA A 1 391 ? -11.694 11.470 9.183 1.00 93.12 391 ALA A N 1
ATOM 3222 C CA . ALA A 1 391 ? -12.927 11.045 9.820 1.00 93.12 391 ALA A CA 1
ATOM 3223 C C . ALA A 1 391 ? -13.890 10.544 8.747 1.00 93.12 391 ALA A C 1
ATOM 3225 O O . ALA A 1 391 ? -14.142 11.230 7.756 1.00 93.12 391 ALA A O 1
ATOM 3226 N N . ILE A 1 392 ? -14.379 9.328 8.952 1.00 91.69 392 ILE A N 1
ATOM 3227 C CA . ILE A 1 392 ? -15.282 8.620 8.055 1.00 91.69 392 ILE A CA 1
ATOM 3228 C C . ILE A 1 392 ? -16.677 8.711 8.670 1.00 91.69 392 ILE A C 1
ATOM 3230 O O . ILE A 1 392 ? -16.950 8.073 9.688 1.00 91.69 392 ILE A O 1
ATOM 3234 N N . ASP A 1 393 ? -17.524 9.551 8.079 1.00 89.44 393 ASP A N 1
ATOM 3235 C CA . ASP A 1 393 ? -18.905 9.777 8.506 1.00 89.44 393 ASP A CA 1
ATOM 3236 C C . ASP A 1 393 ? -19.830 8.753 7.832 1.00 89.44 393 ASP A C 1
ATOM 3238 O O . ASP A 1 393 ? -19.973 8.741 6.614 1.00 89.44 393 ASP A O 1
ATOM 3242 N N . ILE A 1 394 ? -20.477 7.887 8.605 1.00 88.56 394 ILE A N 1
ATOM 3243 C CA . ILE A 1 394 ? -21.314 6.800 8.089 1.00 88.56 394 ILE A CA 1
ATOM 3244 C C . ILE A 1 394 ? -22.733 7.009 8.592 1.00 88.56 394 ILE A C 1
ATOM 3246 O O . ILE A 1 394 ? -22.955 7.229 9.781 1.00 88.56 394 ILE A O 1
ATOM 3250 N N . LYS A 1 395 ? -23.702 6.895 7.685 1.00 87.88 395 LYS A N 1
ATOM 3251 C CA . LYS A 1 395 ? -25.120 6.978 8.020 1.00 87.88 395 LYS A CA 1
ATOM 3252 C C . LYS A 1 395 ? -25.788 5.629 7.805 1.00 87.88 395 LYS A C 1
ATOM 3254 O O . LYS A 1 395 ? -25.807 5.125 6.684 1.00 87.88 395 LYS A O 1
ATOM 3259 N N . LEU A 1 396 ? -26.337 5.068 8.877 1.00 86.38 396 LEU A N 1
ATOM 3260 C CA . LEU A 1 396 ? -27.081 3.813 8.827 1.00 86.38 396 LEU A CA 1
ATOM 3261 C C . LEU A 1 396 ? -28.507 4.032 8.313 1.00 86.38 396 LEU A C 1
ATOM 3263 O O . LEU A 1 396 ? -29.068 5.127 8.421 1.00 86.38 396 LEU A O 1
ATOM 3267 N N . ASN A 1 397 ? -29.142 2.959 7.836 1.00 83.19 397 ASN A N 1
ATOM 3268 C CA . ASN A 1 397 ? -30.537 2.983 7.369 1.00 83.19 397 ASN A CA 1
ATOM 3269 C C . ASN A 1 397 ? -31.560 3.350 8.445 1.00 83.19 397 ASN A C 1
ATOM 3271 O O . ASN A 1 397 ? -32.643 3.841 8.133 1.00 83.19 397 ASN A O 1
ATOM 3275 N N . SER A 1 398 ? -31.216 3.145 9.712 1.00 80.56 398 SER A N 1
ATOM 3276 C CA . SER A 1 398 ? -31.998 3.597 10.863 1.00 80.56 398 SER A CA 1
ATOM 3277 C C . SER A 1 398 ? -31.983 5.118 11.060 1.00 80.56 398 SER A C 1
ATOM 3279 O O . SER A 1 398 ? -32.784 5.643 11.831 1.00 80.56 398 SER A O 1
ATOM 3281 N N . GLY A 1 399 ? -31.083 5.837 10.381 1.00 83.25 399 GLY A N 1
ATOM 3282 C CA . GLY A 1 399 ? -30.842 7.265 10.568 1.00 83.25 399 GLY A CA 1
ATOM 3283 C C . GLY A 1 399 ? -29.772 7.591 11.613 1.00 83.25 399 GLY A C 1
ATOM 3284 O O . GLY A 1 399 ? -29.465 8.769 11.783 1.00 83.25 399 GLY A O 1
ATOM 3285 N N . SER A 1 400 ? -29.201 6.582 12.279 1.00 86.19 400 SER A N 1
ATOM 3286 C CA . SER A 1 400 ? -28.088 6.738 13.220 1.00 86.19 400 SER A CA 1
ATOM 3287 C C . SER A 1 400 ? -26.782 7.079 12.495 1.00 86.19 400 SER A C 1
ATOM 3289 O O . SER A 1 400 ? -26.447 6.462 11.481 1.00 86.19 400 SER A O 1
ATOM 3291 N N . ASP A 1 401 ? -26.028 8.026 13.055 1.00 89.81 401 ASP A N 1
ATOM 3292 C CA . ASP A 1 401 ? -24.728 8.445 12.530 1.00 89.81 401 ASP A CA 1
ATOM 3293 C C . ASP A 1 401 ? -23.582 7.775 13.315 1.00 89.81 401 ASP A C 1
ATOM 3295 O O . ASP A 1 401 ? -23.567 7.783 14.554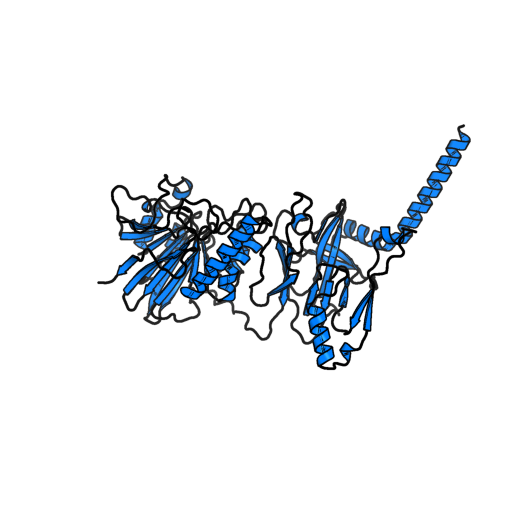 1.00 89.81 401 ASP A O 1
ATOM 3299 N N . ILE A 1 402 ? -22.611 7.220 12.588 1.00 92.00 402 ILE A N 1
ATOM 3300 C CA . ILE A 1 402 ? -21.346 6.679 13.098 1.00 92.00 402 ILE A CA 1
ATOM 3301 C C . ILE A 1 402 ? -20.208 7.557 12.573 1.00 92.00 402 ILE A C 1
ATOM 3303 O O . ILE A 1 402 ? -20.202 7.916 11.398 1.00 92.00 402 ILE A O 1
ATOM 3307 N N . VAL A 1 403 ? -19.210 7.857 13.404 1.00 93.62 403 VAL A N 1
ATOM 3308 C CA . VAL A 1 403 ? -17.960 8.479 12.934 1.00 93.62 403 VAL A CA 1
ATOM 3309 C C . VAL A 1 403 ? -16.760 7.650 13.351 1.00 93.62 403 VAL A C 1
ATOM 3311 O O . VAL A 1 403 ? -16.560 7.372 14.534 1.00 93.62 403 VAL A O 1
ATOM 3314 N N . LEU A 1 404 ? -15.936 7.283 12.373 1.00 96.00 404 LEU A N 1
ATOM 3315 C CA . LEU A 1 404 ? -14.670 6.595 12.607 1.00 96.00 404 LEU A CA 1
ATOM 3316 C C . LEU A 1 404 ? -13.521 7.570 12.393 1.00 96.00 404 LEU A C 1
ATOM 3318 O O . LEU A 1 404 ? -13.356 8.109 11.300 1.00 96.00 404 LEU A O 1
ATOM 3322 N N . TYR A 1 405 ? -12.720 7.784 13.426 1.00 96.44 405 TYR A N 1
ATOM 3323 C CA . TYR A 1 405 ? -11.545 8.642 13.377 1.00 96.44 405 TYR A CA 1
ATOM 3324 C C . TYR A 1 405 ? -10.305 7.795 13.099 1.00 96.44 405 TYR A C 1
ATOM 3326 O O . TYR A 1 405 ? -9.969 6.924 13.894 1.00 96.44 405 TYR A O 1
ATOM 3334 N N . VAL A 1 406 ? -9.610 8.049 11.995 1.00 97.06 406 VAL A N 1
ATOM 3335 C CA . VAL A 1 406 ? -8.318 7.426 11.677 1.00 97.06 406 VAL A CA 1
ATOM 3336 C C . VAL A 1 406 ? -7.251 8.500 11.822 1.00 97.06 406 VAL A C 1
ATOM 3338 O O . VAL A 1 406 ? -7.238 9.477 11.076 1.00 97.06 406 VAL A O 1
ATOM 3341 N N . LEU A 1 407 ? -6.402 8.372 12.836 1.00 95.06 407 LEU A N 1
ATOM 3342 C CA . LEU A 1 407 ? -5.491 9.427 13.266 1.00 95.06 407 LEU A CA 1
ATOM 3343 C C . LEU A 1 407 ? -4.045 9.025 12.978 1.00 95.06 407 LEU A C 1
ATOM 3345 O O . LEU A 1 407 ? -3.619 7.925 13.331 1.00 95.06 407 LEU A O 1
ATOM 3349 N N . ASP A 1 408 ? -3.282 9.923 12.362 1.00 92.81 408 ASP A N 1
ATOM 3350 C CA . ASP A 1 408 ? -1.827 9.817 12.300 1.00 92.81 408 ASP A CA 1
ATOM 3351 C C . ASP A 1 408 ? -1.242 10.058 13.696 1.00 92.81 408 ASP A C 1
ATOM 3353 O O . ASP A 1 408 ? -1.616 11.012 14.377 1.00 92.81 408 ASP A O 1
ATOM 3357 N N . SER A 1 409 ? -0.364 9.163 14.147 1.00 91.56 409 SER A N 1
ATOM 3358 C CA . SER A 1 409 ? 0.184 9.238 15.500 1.00 91.56 409 SER A CA 1
ATOM 3359 C C . SER A 1 409 ? 1.332 10.232 15.659 1.00 91.56 409 SER A C 1
ATOM 3361 O O . SER A 1 409 ? 1.705 10.540 16.789 1.00 91.56 409 SER A O 1
ATOM 3363 N N . PHE A 1 410 ? 1.889 10.714 14.548 1.00 89.56 410 PHE A N 1
ATOM 3364 C CA . PHE A 1 410 ? 3.093 11.543 14.501 1.00 89.56 410 PHE A CA 1
ATOM 3365 C C . PHE A 1 410 ? 2.788 13.012 14.184 1.00 89.56 410 PHE A C 1
ATOM 3367 O O . PHE A 1 410 ? 3.704 13.828 14.060 1.00 89.56 410 PHE A O 1
ATOM 3374 N N . LYS A 1 411 ? 1.505 13.366 14.048 1.00 89.94 411 LYS A N 1
ATOM 3375 C CA . LYS A 1 411 ? 1.025 14.727 13.782 1.00 89.94 411 LYS A CA 1
ATOM 3376 C C . LYS A 1 411 ? 0.011 15.139 14.853 1.00 89.94 411 LYS A C 1
ATOM 3378 O O . LYS A 1 411 ? -0.699 14.303 15.399 1.00 89.94 411 LYS A O 1
ATOM 3383 N N . SER A 1 412 ? -0.057 16.438 15.146 1.00 89.62 412 SER A N 1
ATOM 3384 C CA . SER A 1 412 ? -0.972 16.963 16.167 1.00 89.62 412 SER A CA 1
ATOM 3385 C C . SER A 1 412 ? -2.432 16.870 15.722 1.00 89.62 412 SER A C 1
ATOM 3387 O O . SER A 1 412 ? -2.803 17.400 14.672 1.00 89.62 412 SER A O 1
ATOM 3389 N N . VAL A 1 413 ? -3.263 16.272 16.578 1.00 90.31 413 VAL A N 1
ATOM 3390 C CA . VAL A 1 413 ? -4.698 16.061 16.327 1.00 90.31 413 VAL A CA 1
ATOM 3391 C C . VAL A 1 413 ? -5.574 17.295 16.583 1.00 90.31 413 VAL A C 1
ATOM 3393 O O . VAL A 1 413 ? -6.687 17.370 16.066 1.00 90.31 413 VAL A O 1
ATOM 3396 N N . GLU A 1 414 ? -5.112 18.264 17.381 1.00 88.81 414 GLU A N 1
ATOM 3397 C CA . GLU A 1 414 ? -5.950 19.372 17.873 1.00 88.81 414 GLU A CA 1
ATOM 3398 C C . GLU A 1 414 ? -6.589 20.191 16.732 1.00 88.81 414 GLU A C 1
ATOM 3400 O O . GLU A 1 414 ? -7.811 20.360 16.748 1.00 88.81 414 GLU A O 1
ATOM 3405 N N . PRO A 1 415 ? -5.846 20.638 15.691 1.00 89.69 415 PRO A N 1
ATOM 3406 C CA . PRO A 1 415 ? -6.439 21.427 14.609 1.00 89.69 415 PRO A CA 1
ATOM 3407 C C . PRO A 1 415 ? -7.550 20.672 13.870 1.00 89.69 415 PRO A C 1
ATOM 3409 O O . PRO A 1 415 ? -8.575 21.254 13.521 1.00 89.69 415 PRO A O 1
ATOM 3412 N N . PHE A 1 416 ? -7.370 19.362 13.687 1.00 91.12 416 PHE A N 1
ATOM 3413 C CA . PHE A 1 416 ? -8.330 18.502 13.001 1.00 91.12 416 PHE A CA 1
ATOM 3414 C C . PHE A 1 416 ? -9.653 18.385 13.772 1.00 91.12 416 PHE A C 1
ATOM 3416 O O . PHE A 1 416 ? -10.731 18.439 13.179 1.00 91.12 416 PHE A O 1
ATOM 3423 N N . PHE A 1 417 ? -9.594 18.266 15.100 1.00 90.62 417 PHE A N 1
ATOM 3424 C CA . PHE A 1 417 ? -10.801 18.201 15.922 1.00 90.62 417 PHE A CA 1
ATOM 3425 C C . PHE A 1 417 ? -11.488 19.565 16.071 1.00 90.62 417 PHE A C 1
ATOM 3427 O O . PHE A 1 417 ? -12.715 19.607 16.023 1.00 90.62 417 PHE A O 1
ATOM 3434 N N . ILE A 1 418 ? -10.747 20.678 16.146 1.00 89.56 418 ILE A N 1
ATOM 3435 C CA . ILE A 1 418 ? -11.330 22.036 16.177 1.00 89.56 418 ILE A CA 1
ATOM 3436 C C . ILE A 1 418 ? -12.231 22.281 14.959 1.00 89.56 418 ILE A C 1
ATOM 3438 O O . ILE A 1 418 ? -13.345 22.791 15.091 1.00 89.56 418 ILE A O 1
ATOM 3442 N N . GLU A 1 419 ? -11.791 21.884 13.763 1.00 85.88 419 GLU A N 1
ATOM 3443 C CA . GLU A 1 419 ? -12.605 22.013 12.548 1.00 85.88 419 GLU A CA 1
ATOM 3444 C C . GLU A 1 419 ? -13.916 21.216 12.633 1.00 85.88 419 GLU A C 1
ATOM 3446 O O . GLU A 1 419 ? -14.945 21.634 12.089 1.00 85.88 419 GLU A O 1
ATOM 3451 N N . ARG A 1 420 ? -13.904 20.100 13.370 1.00 86.00 420 ARG A N 1
ATOM 3452 C CA . ARG A 1 420 ? -15.057 19.218 13.571 1.00 86.00 420 ARG A CA 1
ATOM 3453 C C . ARG A 1 420 ? -15.976 19.614 14.722 1.00 86.00 420 ARG A C 1
ATOM 3455 O O . ARG A 1 420 ? -17.101 19.123 14.745 1.00 86.00 420 ARG A O 1
ATOM 3462 N N . GLU A 1 421 ? -15.589 20.526 15.616 1.00 86.12 421 GLU A N 1
ATOM 3463 C CA . GLU A 1 421 ? -16.463 20.999 16.710 1.00 86.12 421 GLU A CA 1
ATOM 3464 C C . GLU A 1 421 ? -17.764 21.647 16.200 1.00 86.12 421 GLU A C 1
ATOM 3466 O O . GLU A 1 421 ? -18.760 21.716 16.915 1.00 86.12 421 GLU A O 1
ATOM 3471 N N . ARG A 1 422 ? -17.785 22.095 14.939 1.00 80.50 422 ARG A N 1
ATOM 3472 C CA . ARG A 1 422 ? -18.970 22.676 14.286 1.00 80.50 422 ARG A CA 1
ATOM 3473 C C . ARG A 1 422 ? -20.010 21.638 13.845 1.00 80.50 422 ARG A C 1
ATOM 3475 O O . ARG A 1 422 ? -21.070 22.023 13.353 1.00 80.50 422 ARG A O 1
ATOM 3482 N N . LEU A 1 423 ? -19.704 20.346 13.948 1.00 83.75 423 LEU A N 1
ATOM 3483 C CA . LEU A 1 423 ? -20.573 19.252 13.520 1.00 83.75 423 LEU A CA 1
ATOM 3484 C C . LEU A 1 423 ? -21.333 18.653 14.709 1.00 83.75 423 LEU A C 1
ATOM 3486 O O . LEU A 1 423 ? -20.885 18.704 15.852 1.00 83.75 423 LEU A O 1
ATOM 3490 N N . SER A 1 424 ? -22.500 18.065 14.438 1.00 83.81 424 SER A N 1
ATOM 3491 C CA . SER A 1 424 ? -23.249 17.316 15.448 1.00 83.81 424 SER A CA 1
ATOM 3492 C C . SER A 1 424 ? -22.472 16.077 15.886 1.00 83.81 424 SER A C 1
ATOM 3494 O O . SER A 1 424 ? -21.924 15.357 15.051 1.00 83.81 424 SER A O 1
ATOM 3496 N N . LEU A 1 425 ? -22.465 15.804 17.192 1.00 88.44 425 LEU A N 1
ATOM 3497 C CA . LEU A 1 425 ? -21.851 14.593 17.730 1.00 88.44 425 LEU A CA 1
ATOM 3498 C C . LEU A 1 425 ? -22.623 13.348 17.263 1.00 88.44 425 LEU A C 1
ATOM 3500 O O . LEU A 1 425 ? -23.856 13.350 17.330 1.00 88.44 425 LEU A O 1
ATOM 3504 N N . PRO A 1 426 ? -21.923 12.291 16.824 1.00 90.31 426 PRO A N 1
ATOM 3505 C CA . PRO A 1 426 ? -22.562 11.088 16.311 1.00 90.31 426 PRO A CA 1
ATOM 3506 C C . PRO A 1 426 ? -23.167 10.233 17.423 1.00 90.31 426 PRO A C 1
ATOM 3508 O O . PRO A 1 426 ? -22.837 10.382 18.605 1.00 90.31 426 PRO A O 1
ATOM 3511 N N . LYS A 1 427 ? -24.030 9.289 17.030 1.00 92.06 427 LYS A N 1
ATOM 3512 C CA . LYS A 1 427 ? -24.563 8.284 17.955 1.00 92.06 427 LYS A CA 1
ATOM 3513 C C . LYS A 1 427 ? -23.472 7.309 18.381 1.00 92.06 427 LYS A C 1
ATOM 3515 O O . LYS A 1 427 ? -23.445 6.958 19.555 1.00 92.06 427 LYS A O 1
ATOM 3520 N N . TYR A 1 428 ? -22.583 6.917 17.466 1.00 94.19 428 TYR A N 1
ATOM 3521 C CA . TYR A 1 428 ? -21.431 6.053 17.740 1.00 94.19 428 TYR A CA 1
ATOM 3522 C C . TYR A 1 428 ? -20.138 6.675 17.222 1.00 94.19 428 TYR A C 1
ATOM 3524 O O . TYR A 1 428 ? -20.107 7.224 16.120 1.00 94.19 428 TYR A O 1
ATOM 3532 N N . SER A 1 429 ? -19.051 6.553 17.981 1.00 95.06 429 SER A N 1
ATOM 3533 C CA . SER A 1 429 ? -17.733 6.968 17.504 1.00 95.06 429 SER A CA 1
ATOM 3534 C C . SER A 1 429 ? -16.611 6.089 18.034 1.00 95.06 429 SER A C 1
ATOM 3536 O O . SER A 1 429 ? -16.585 5.706 19.208 1.00 95.06 429 SER A O 1
ATOM 3538 N N . LEU A 1 430 ? -15.687 5.760 17.132 1.00 97.38 430 LEU A N 1
ATOM 3539 C CA . LEU A 1 430 ? -14.483 4.988 17.418 1.00 97.38 430 LEU A CA 1
ATOM 3540 C C . LEU A 1 430 ? -13.264 5.698 16.829 1.00 97.38 430 LEU A C 1
ATOM 3542 O O . LEU A 1 430 ? -13.380 6.403 15.827 1.00 97.38 430 LEU A O 1
ATOM 3546 N N . ALA A 1 431 ? -12.098 5.491 17.432 1.00 97.44 431 ALA A N 1
ATOM 3547 C CA . ALA A 1 431 ? -10.829 6.011 16.938 1.00 97.44 431 ALA A CA 1
ATOM 3548 C C . ALA A 1 431 ? -9.807 4.896 16.689 1.00 97.44 431 ALA A C 1
ATOM 3550 O O . ALA A 1 431 ? -9.743 3.919 17.427 1.00 97.44 431 ALA A O 1
ATOM 3551 N N . PHE A 1 432 ? -8.973 5.076 15.675 1.00 98.06 432 PHE A N 1
ATOM 3552 C CA . PHE A 1 432 ? -7.919 4.157 15.269 1.00 98.06 432 PHE A CA 1
ATOM 3553 C C . PHE A 1 432 ? -6.643 4.951 15.007 1.00 98.06 432 PHE A C 1
ATOM 3555 O O . PHE A 1 432 ? -6.675 5.964 14.307 1.00 98.06 432 PHE A O 1
ATOM 3562 N N . ARG A 1 433 ? -5.516 4.504 15.553 1.00 95.44 433 ARG A N 1
ATOM 3563 C CA . ARG A 1 433 ? -4.187 5.071 15.273 1.00 95.44 433 ARG A CA 1
ATOM 3564 C C . ARG A 1 433 ? -3.121 3.990 15.421 1.00 95.44 433 ARG A C 1
ATOM 3566 O O . ARG A 1 433 ? -3.431 2.928 15.937 1.00 95.44 433 ARG A O 1
ATOM 3573 N N . SER A 1 434 ? -1.882 4.245 15.020 1.00 94.50 434 SER A N 1
ATOM 3574 C CA . SER A 1 434 ? -0.790 3.294 15.275 1.00 94.50 434 SER A CA 1
ATOM 3575 C C . SER A 1 434 ? -0.369 3.236 16.749 1.00 94.50 434 SER A C 1
ATOM 3577 O O . SER A 1 434 ? -0.385 2.165 17.348 1.00 94.50 434 SER A O 1
ATOM 3579 N N . LEU A 1 435 ? -0.065 4.380 17.367 1.00 92.50 435 LEU A N 1
ATOM 3580 C CA . LEU A 1 435 ? 0.563 4.399 18.688 1.00 92.50 435 LEU A CA 1
ATOM 3581 C C . LEU A 1 435 ? -0.435 4.392 19.868 1.00 92.50 435 LEU A C 1
ATOM 3583 O O . LEU A 1 435 ? -1.464 5.074 19.802 1.00 92.50 435 LEU A O 1
ATOM 3587 N N . PRO A 1 436 ? -0.127 3.709 20.988 1.00 91.62 436 PRO A N 1
ATOM 3588 C CA . PRO A 1 436 ? -0.912 3.803 22.221 1.00 91.62 436 PRO A CA 1
ATOM 3589 C C . PRO A 1 436 ? -0.783 5.181 22.899 1.00 91.62 436 PRO A C 1
ATOM 3591 O O . PRO A 1 436 ? 0.177 5.919 22.691 1.00 91.62 436 PRO A O 1
ATOM 3594 N N . ILE A 1 437 ? -1.741 5.514 23.769 1.00 89.50 437 ILE A N 1
ATOM 3595 C CA . ILE A 1 437 ? -1.712 6.715 24.632 1.00 89.50 437 ILE A CA 1
ATOM 3596 C C . ILE A 1 437 ? -1.473 6.359 26.098 1.00 89.50 437 ILE A C 1
ATOM 3598 O O . ILE A 1 437 ? -1.603 5.200 26.490 1.00 89.50 437 ILE A O 1
ATOM 3602 N N . LYS A 1 438 ? -1.151 7.356 26.933 1.00 87.31 438 LYS A N 1
ATOM 3603 C CA . LYS A 1 438 ? -0.864 7.165 28.370 1.00 87.31 438 LYS A CA 1
ATOM 3604 C C . LYS A 1 438 ? -1.980 6.410 29.106 1.00 87.31 438 LYS A C 1
ATOM 3606 O O . LYS A 1 438 ? -1.695 5.630 30.005 1.00 87.31 438 LYS A O 1
ATOM 3611 N N . GLU A 1 439 ? -3.232 6.577 28.692 1.00 88.44 439 GLU A N 1
ATOM 3612 C CA . GLU A 1 439 ? -4.403 5.931 29.286 1.00 88.44 439 GLU A CA 1
ATOM 3613 C C . GLU A 1 439 ? -4.431 4.406 29.072 1.00 88.44 439 GLU A C 1
ATOM 3615 O O . GLU A 1 439 ? -5.123 3.711 29.811 1.00 88.44 439 GLU A O 1
ATOM 3620 N N . TYR A 1 440 ? -3.637 3.859 28.140 1.00 89.81 440 TYR A N 1
ATOM 3621 C CA . TYR A 1 440 ? -3.413 2.410 28.017 1.00 89.81 440 TYR A CA 1
ATOM 3622 C C . TYR A 1 440 ? -2.557 1.833 29.154 1.00 89.81 440 TYR A C 1
ATOM 3624 O O . TYR A 1 440 ? -2.345 0.620 29.209 1.00 89.81 440 TYR A O 1
ATOM 3632 N N . ARG A 1 441 ? -2.033 2.681 30.045 1.00 87.50 441 ARG A N 1
ATOM 3633 C CA . ARG A 1 441 ? -1.214 2.318 31.208 1.00 87.50 441 ARG A CA 1
ATOM 3634 C C . ARG A 1 441 ? -1.885 2.817 32.497 1.00 87.50 441 ARG A C 1
ATOM 3636 O O . ARG A 1 441 ? -1.320 3.676 33.174 1.00 87.50 441 ARG A O 1
ATOM 3643 N N . PRO A 1 442 ? -3.100 2.346 32.832 1.00 84.88 442 PRO A N 1
ATOM 3644 C CA . PRO A 1 442 ? -3.765 2.757 34.064 1.00 84.88 442 PRO A CA 1
ATOM 3645 C C . PRO A 1 442 ? -2.975 2.299 35.297 1.00 84.88 442 PRO A C 1
ATOM 3647 O O . PRO A 1 442 ? -2.350 1.237 35.309 1.00 84.88 442 PRO A O 1
ATOM 3650 N N . GLU A 1 443 ? -3.018 3.107 36.353 1.00 83.12 443 GLU A N 1
ATOM 3651 C CA . GLU A 1 443 ? -2.406 2.768 37.636 1.00 83.12 443 GLU A CA 1
ATOM 3652 C C . GLU A 1 443 ? -3.317 1.826 38.441 1.00 83.12 443 GLU A C 1
ATOM 3654 O O . GLU A 1 443 ? -4.533 2.010 38.502 1.00 83.12 443 GLU A O 1
ATOM 3659 N N . GLY A 1 444 ? -2.729 0.826 39.104 1.00 84.81 444 GLY A N 1
ATOM 3660 C CA . GLY A 1 444 ? -3.450 -0.086 39.997 1.00 84.81 444 GLY A CA 1
ATOM 3661 C C . GLY A 1 444 ? -4.040 -1.323 39.311 1.00 84.81 444 GLY A C 1
ATOM 3662 O O . GLY A 1 444 ? -3.481 -1.848 38.352 1.00 84.81 444 GLY A O 1
ATOM 3663 N N . SER A 1 445 ? -5.138 -1.846 39.868 1.00 83.19 445 SER A N 1
ATOM 3664 C CA . SER A 1 445 ? -5.859 -3.004 39.320 1.00 83.19 445 SER A CA 1
ATOM 3665 C C . SER A 1 445 ? -6.981 -2.535 38.402 1.00 83.19 445 SER A C 1
ATOM 3667 O O . SER A 1 445 ? -7.813 -1.731 38.815 1.00 83.19 445 SER A O 1
ATOM 3669 N N . PHE A 1 446 ? -7.030 -3.063 37.184 1.00 85.62 446 PHE A N 1
ATOM 3670 C CA . PHE A 1 446 ? -8.007 -2.680 36.169 1.00 85.62 446 PHE A CA 1
ATOM 3671 C C . PHE A 1 446 ? -8.512 -3.914 35.411 1.00 85.62 446 PHE A C 1
ATOM 3673 O O . PHE A 1 446 ? -7.777 -4.897 35.276 1.00 85.62 446 PHE A O 1
ATOM 3680 N N . PRO A 1 447 ? -9.766 -3.895 34.925 1.00 85.25 447 PRO A N 1
ATOM 3681 C CA . PRO A 1 447 ? -10.292 -4.976 34.110 1.00 85.25 447 PRO A CA 1
ATOM 3682 C C . PRO A 1 447 ? -9.591 -5.005 32.749 1.00 85.25 447 PRO A C 1
ATOM 3684 O O . PRO A 1 447 ? -9.426 -3.976 32.090 1.00 85.25 447 PRO A O 1
ATOM 3687 N N . LEU A 1 448 ? -9.214 -6.207 32.328 1.00 90.19 448 LEU A N 1
ATOM 3688 C CA . LEU A 1 448 ? -8.493 -6.478 31.093 1.00 90.19 448 LEU A CA 1
ATOM 3689 C C . LEU A 1 448 ? -9.084 -7.729 30.439 1.00 90.19 448 LEU A C 1
ATOM 3691 O O . LEU A 1 448 ? -9.312 -8.724 31.126 1.00 90.19 448 LEU A O 1
ATOM 3695 N N . ILE A 1 449 ? -9.285 -7.696 29.124 1.00 91.31 449 ILE A N 1
ATOM 3696 C CA . ILE A 1 449 ? -9.608 -8.884 28.325 1.00 91.31 449 ILE A CA 1
ATOM 3697 C C . ILE A 1 449 ? -8.530 -9.061 27.257 1.00 91.31 449 ILE A C 1
ATOM 3699 O O . ILE A 1 449 ? -8.323 -8.163 26.445 1.00 91.31 449 ILE A O 1
ATOM 3703 N N . GLY A 1 450 ? -7.860 -10.214 27.243 1.00 92.12 450 GLY A N 1
ATOM 3704 C CA . GLY A 1 450 ? -6.762 -10.541 26.325 1.00 92.12 450 GLY A CA 1
ATOM 3705 C C . GLY A 1 450 ? -5.373 -10.421 26.956 1.00 92.12 450 GLY A C 1
ATOM 3706 O O . GLY A 1 450 ? -5.241 -10.374 28.180 1.00 92.12 450 GLY A O 1
ATOM 3707 N N . GLN A 1 451 ? -4.328 -10.394 26.124 1.00 91.81 451 GLN A N 1
ATOM 3708 C CA . GLN A 1 451 ? -2.937 -10.426 26.578 1.00 91.81 451 GLN A CA 1
ATOM 3709 C C . GLN A 1 451 ? -2.311 -9.027 26.608 1.00 91.81 451 GLN A C 1
ATOM 3711 O O . GLN A 1 451 ? -2.442 -8.251 25.661 1.00 91.81 451 GLN A O 1
ATOM 3716 N N . TYR A 1 452 ? -1.623 -8.716 27.710 1.00 91.88 452 TYR A N 1
ATOM 3717 C CA . TYR A 1 452 ? -0.988 -7.421 27.964 1.00 91.88 452 TYR A CA 1
ATOM 3718 C C . TYR A 1 452 ? 0.409 -7.623 28.551 1.00 91.88 452 TYR A C 1
ATOM 3720 O O . TYR A 1 452 ? 0.598 -7.652 29.776 1.00 91.88 452 TYR A O 1
ATOM 3728 N N . ASN A 1 453 ? 1.376 -7.830 27.668 1.00 90.88 453 ASN A N 1
ATOM 3729 C CA . ASN A 1 453 ? 2.729 -8.254 27.998 1.00 90.88 453 ASN A CA 1
ATOM 3730 C C . ASN A 1 453 ? 3.771 -7.132 27.851 1.00 90.88 453 ASN A C 1
ATOM 3732 O O . ASN A 1 453 ? 4.771 -7.134 28.568 1.00 90.88 453 ASN A O 1
ATOM 3736 N N . GLU A 1 454 ? 3.527 -6.135 27.000 1.00 87.12 454 GLU A N 1
ATOM 3737 C CA . GLU A 1 454 ? 4.394 -4.965 26.825 1.00 87.12 454 GLU A CA 1
ATOM 3738 C C . GLU A 1 454 ? 3.893 -3.791 27.668 1.00 87.12 454 GLU A C 1
ATOM 3740 O O . GLU A 1 454 ? 2.917 -3.112 27.349 1.00 87.12 454 GLU A O 1
ATOM 3745 N N . ARG A 1 455 ? 4.555 -3.575 28.809 1.00 82.75 455 ARG A N 1
ATOM 3746 C CA . ARG A 1 455 ? 4.133 -2.604 29.839 1.00 82.75 455 ARG A CA 1
ATOM 3747 C C . ARG A 1 455 ? 5.150 -1.494 30.079 1.00 82.75 455 ARG A C 1
ATOM 3749 O O . ARG A 1 455 ? 5.091 -0.813 31.101 1.00 82.75 455 ARG A O 1
ATOM 3756 N N . PHE A 1 456 ? 6.121 -1.360 29.183 1.00 76.19 456 PHE A N 1
ATOM 3757 C CA . PHE A 1 456 ? 7.193 -0.387 29.330 1.00 76.19 456 PHE A CA 1
ATOM 3758 C C . PHE A 1 456 ? 6.655 1.046 29.243 1.00 76.19 456 PHE A C 1
ATOM 3760 O O . PHE A 1 456 ? 5.544 1.297 28.767 1.00 76.19 456 PHE A O 1
ATOM 3767 N N . ALA A 1 457 ? 7.438 1.997 29.756 1.00 73.75 457 ALA A N 1
ATOM 3768 C CA . ALA A 1 457 ? 7.088 3.404 29.651 1.00 73.75 457 ALA A CA 1
ATOM 3769 C C . ALA A 1 457 ? 6.992 3.802 28.173 1.00 73.75 457 ALA A C 1
ATOM 3771 O O . ALA A 1 457 ? 7.859 3.459 27.374 1.00 73.75 457 ALA A O 1
ATOM 3772 N N . LEU A 1 458 ? 5.932 4.536 27.841 1.00 73.56 458 LEU A N 1
ATOM 3773 C CA . LEU A 1 458 ? 5.726 5.090 26.510 1.00 73.56 458 LEU A CA 1
ATOM 3774 C C . LEU A 1 458 ? 6.865 6.053 26.147 1.00 73.56 458 LEU A C 1
ATOM 3776 O O . LEU A 1 458 ? 7.286 6.865 26.977 1.00 73.56 458 LEU A O 1
ATOM 3780 N N . GLU A 1 459 ? 7.353 5.968 24.909 1.00 68.06 459 GLU A N 1
ATOM 3781 C CA . GLU A 1 459 ? 8.392 6.858 24.396 1.00 68.06 459 GLU A CA 1
ATOM 3782 C C . GLU A 1 459 ? 7.978 8.337 24.409 1.00 68.06 459 GLU A C 1
ATOM 3784 O O . GLU A 1 459 ? 6.803 8.705 24.402 1.00 68.06 459 GLU A O 1
ATOM 3789 N N . SER A 1 460 ? 8.972 9.229 24.415 1.00 58.56 460 SER A N 1
ATOM 3790 C CA . SER A 1 460 ? 8.761 10.680 24.469 1.00 58.56 460 SER A CA 1
ATOM 3791 C C . SER A 1 460 ? 8.044 11.250 23.240 1.00 58.56 460 SER A C 1
ATOM 3793 O O . SER A 1 460 ? 7.389 12.286 23.369 1.00 58.56 460 SER A O 1
ATOM 3795 N N . SER A 1 461 ? 8.118 10.576 22.088 1.00 55.72 461 SER A N 1
ATOM 3796 C CA . SER A 1 461 ? 7.382 10.888 20.852 1.00 55.72 461 SER A CA 1
ATOM 3797 C C . SER A 1 461 ? 5.859 10.894 21.053 1.00 55.72 461 SER A C 1
ATOM 3799 O O . SER A 1 461 ? 5.147 11.644 20.391 1.00 55.72 461 SER A O 1
ATOM 3801 N N . LEU A 1 462 ? 5.358 10.171 22.058 1.00 59.00 462 LEU A N 1
ATOM 3802 C CA . LEU A 1 462 ? 3.935 10.073 22.402 1.00 59.00 462 LEU A CA 1
ATOM 3803 C C . LEU A 1 462 ? 3.407 11.275 23.195 1.00 59.00 462 LEU A C 1
ATOM 3805 O O . LEU A 1 462 ? 2.209 11.380 23.453 1.00 59.00 462 LEU A O 1
ATOM 3809 N N . LYS A 1 463 ? 4.283 12.218 23.570 1.00 56.50 463 LYS A N 1
ATOM 3810 C CA . LYS A 1 463 ? 3.897 13.461 24.258 1.00 56.50 463 LYS A CA 1
ATOM 3811 C C . LYS A 1 463 ? 3.282 14.511 23.334 1.00 56.50 463 LYS A C 1
ATOM 3813 O O . LYS A 1 463 ? 2.735 15.483 23.850 1.00 56.50 463 LYS A O 1
ATOM 3818 N N . ILE A 1 464 ? 3.366 14.333 22.010 1.00 63.16 464 ILE A N 1
ATOM 3819 C CA . ILE A 1 464 ? 2.790 15.258 21.014 1.00 63.16 464 ILE A CA 1
ATOM 3820 C C . ILE A 1 464 ? 1.283 15.456 21.255 1.00 63.16 464 ILE A C 1
ATOM 3822 O O . ILE A 1 464 ? 0.769 16.553 21.050 1.00 63.16 464 ILE A O 1
ATOM 3826 N N . ASP A 1 465 ? 0.611 14.436 21.795 1.00 69.62 465 ASP A N 1
ATOM 3827 C CA . ASP A 1 465 ? -0.835 14.404 21.992 1.00 69.62 465 ASP A CA 1
ATOM 3828 C C . ASP A 1 465 ? -1.236 14.253 23.473 1.00 69.62 465 ASP A C 1
ATOM 3830 O O . ASP A 1 465 ? -2.143 13.491 23.813 1.00 69.62 465 ASP A O 1
ATOM 3834 N N . SER A 1 466 ? -0.587 14.976 24.396 1.00 72.69 466 SER A N 1
ATOM 3835 C CA . SER A 1 466 ? -0.882 14.870 25.842 1.00 72.69 466 SER A CA 1
ATOM 3836 C C . SER A 1 466 ? -2.357 15.085 26.215 1.00 72.69 466 SER A C 1
ATOM 3838 O O . SER A 1 466 ? -2.790 14.608 27.271 1.00 72.69 466 SER A O 1
ATOM 3840 N N . ASN A 1 467 ? -3.097 15.795 25.353 1.00 83.62 467 ASN A N 1
ATOM 3841 C CA . ASN A 1 467 ? -4.499 16.180 25.515 1.00 83.62 467 ASN A CA 1
ATOM 3842 C C . ASN A 1 467 ? -5.475 15.253 24.772 1.00 83.62 467 ASN A C 1
ATOM 3844 O O . ASN A 1 467 ? -6.683 15.475 24.847 1.00 83.62 467 ASN A O 1
ATOM 3848 N N . LEU A 1 468 ? -4.998 14.224 24.054 1.00 88.88 468 LEU A N 1
ATOM 3849 C CA . LEU A 1 468 ? -5.882 13.372 23.254 1.00 88.88 468 LEU A CA 1
ATOM 3850 C C . LEU A 1 468 ? -6.976 12.739 24.108 1.00 88.88 468 LEU A C 1
ATOM 3852 O O . LEU A 1 468 ? -8.125 12.765 23.690 1.00 88.88 468 LEU A O 1
ATOM 3856 N N . GLY A 1 469 ? -6.661 12.251 25.311 1.00 88.62 469 GLY A N 1
ATOM 3857 C CA . GLY A 1 469 ? -7.663 11.693 26.225 1.00 88.62 469 GLY A CA 1
ATOM 3858 C C . GLY A 1 469 ? -8.862 12.625 26.453 1.00 88.62 469 GLY A C 1
ATOM 3859 O O . GLY A 1 469 ? -10.008 12.183 26.398 1.00 88.62 469 GLY A O 1
ATOM 3860 N N . ASP A 1 470 ? -8.627 13.930 26.611 1.00 89.31 470 ASP A N 1
ATOM 3861 C CA . ASP A 1 470 ? -9.695 14.921 26.798 1.00 89.31 470 ASP A CA 1
ATOM 3862 C C . ASP A 1 470 ? -10.470 15.198 25.503 1.00 89.31 470 ASP A C 1
ATOM 3864 O O . ASP A 1 470 ? -11.687 15.400 25.527 1.00 89.31 470 ASP A O 1
ATOM 3868 N N . ILE A 1 471 ? -9.790 15.169 24.353 1.00 91.44 471 ILE A N 1
ATOM 3869 C CA . ILE A 1 471 ? -10.430 15.267 23.035 1.00 91.44 471 ILE A CA 1
ATOM 3870 C C . ILE A 1 471 ? -11.352 14.064 22.806 1.00 91.44 471 ILE A C 1
ATOM 3872 O O . ILE A 1 471 ? -12.501 14.250 22.405 1.00 91.44 471 ILE A O 1
ATOM 3876 N N . LEU A 1 472 ? -10.901 12.844 23.120 1.00 92.50 472 LEU A N 1
ATOM 3877 C CA . LEU A 1 472 ? -11.710 11.633 22.963 1.00 92.50 472 LEU A CA 1
ATOM 3878 C C . LEU A 1 472 ? -13.028 11.742 23.740 1.00 92.50 472 LEU A C 1
ATOM 3880 O O . LEU A 1 472 ? -14.092 11.450 23.191 1.00 92.50 472 LEU A O 1
ATOM 3884 N N . LYS A 1 473 ? -12.978 12.254 24.977 1.00 90.88 473 LYS A N 1
ATOM 3885 C CA . LYS A 1 473 ? -14.173 12.509 25.799 1.00 90.88 473 LYS A CA 1
ATOM 3886 C C . LYS A 1 473 ? -15.087 13.555 25.171 1.00 90.88 473 LYS A C 1
ATOM 3888 O O . LYS A 1 473 ? -16.291 13.332 25.049 1.00 90.88 473 LYS A O 1
ATOM 3893 N N . ARG A 1 474 ? -14.523 14.691 24.747 1.00 91.00 474 ARG A N 1
ATOM 3894 C CA . ARG A 1 474 ? -15.271 15.807 24.141 1.00 91.00 474 ARG A CA 1
ATOM 3895 C C . ARG A 1 474 ? -16.053 15.365 22.904 1.00 91.00 474 ARG A C 1
ATOM 3897 O O . ARG A 1 474 ? -17.201 15.766 22.729 1.00 91.00 474 ARG A O 1
ATOM 3904 N N . PHE A 1 475 ? -15.458 14.486 22.098 1.00 91.62 475 PHE A N 1
ATOM 3905 C CA . PHE A 1 475 ? -16.059 13.916 20.889 1.00 91.62 475 PHE A CA 1
ATOM 3906 C C . PHE A 1 475 ? -16.823 12.600 21.128 1.00 91.62 475 PHE A C 1
ATOM 3908 O O . PHE A 1 475 ? -17.237 11.940 20.171 1.00 91.62 475 PHE A O 1
ATOM 3915 N N . LYS A 1 476 ? -17.058 12.234 22.399 1.00 91.44 476 LYS A N 1
ATOM 3916 C CA . LYS A 1 476 ? -17.803 11.039 22.837 1.00 91.44 476 LYS A CA 1
ATOM 3917 C C . LYS A 1 476 ? -17.296 9.725 22.232 1.00 91.44 476 LYS A C 1
ATOM 3919 O O . LYS A 1 476 ? -18.090 8.813 22.001 1.00 91.44 476 LYS A O 1
ATOM 3924 N N . ILE A 1 477 ? -15.990 9.629 21.982 1.00 94.00 477 ILE A N 1
ATOM 3925 C CA . ILE A 1 477 ? -15.357 8.430 21.428 1.00 94.00 477 ILE A CA 1
ATOM 3926 C C . ILE A 1 477 ? -15.448 7.303 22.453 1.00 94.00 477 ILE A C 1
ATOM 3928 O O . ILE A 1 477 ? -14.984 7.429 23.581 1.00 94.00 477 ILE A O 1
ATOM 3932 N N . MET A 1 478 ? -16.075 6.200 22.049 1.00 94.62 478 MET A N 1
ATOM 3933 C CA . MET A 1 478 ? -16.436 5.094 22.945 1.00 94.62 478 MET A CA 1
ATOM 3934 C C . MET A 1 478 ? -15.340 4.047 23.038 1.00 94.62 478 MET A C 1
ATOM 3936 O O . MET A 1 478 ? -15.142 3.432 24.084 1.00 94.62 478 MET A O 1
ATOM 3940 N N . ALA A 1 479 ? -14.636 3.843 21.928 1.00 95.62 479 ALA A N 1
ATOM 3941 C CA . ALA A 1 479 ? -13.475 2.987 21.871 1.00 95.62 479 ALA A CA 1
ATOM 3942 C C . ALA A 1 479 ? -12.392 3.613 21.009 1.00 95.62 479 ALA A C 1
ATOM 3944 O O . ALA A 1 479 ? -12.664 4.238 19.984 1.00 95.62 479 ALA A O 1
ATOM 3945 N N . MET A 1 480 ? -11.157 3.390 21.416 1.00 96.19 480 MET A N 1
ATOM 3946 C CA . MET A 1 480 ? -9.980 3.688 20.637 1.00 96.19 480 MET A CA 1
ATOM 3947 C C . MET A 1 480 ? -9.160 2.416 20.488 1.00 96.19 480 MET A C 1
ATOM 3949 O O . MET A 1 480 ? -9.043 1.639 21.435 1.00 96.19 480 MET A O 1
ATOM 3953 N N . SER A 1 481 ? -8.577 2.220 19.312 1.00 97.38 481 SER A N 1
ATOM 3954 C CA . SER A 1 481 ? -7.710 1.088 19.049 1.00 97.38 481 SER A CA 1
ATOM 3955 C C . SER A 1 481 ? -6.360 1.484 18.471 1.00 97.38 481 SER A C 1
ATOM 3957 O O . SER A 1 481 ? -6.262 2.459 17.720 1.00 97.38 481 SER A O 1
ATOM 3959 N N . CYS A 1 482 ? -5.325 0.734 18.853 1.00 95.75 482 CYS A N 1
ATOM 3960 C CA . CYS A 1 482 ? -3.957 0.939 18.392 1.00 95.75 482 CYS A CA 1
ATOM 3961 C C . CYS A 1 482 ? -3.208 -0.360 18.073 1.00 95.75 482 CYS A C 1
ATOM 3963 O O . CYS A 1 482 ? -3.695 -1.448 18.380 1.00 95.75 482 CYS A O 1
ATOM 3965 N N . GLY A 1 483 ? -2.043 -0.225 17.442 1.00 93.38 483 GLY A N 1
ATOM 3966 C CA . GLY A 1 483 ? -1.090 -1.295 17.144 1.00 93.38 483 GLY A CA 1
ATOM 3967 C C . GLY A 1 483 ? 0.215 -1.104 17.915 1.00 93.38 483 GLY A C 1
ATOM 3968 O O . GLY A 1 483 ? 0.170 -0.854 19.126 1.00 93.38 483 GLY A O 1
ATOM 3969 N N . TYR A 1 484 ? 1.341 -1.164 17.195 1.00 93.06 484 TYR A N 1
ATOM 3970 C CA . TYR A 1 484 ? 2.718 -0.853 17.611 1.00 93.06 484 TYR A CA 1
ATOM 3971 C C . TYR A 1 484 ? 3.350 -1.870 18.574 1.00 93.06 484 TYR A C 1
ATOM 3973 O O . TYR A 1 484 ? 4.485 -2.306 18.397 1.00 93.06 484 TYR A O 1
ATOM 3981 N N . GLU A 1 485 ? 2.617 -2.301 19.598 1.00 91.62 485 GLU A N 1
ATOM 3982 C CA . GLU A 1 485 ? 3.112 -3.241 20.608 1.00 91.62 485 GLU A CA 1
ATOM 3983 C C . GLU A 1 485 ? 2.684 -4.673 20.263 1.00 91.62 485 GLU A C 1
ATOM 3985 O O . GLU A 1 485 ? 1.563 -5.103 20.541 1.00 91.62 485 GLU A O 1
ATOM 3990 N N . HIS A 1 486 ? 3.588 -5.430 19.640 1.00 91.88 486 HIS A N 1
ATOM 3991 C CA . HIS A 1 486 ? 3.287 -6.727 19.021 1.00 91.88 486 HIS A CA 1
ATOM 3992 C C . HIS A 1 486 ? 2.822 -7.831 19.987 1.00 91.88 486 HIS A C 1
ATOM 3994 O O . HIS A 1 486 ? 2.261 -8.837 19.542 1.00 91.88 486 HIS A O 1
ATOM 4000 N N . ASN A 1 487 ? 3.087 -7.682 21.285 1.00 92.88 487 ASN A N 1
ATOM 4001 C CA . ASN A 1 487 ? 2.753 -8.627 22.351 1.00 92.88 487 ASN A CA 1
ATOM 4002 C C . ASN A 1 487 ? 1.568 -8.159 23.207 1.00 92.88 487 ASN A C 1
ATOM 4004 O O . ASN A 1 487 ? 1.293 -8.756 24.254 1.00 92.88 487 ASN A O 1
ATOM 4008 N N . ASN A 1 488 ? 0.863 -7.115 22.769 1.00 93.62 488 ASN A N 1
ATOM 4009 C CA . ASN A 1 488 ? -0.383 -6.658 23.362 1.00 93.62 488 ASN A CA 1
ATOM 4010 C C . ASN A 1 488 ? -1.530 -6.855 22.372 1.00 93.62 488 ASN A C 1
ATOM 4012 O O . ASN A 1 488 ? -1.502 -6.352 21.257 1.00 93.62 488 ASN A O 1
ATOM 4016 N N . ASP A 1 489 ? -2.574 -7.570 22.784 1.00 93.56 489 ASP A N 1
ATOM 4017 C CA . ASP A 1 489 ? -3.787 -7.774 21.983 1.00 93.56 489 ASP A CA 1
ATOM 4018 C C . ASP A 1 489 ? -5.063 -7.634 22.833 1.00 93.56 489 ASP A C 1
ATOM 4020 O O . ASP A 1 489 ? -6.122 -8.179 22.514 1.00 93.56 489 ASP A O 1
ATOM 4024 N N . CYS A 1 490 ? -4.963 -6.929 23.957 1.00 93.81 490 CYS A N 1
ATOM 4025 C CA . CYS A 1 490 ? -6.014 -6.793 24.953 1.00 93.81 490 CYS A CA 1
ATOM 4026 C C . CYS A 1 490 ? -6.898 -5.554 24.759 1.00 93.81 490 CYS A C 1
ATOM 4028 O O . CYS A 1 490 ? -6.500 -4.580 24.128 1.00 93.81 490 CYS A O 1
ATOM 4030 N N . CYS A 1 491 ? -8.061 -5.552 25.402 1.00 94.44 491 CYS A N 1
ATOM 4031 C CA . CYS A 1 491 ? -8.868 -4.363 25.651 1.00 94.44 491 CYS A CA 1
ATOM 4032 C C . CYS A 1 491 ? -8.933 -4.082 27.155 1.00 94.44 491 CYS A C 1
ATOM 4034 O O . CYS A 1 491 ? -9.127 -4.996 27.961 1.00 94.44 491 CYS A O 1
ATOM 4036 N N . LEU A 1 492 ? -8.806 -2.813 27.527 1.00 92.50 492 LEU A N 1
ATOM 4037 C CA . LEU A 1 492 ? -8.970 -2.325 28.893 1.00 92.50 492 LEU A CA 1
ATOM 4038 C C . LEU A 1 492 ? -9.920 -1.128 28.912 1.00 92.50 492 LEU A C 1
ATOM 4040 O O . LEU A 1 492 ? -9.996 -0.368 27.947 1.00 92.50 492 LEU A O 1
ATOM 4044 N N . LYS A 1 493 ? -10.661 -0.966 30.009 1.00 88.12 493 LYS A N 1
ATOM 4045 C CA . LYS A 1 493 ? -11.529 0.199 30.213 1.00 88.12 493 LYS A CA 1
ATOM 4046 C C . LYS A 1 493 ? -10.726 1.269 30.946 1.00 88.12 493 LYS A C 1
ATOM 4048 O O . LYS A 1 493 ? -10.209 1.002 32.030 1.00 88.12 493 LYS A O 1
ATOM 4053 N N . SER A 1 494 ? -10.606 2.456 30.357 1.00 83.31 494 SER A N 1
ATOM 4054 C CA . SER A 1 494 ? -9.971 3.591 31.024 1.00 83.31 494 SER A CA 1
ATOM 4055 C C . SER A 1 494 ? -10.834 4.091 32.189 1.00 83.31 494 SER A C 1
ATOM 4057 O O . SER A 1 494 ? -12.036 3.815 32.262 1.00 83.31 494 SER A O 1
ATOM 4059 N N . ASN A 1 495 ? -10.235 4.883 33.083 1.00 76.06 495 ASN A N 1
ATOM 4060 C CA . ASN A 1 495 ? -10.955 5.534 34.186 1.00 76.06 495 ASN A CA 1
ATOM 4061 C C . ASN A 1 495 ? -12.095 6.446 33.700 1.00 76.06 495 ASN A C 1
ATOM 4063 O O . ASN A 1 495 ? -13.042 6.697 34.436 1.00 76.06 495 ASN A O 1
ATOM 4067 N N . ASP A 1 496 ? -12.013 6.911 32.455 1.00 70.81 496 ASP A N 1
ATOM 4068 C CA . ASP A 1 496 ? -12.972 7.813 31.821 1.00 70.81 496 ASP A CA 1
ATOM 4069 C C . ASP A 1 496 ? -14.001 7.079 30.951 1.00 70.81 496 ASP A C 1
ATOM 4071 O O . ASP A 1 496 ? -14.604 7.662 30.055 1.00 70.81 496 ASP A O 1
ATOM 4075 N N . GLU A 1 497 ? -14.166 5.779 31.188 1.00 80.38 497 GLU A N 1
ATOM 4076 C CA . GLU A 1 497 ? -15.112 4.901 30.500 1.00 80.38 497 GLU A CA 1
ATOM 4077 C C . GLU A 1 497 ? -14.888 4.686 28.997 1.00 80.38 497 GLU A C 1
ATOM 4079 O O . GLU A 1 497 ? -15.746 4.112 28.326 1.00 80.38 497 GLU A O 1
ATOM 4084 N N . ILE A 1 498 ? -13.723 5.066 28.474 1.00 90.06 498 ILE A N 1
ATOM 4085 C CA . ILE A 1 498 ? -13.333 4.790 27.089 1.00 90.06 498 ILE A CA 1
ATOM 4086 C C . ILE A 1 498 ? -12.682 3.406 27.032 1.00 90.06 498 ILE A C 1
ATOM 4088 O O . ILE A 1 498 ? -11.792 3.095 27.827 1.00 90.06 498 ILE A O 1
ATOM 4092 N N . TRP A 1 499 ? -13.088 2.576 26.074 1.00 94.12 499 TRP A N 1
ATOM 4093 C CA . TRP A 1 499 ? -12.408 1.308 25.812 1.00 94.12 499 TRP A CA 1
ATOM 4094 C C . TRP A 1 499 ? -11.144 1.522 24.989 1.00 94.12 499 TRP A C 1
ATOM 4096 O O . TRP A 1 499 ? -11.176 2.133 23.926 1.00 94.12 499 TRP A O 1
ATOM 4106 N N . LEU A 1 500 ? -10.030 0.995 25.474 1.00 94.94 500 LEU A N 1
ATOM 4107 C CA . LEU A 1 500 ? -8.719 1.096 24.851 1.00 94.94 500 LEU A CA 1
ATOM 4108 C C . LEU A 1 500 ? -8.275 -0.306 24.449 1.00 94.94 500 LEU A C 1
ATOM 4110 O O . LEU A 1 500 ? -8.072 -1.165 25.305 1.00 94.94 500 LEU A O 1
ATOM 4114 N N . CYS A 1 501 ? -8.184 -0.552 23.147 1.00 96.44 501 CYS A N 1
ATOM 4115 C CA . CYS A 1 501 ? -8.029 -1.887 22.584 1.00 96.44 501 CYS A CA 1
ATOM 4116 C C . CYS A 1 501 ? -6.787 -1.990 21.704 1.00 96.44 501 CYS A C 1
ATOM 4118 O O . CYS A 1 501 ? -6.716 -1.359 20.656 1.00 96.44 501 CYS A O 1
ATOM 4120 N N . TYR A 1 502 ? -5.845 -2.857 22.050 1.00 96.50 502 TYR A N 1
ATOM 4121 C CA . TYR A 1 502 ? -4.789 -3.245 21.123 1.00 96.50 502 TYR A CA 1
ATOM 4122 C C . TYR A 1 502 ? -5.352 -4.161 20.033 1.00 96.50 502 TYR A C 1
ATOM 4124 O O . TYR A 1 502 ? -6.085 -5.119 20.314 1.00 96.50 502 TYR A O 1
ATOM 4132 N N . GLY A 1 503 ? -5.003 -3.860 18.785 1.00 93.88 503 GLY A N 1
ATOM 4133 C CA . GLY A 1 503 ? -5.343 -4.641 17.597 1.00 93.88 503 GLY A CA 1
ATOM 4134 C C . GLY A 1 503 ? -4.555 -5.946 17.485 1.00 93.88 503 GLY A C 1
ATOM 4135 O O . GLY A 1 503 ? -4.945 -6.817 16.710 1.00 93.88 503 GLY A O 1
ATOM 4136 N N . GLY A 1 504 ? -3.492 -6.092 18.285 1.00 93.38 504 GLY A N 1
ATOM 4137 C CA . GLY A 1 504 ? -2.583 -7.227 18.248 1.00 93.38 504 GLY A CA 1
ATOM 4138 C C . GLY A 1 504 ? -1.502 -7.038 17.195 1.00 93.38 504 GLY A C 1
ATOM 4139 O O . GLY A 1 504 ? -0.901 -5.976 17.110 1.00 93.38 504 GLY A O 1
ATOM 4140 N N . SER A 1 505 ? -1.231 -8.066 16.396 1.00 94.94 505 SER A N 1
ATOM 4141 C CA . SER A 1 505 ? -0.303 -7.942 15.270 1.00 94.94 505 SER A CA 1
ATOM 4142 C C . SER A 1 505 ? -0.609 -8.994 14.217 1.00 94.94 505 SER A C 1
ATOM 4144 O O . SER A 1 505 ? -0.634 -10.198 14.498 1.00 94.94 505 SER A O 1
ATOM 4146 N N . SER A 1 506 ? -0.807 -8.540 12.987 1.00 96.69 506 SER A N 1
ATOM 4147 C CA . SER A 1 506 ? -1.294 -9.355 11.879 1.00 96.69 506 SER A CA 1
ATOM 4148 C C . SER A 1 506 ? -0.175 -10.011 11.072 1.00 96.69 506 SER A C 1
ATOM 4150 O O . SER A 1 506 ? -0.439 -10.993 10.381 1.00 96.69 506 SER A O 1
ATOM 4152 N N . GLY A 1 507 ? 1.068 -9.528 11.178 1.00 95.31 507 GLY A N 1
ATOM 4153 C CA . GLY A 1 507 ? 2.222 -10.139 10.521 1.00 95.31 507 GLY A CA 1
ATOM 4154 C C . GLY A 1 507 ? 2.584 -11.513 11.097 1.00 95.31 507 GLY A C 1
ATOM 4155 O O . GLY A 1 507 ? 2.750 -11.689 12.312 1.00 95.31 507 GLY A O 1
ATOM 4156 N N . VAL A 1 508 ? 2.730 -12.501 10.213 1.00 93.69 508 VAL A N 1
ATOM 4157 C CA . VAL A 1 508 ? 3.260 -13.834 10.536 1.00 93.69 508 VAL A CA 1
ATOM 4158 C C . VAL A 1 508 ? 4.789 -13.776 10.603 1.00 93.69 508 VAL A C 1
ATOM 4160 O O . VAL A 1 508 ? 5.431 -13.069 9.833 1.00 93.69 508 VAL A O 1
ATOM 4163 N N . GLY A 1 509 ? 5.388 -14.521 11.537 1.00 85.25 509 GLY A N 1
ATOM 4164 C CA . GLY A 1 509 ? 6.847 -14.617 11.675 1.00 85.25 509 GLY A CA 1
ATOM 4165 C C . GLY A 1 509 ? 7.524 -13.395 12.303 1.00 85.25 509 GLY A C 1
ATOM 4166 O O . GLY A 1 509 ? 8.747 -13.267 12.227 1.00 85.25 509 GLY A O 1
ATOM 4167 N N . LEU A 1 510 ? 6.746 -12.506 12.923 1.00 85.94 510 LEU A N 1
ATOM 4168 C CA . LEU A 1 510 ? 7.262 -11.404 13.731 1.00 85.94 510 LEU A CA 1
ATOM 4169 C C . LEU A 1 510 ? 7.719 -11.893 15.106 1.00 85.94 510 LEU A C 1
ATOM 4171 O O . LEU A 1 510 ? 7.202 -12.879 15.633 1.00 85.94 510 LEU A O 1
ATOM 4175 N N . GLY A 1 511 ? 8.698 -11.194 15.683 1.00 80.44 511 GLY A N 1
ATOM 4176 C CA . GLY A 1 511 ? 9.196 -11.480 17.026 1.00 80.44 511 GLY A CA 1
ATOM 4177 C C . GLY A 1 511 ? 8.107 -11.218 18.060 1.00 80.44 511 GLY A C 1
ATOM 4178 O O . GLY A 1 511 ? 7.825 -10.063 18.368 1.00 80.44 511 GLY A O 1
ATOM 4179 N N . LYS A 1 512 ? 7.501 -12.292 18.566 1.00 81.00 512 LYS A N 1
ATOM 4180 C CA . LYS A 1 512 ? 6.441 -12.272 19.575 1.00 81.00 512 LYS A CA 1
ATOM 4181 C C . LYS A 1 512 ? 6.769 -13.232 20.710 1.00 81.00 512 LYS A C 1
ATOM 4183 O O . LYS A 1 512 ? 7.577 -14.150 20.550 1.00 81.00 512 LYS A O 1
ATOM 4188 N N . MET A 1 513 ? 6.121 -13.031 21.849 1.00 81.81 513 MET A N 1
ATOM 4189 C CA . MET A 1 513 ? 6.112 -13.992 22.939 1.00 81.81 513 MET A CA 1
ATOM 4190 C C . MET A 1 513 ? 5.549 -15.337 22.471 1.00 81.81 513 MET A C 1
ATOM 4192 O O . MET A 1 513 ? 4.758 -15.426 21.529 1.00 81.81 513 MET A O 1
ATOM 4196 N N . PHE A 1 514 ? 5.991 -16.402 23.139 1.00 72.94 514 PHE A N 1
ATOM 4197 C CA . PHE A 1 514 ? 5.499 -17.752 22.887 1.00 72.94 514 PHE A CA 1
ATOM 4198 C C . PHE A 1 514 ? 3.968 -17.793 23.036 1.00 72.94 514 PHE A C 1
ATOM 4200 O O . PHE A 1 514 ? 3.437 -17.208 23.975 1.00 72.94 514 PHE A O 1
ATOM 4207 N N . ASP A 1 515 ? 3.285 -18.483 22.116 1.00 80.38 515 ASP A N 1
ATOM 4208 C CA . ASP A 1 515 ? 1.816 -18.623 22.067 1.00 80.38 515 ASP A CA 1
ATOM 4209 C C . ASP A 1 515 ? 1.016 -17.350 21.695 1.00 80.38 515 ASP A C 1
ATOM 4211 O O . ASP A 1 515 ? -0.182 -17.246 21.950 1.00 80.38 515 ASP A O 1
ATOM 4215 N N . MET A 1 516 ? 1.656 -16.381 21.028 1.00 88.25 516 MET A N 1
ATOM 4216 C CA . MET A 1 516 ? 0.977 -15.227 20.417 1.00 88.25 516 MET A CA 1
ATOM 4217 C C . MET A 1 516 ? 1.000 -15.308 18.883 1.00 88.25 516 MET A C 1
ATOM 4219 O O . MET A 1 516 ? 1.848 -14.684 18.235 1.00 88.25 516 MET A O 1
ATOM 4223 N N . PRO A 1 517 ? 0.096 -16.089 18.259 1.00 92.69 517 PRO A N 1
ATOM 4224 C CA . PRO A 1 517 ? 0.003 -16.138 16.805 1.00 92.69 517 PRO A CA 1
ATOM 4225 C C . PRO A 1 517 ? -0.397 -14.785 16.212 1.00 92.69 517 PRO A C 1
ATOM 4227 O O . PRO A 1 517 ? -0.983 -13.933 16.880 1.00 92.69 517 PRO A O 1
ATOM 4230 N N . ALA A 1 518 ? -0.126 -14.610 14.916 1.00 95.62 518 ALA A N 1
ATOM 4231 C CA . ALA A 1 518 ? -0.668 -13.489 14.160 1.00 95.62 518 ALA A CA 1
ATOM 4232 C C . ALA A 1 518 ? -2.191 -13.423 14.314 1.00 95.62 518 ALA A C 1
ATOM 4234 O O . ALA A 1 518 ? -2.871 -14.451 14.256 1.00 95.62 518 ALA A O 1
ATOM 4235 N N . ASN A 1 519 ? -2.715 -12.228 14.551 1.00 96.12 519 ASN A N 1
ATOM 4236 C CA . ASN A 1 519 ? -4.117 -12.019 14.860 1.00 96.12 519 ASN A CA 1
ATOM 4237 C C . ASN A 1 519 ? -4.627 -10.685 14.302 1.00 96.12 519 ASN A C 1
ATOM 4239 O O . ASN A 1 519 ? -3.879 -9.859 13.773 1.00 96.12 519 ASN A O 1
ATOM 4243 N N . VAL A 1 520 ? -5.942 -10.541 14.360 1.00 97.38 520 VAL A N 1
ATOM 4244 C CA . VAL A 1 520 ? -6.690 -9.353 13.953 1.00 97.38 520 VAL A CA 1
ATOM 4245 C C . VAL A 1 520 ? -7.796 -9.102 14.963 1.00 97.38 520 VAL A C 1
ATOM 4247 O O . VAL A 1 520 ? -8.275 -10.037 15.621 1.00 97.38 520 VAL A O 1
ATOM 4250 N N . ARG A 1 521 ? -8.256 -7.855 15.028 1.00 97.81 521 ARG A N 1
ATOM 4251 C CA . ARG A 1 521 ? -9.403 -7.451 15.837 1.00 97.81 521 ARG A CA 1
ATOM 4252 C C . ARG A 1 521 ? -10.550 -7.000 14.949 1.00 97.81 521 ARG A C 1
ATOM 4254 O O . ARG A 1 521 ? -10.354 -6.297 13.963 1.00 97.81 521 ARG A O 1
ATOM 4261 N N . VAL A 1 522 ? -11.758 -7.392 15.323 1.00 98.06 522 VAL A N 1
ATOM 4262 C CA . VAL A 1 522 ? -12.997 -6.972 14.671 1.00 98.06 522 VAL A CA 1
ATOM 4263 C C . VAL A 1 522 ? -13.781 -6.092 15.631 1.00 98.06 522 VAL A C 1
ATOM 4265 O O . VAL A 1 522 ? -13.785 -6.339 16.839 1.00 98.06 522 VAL A O 1
ATOM 4268 N N . PHE A 1 523 ? -14.439 -5.071 15.094 1.00 98.00 523 PHE A N 1
ATOM 4269 C CA . PHE A 1 523 ? -15.427 -4.255 15.786 1.00 98.00 523 PHE A CA 1
ATOM 4270 C C . PHE A 1 523 ? -16.743 -4.329 15.022 1.00 98.00 523 PHE A C 1
ATOM 4272 O O . PHE A 1 523 ? -16.755 -4.232 13.797 1.00 98.00 523 PHE A O 1
ATOM 4279 N N . ASN A 1 524 ? -17.850 -4.474 15.735 1.00 96.62 524 ASN A N 1
ATOM 4280 C CA . ASN A 1 524 ? -19.183 -4.456 15.156 1.00 96.62 524 ASN A CA 1
ATOM 4281 C C . ASN A 1 524 ? -20.055 -3.469 15.920 1.00 96.62 524 ASN A C 1
ATOM 4283 O O . ASN A 1 524 ? -20.168 -3.547 17.144 1.00 96.62 524 ASN A O 1
ATOM 4287 N N . ILE A 1 525 ? -20.654 -2.546 15.182 1.00 95.62 525 ILE A N 1
ATOM 4288 C CA . ILE A 1 525 ? -21.617 -1.577 15.691 1.00 95.62 525 ILE A CA 1
ATOM 4289 C C . ILE A 1 525 ? -22.983 -2.077 15.244 1.00 95.62 525 ILE A C 1
ATOM 4291 O O . ILE A 1 525 ? -23.225 -2.155 14.046 1.00 95.62 525 ILE A O 1
ATOM 4295 N N . ASP A 1 526 ? -23.849 -2.436 16.183 1.00 93.50 526 ASP A N 1
ATOM 4296 C CA . ASP A 1 526 ? -25.197 -2.944 15.923 1.00 93.50 526 ASP A CA 1
ATOM 4297 C C . ASP A 1 526 ? -26.205 -1.948 16.506 1.00 93.50 526 ASP A C 1
ATOM 4299 O O . ASP A 1 526 ? -26.333 -1.789 17.725 1.00 93.50 526 ASP A O 1
ATOM 4303 N N . ASP A 1 527 ? -26.879 -1.216 15.621 1.00 91.56 527 ASP A N 1
ATOM 4304 C CA . ASP A 1 527 ? -27.797 -0.149 16.007 1.00 91.56 527 ASP A CA 1
ATOM 4305 C C . ASP A 1 527 ? -29.137 -0.680 16.520 1.00 91.56 527 ASP A C 1
ATOM 4307 O O . ASP A 1 527 ? -29.754 -0.035 17.369 1.00 91.56 527 ASP A O 1
ATOM 4311 N N . ASP A 1 528 ? -29.563 -1.862 16.058 1.00 88.56 528 ASP A N 1
ATOM 4312 C CA . ASP A 1 528 ? -30.793 -2.513 16.523 1.00 88.56 528 ASP A CA 1
ATOM 4313 C C . ASP A 1 528 ? -30.691 -2.878 18.002 1.00 88.56 528 ASP A C 1
ATOM 4315 O O . ASP A 1 528 ? -31.634 -2.681 18.770 1.00 88.56 528 ASP A O 1
ATOM 4319 N N . LYS A 1 529 ? -29.527 -3.385 18.410 1.00 89.94 529 LYS A N 1
ATOM 4320 C CA . LYS A 1 529 ? -29.245 -3.732 19.808 1.00 89.94 529 LYS A CA 1
ATOM 4321 C C . LYS A 1 529 ? -28.654 -2.581 20.613 1.00 89.94 529 LYS A C 1
ATOM 4323 O O . LYS A 1 529 ? -28.504 -2.688 21.828 1.00 89.94 529 LYS A O 1
ATOM 4328 N N . GLY A 1 530 ? -28.283 -1.486 19.957 1.00 91.25 530 GLY A N 1
ATOM 4329 C CA . GLY A 1 530 ? -27.627 -0.367 20.616 1.00 91.25 530 GLY A CA 1
ATOM 4330 C C . GLY A 1 530 ? -26.224 -0.699 21.138 1.00 91.25 530 GLY A C 1
ATOM 4331 O O . GLY A 1 530 ? -25.772 -0.058 22.089 1.00 91.25 530 GLY A O 1
ATOM 4332 N N . GLU A 1 531 ? -25.537 -1.684 20.556 1.00 94.00 531 GLU A N 1
ATOM 4333 C CA . GLU A 1 531 ? -24.294 -2.234 21.099 1.00 94.00 531 GLU A CA 1
ATOM 4334 C C . GLU A 1 531 ? -23.079 -2.031 20.188 1.00 94.00 531 GLU A C 1
ATOM 4336 O O . GLU A 1 531 ? -23.175 -1.984 18.964 1.00 94.00 531 GLU A O 1
ATOM 4341 N N . ILE A 1 532 ? -21.907 -1.926 20.815 1.00 95.75 532 ILE A N 1
ATOM 4342 C CA . ILE A 1 532 ? -20.613 -2.050 20.147 1.00 95.75 532 ILE A CA 1
ATOM 4343 C C . ILE A 1 532 ? -19.927 -3.269 20.742 1.00 95.75 532 ILE A C 1
ATOM 4345 O O . ILE A 1 532 ? -19.744 -3.353 21.960 1.00 95.75 532 ILE A O 1
ATOM 4349 N N . THR A 1 533 ? -19.522 -4.192 19.883 1.00 96.62 533 THR A N 1
ATOM 4350 C CA . THR A 1 533 ? -18.849 -5.433 20.267 1.00 96.62 533 THR A CA 1
ATOM 4351 C C . THR A 1 533 ? -17.509 -5.561 19.558 1.00 96.62 533 THR A C 1
ATOM 4353 O O . THR A 1 533 ? -17.306 -5.004 18.479 1.00 96.62 533 THR A O 1
ATOM 4356 N N . SER A 1 534 ? -16.563 -6.260 20.182 1.00 97.12 534 SER A N 1
ATOM 4357 C CA . SER A 1 534 ? -15.262 -6.561 19.589 1.00 97.12 534 SER A CA 1
ATOM 4358 C C . SER A 1 534 ? -14.822 -7.977 19.926 1.00 97.12 534 SER A C 1
ATOM 4360 O O . SER A 1 534 ? -15.112 -8.479 21.007 1.00 97.12 534 SER A O 1
ATOM 4362 N N . TRP A 1 535 ? -14.122 -8.621 19.000 1.00 96.94 535 TRP A N 1
ATOM 4363 C CA . TRP A 1 535 ? -13.528 -9.946 19.179 1.00 96.94 535 TRP A CA 1
ATOM 4364 C C . TRP A 1 535 ? -12.263 -10.076 18.337 1.00 96.94 535 TRP A C 1
ATOM 4366 O O . TRP A 1 535 ? -11.955 -9.210 17.513 1.00 96.94 535 TRP A O 1
ATOM 4376 N N . LYS A 1 536 ? -11.527 -11.168 18.539 1.00 96.50 536 LYS A N 1
ATOM 4377 C CA . LYS A 1 536 ? -10.305 -11.472 17.793 1.00 96.50 536 LYS A CA 1
ATOM 4378 C C . LYS A 1 536 ? -10.407 -12.781 17.026 1.00 96.50 536 LYS A C 1
ATOM 4380 O O . LYS A 1 536 ? -11.174 -13.677 17.384 1.00 96.50 536 LYS A O 1
ATOM 4385 N N . ARG A 1 537 ? -9.575 -12.887 15.991 1.00 96.00 537 ARG A N 1
ATOM 4386 C CA . ARG A 1 537 ? -9.266 -14.126 15.266 1.00 96.00 537 ARG A CA 1
ATOM 4387 C C . ARG A 1 537 ? -7.764 -14.242 15.077 1.00 96.00 537 ARG A C 1
ATOM 4389 O O . ARG A 1 537 ? -7.087 -13.229 14.917 1.00 96.00 537 ARG A O 1
ATOM 4396 N N . ASN A 1 538 ? -7.252 -15.468 15.067 1.00 95.06 538 ASN A N 1
ATOM 4397 C CA . ASN A 1 538 ? -5.824 -15.726 14.920 1.00 95.06 538 ASN A CA 1
ATOM 4398 C C . ASN A 1 538 ? -5.514 -16.698 13.781 1.00 95.06 538 ASN A C 1
ATOM 4400 O O . ASN A 1 538 ? -6.383 -17.410 13.284 1.00 95.06 538 ASN A O 1
ATOM 4404 N N . PHE A 1 539 ? -4.247 -16.717 13.388 1.00 94.75 539 PHE A N 1
ATOM 4405 C CA . PHE A 1 539 ? -3.724 -17.488 12.270 1.00 94.75 539 PHE A CA 1
ATOM 4406 C C . PHE A 1 539 ? -3.808 -19.007 12.462 1.00 94.75 539 PHE A C 1
ATOM 4408 O O . PHE A 1 539 ? -3.991 -19.732 11.489 1.00 94.75 539 PHE A O 1
ATOM 4415 N N . ILE A 1 540 ? -3.689 -19.497 13.701 1.00 92.44 540 ILE A N 1
ATOM 4416 C CA . ILE A 1 540 ? -3.691 -20.939 14.001 1.00 92.44 540 ILE A CA 1
ATOM 4417 C C . ILE A 1 540 ? -5.114 -21.511 13.936 1.00 92.44 540 ILE A C 1
ATOM 4419 O O . ILE A 1 540 ? -5.323 -22.615 13.443 1.00 92.44 540 ILE A O 1
ATOM 4423 N N . SER A 1 541 ? -6.096 -20.758 14.430 1.00 91.31 541 SER A N 1
ATOM 4424 C CA . SER A 1 541 ? -7.490 -21.180 14.608 1.00 91.31 541 SER A CA 1
ATOM 4425 C C . SER A 1 541 ? -8.445 -20.152 14.006 1.00 91.31 541 SER A C 1
ATOM 4427 O O . SER A 1 541 ? -9.258 -19.542 14.693 1.00 91.31 541 SER A O 1
ATOM 4429 N N . VAL A 1 542 ? -8.331 -19.954 12.692 1.00 90.69 542 VAL A N 1
ATOM 4430 C CA . VAL A 1 542 ? -9.024 -18.878 11.962 1.00 90.69 542 VAL A CA 1
ATOM 4431 C C . VAL A 1 542 ? -10.553 -18.944 12.100 1.00 90.69 542 VAL A C 1
ATOM 4433 O O . VAL A 1 542 ? -11.219 -17.907 12.099 1.00 90.69 542 VAL A O 1
ATOM 4436 N N . ASP A 1 543 ? -11.124 -20.142 12.252 1.00 91.88 543 ASP A N 1
ATOM 4437 C CA . ASP A 1 543 ? -12.571 -20.344 12.416 1.00 91.88 543 ASP A CA 1
ATOM 4438 C C . ASP A 1 543 ? -13.085 -19.938 13.804 1.00 91.88 543 ASP A C 1
ATOM 4440 O O . ASP A 1 543 ? -14.242 -19.529 13.941 1.00 91.88 543 ASP A O 1
ATOM 4444 N N . SER A 1 544 ? -12.220 -19.966 14.816 1.00 92.88 544 SER A N 1
ATOM 4445 C CA . SER A 1 544 ? -12.568 -19.637 16.194 1.00 92.88 544 SER A CA 1
ATOM 4446 C C . SER A 1 544 ? -12.479 -18.135 16.451 1.00 92.88 544 SER A C 1
ATOM 4448 O O . SER A 1 544 ? -11.534 -17.464 16.033 1.00 92.88 544 SER A O 1
ATOM 4450 N N . VAL A 1 545 ? -13.455 -17.614 17.192 1.00 94.81 545 VAL A N 1
ATOM 4451 C CA . VAL A 1 545 ? -13.398 -16.273 17.787 1.00 94.81 545 VAL A CA 1
ATOM 4452 C C . VAL A 1 545 ? -13.024 -16.389 19.258 1.00 94.81 545 VAL A C 1
ATOM 4454 O O . VAL A 1 545 ? -13.415 -17.347 19.926 1.00 94.81 545 VAL A O 1
ATOM 4457 N N . TYR A 1 546 ? -12.277 -15.418 19.772 1.00 94.12 546 TYR A N 1
ATOM 4458 C CA . TYR A 1 546 ? -11.898 -15.367 21.183 1.00 94.12 546 TYR A CA 1
ATOM 4459 C C . TYR A 1 546 ? -11.880 -13.926 21.698 1.00 94.12 546 TYR A C 1
ATOM 4461 O O . TYR A 1 546 ? -11.917 -12.975 20.911 1.00 94.12 546 TYR A O 1
ATOM 4469 N N . ASP A 1 547 ? -11.861 -13.783 23.027 1.00 92.81 547 ASP A N 1
ATOM 4470 C CA . ASP A 1 547 ? -11.852 -12.497 23.734 1.00 92.81 547 ASP A CA 1
ATOM 4471 C C . ASP A 1 547 ? -12.978 -11.551 23.287 1.00 92.81 547 ASP A C 1
ATOM 4473 O O . ASP A 1 547 ? -12.758 -10.374 22.995 1.00 92.81 547 ASP A O 1
ATOM 4477 N N . TYR A 1 548 ? -14.197 -12.095 23.208 1.00 93.75 548 TYR A N 1
ATOM 4478 C CA . TYR A 1 548 ? -15.395 -11.329 22.878 1.00 93.75 548 TYR A CA 1
ATOM 4479 C C . TYR A 1 548 ? -15.717 -10.319 23.986 1.00 93.75 548 TYR A C 1
ATOM 4481 O O . TYR A 1 548 ? -15.776 -10.668 25.166 1.00 93.75 548 TYR A O 1
ATOM 4489 N N . GLN A 1 549 ? -15.970 -9.072 23.599 1.00 91.62 549 GLN A N 1
ATOM 4490 C CA . GLN A 1 549 ? -16.143 -7.944 24.503 1.00 91.62 549 GLN A CA 1
ATOM 4491 C C . GLN A 1 549 ? -17.304 -7.050 24.068 1.00 91.62 549 GLN A C 1
ATOM 4493 O O . GLN A 1 549 ? -17.382 -6.631 22.914 1.00 91.62 549 GLN A O 1
ATOM 4498 N N . TYR A 1 550 ? -18.146 -6.673 25.030 1.00 92.31 550 TYR A N 1
ATOM 4499 C CA . TYR A 1 550 ? -19.076 -5.555 24.895 1.00 92.31 550 TYR A CA 1
ATOM 4500 C C . TYR A 1 550 ? -18.360 -4.251 25.263 1.00 92.31 550 TYR A C 1
ATOM 4502 O O . TYR A 1 550 ? -18.017 -4.025 26.422 1.00 92.31 550 TYR A O 1
ATOM 4510 N N . ILE A 1 551 ? -18.128 -3.402 24.265 1.00 89.88 551 ILE A N 1
ATOM 4511 C CA . ILE A 1 551 ? -17.594 -2.042 24.431 1.00 89.88 551 ILE A CA 1
ATOM 4512 C C . ILE A 1 551 ? -18.707 -1.123 24.934 1.00 89.88 551 ILE A C 1
ATOM 4514 O O . ILE A 1 551 ? -18.537 -0.336 25.863 1.00 89.88 551 ILE A O 1
ATOM 4518 N N . ARG A 1 552 ? -19.888 -1.253 24.336 1.00 85.69 552 ARG A N 1
ATOM 4519 C CA . ARG A 1 552 ? -21.088 -0.547 24.764 1.00 85.69 552 ARG A CA 1
ATOM 4520 C C . ARG A 1 552 ? -22.268 -1.487 24.639 1.00 85.69 552 ARG A C 1
ATOM 4522 O O . ARG A 1 552 ? -22.397 -2.166 23.631 1.00 85.69 552 ARG A O 1
ATOM 4529 N N . SER A 1 553 ? -23.127 -1.487 25.644 1.00 76.38 553 SER A N 1
ATOM 4530 C CA . SER A 1 553 ? -24.436 -2.126 25.610 1.00 76.38 553 SER A CA 1
ATOM 4531 C C . SER A 1 553 ? -25.412 -1.144 26.246 1.00 76.38 553 SER A C 1
ATOM 4533 O O . SER A 1 553 ? -25.117 -0.589 27.307 1.00 76.38 553 SER A O 1
ATOM 4535 N N . VAL A 1 554 ? -26.516 -0.845 25.563 1.00 63.50 554 VAL A N 1
ATOM 4536 C CA . VAL A 1 554 ? -27.631 -0.120 26.179 1.00 63.50 554 VAL A CA 1
ATOM 4537 C C . VAL A 1 554 ? -28.480 -1.187 26.862 1.00 63.50 554 VAL A C 1
ATOM 4539 O O . VAL A 1 554 ? -29.226 -1.890 26.188 1.00 63.50 554 VAL A O 1
ATOM 4542 N N . GLN A 1 555 ? -28.283 -1.368 28.171 1.00 39.81 555 GLN A N 1
ATOM 4543 C CA . GLN A 1 555 ? -29.238 -2.107 29.002 1.00 39.81 555 GLN A CA 1
ATOM 4544 C C . GLN A 1 555 ? -30.529 -1.315 29.172 1.00 39.81 555 GLN A C 1
ATOM 4546 O O . GLN A 1 555 ? -30.435 -0.074 29.337 1.00 39.81 555 GLN A O 1
#

Secondary structure (DSSP, 8-state):
-HHHHHHHHHHHHHHHHHHHHHHHHHTHHHHHHHHHHHHS---PPPB-SS-EEEEEEEEEETTSS-SSEEEEESSSS---EEEEEEB--S-S-GGGG-SEE-SSEEEEEEEEEP-TTSSPPPP-EEEE-SSTTS--HHHHHHHHHHHHTT-GGGG-EEEEEPPPPTTGGG-TT------EEEEE-SSEEEEETTEEEE--TTSPPEEEEEEEESTT----STTEEEEEEEE--EETTTTEE--EEEEEEE--SSSPP------SSS---SS-B-SEEEEEEE----B---S-HHHHHHHHHHHHHHHHHHHHH--SEEEEES--B-TTT-S-HHHHHHHHHHHHHHHT-EEEEE--TT---SSS-HHHHHHHHTTSTTBGGGG--TTS-EEEEEEBTTS-EEEEEEE-TTS-SHHHHHHHTTSPPPSEEEEEESS--GGGS-SS---EES-B---PPPPGGGGGGTTHHHHHHHTT--EEEE-S-TTB--EEE-TTS-EEEE-----TT----TT---EEEEEEEETTTTEEEEEEEESSSTT--EEEEEEE---

Mean predicted aligned error: 10.05 Å

Nearest PDB structures (foldseek):
  2hyo-assembly1_A-2  TM=6.864E-01  e=6.784E-09  Mycobacterium tuberculosis H37Rv
  2hyp-assembly1_A-2  TM=6.699E-01  e=9.059E-09  Mycobacterium tuberculosis H37Rv
  3ib7-assembly1_A  TM=5.833E-01  e=3.631E-08  Mycobacterium tuberculosis
  6nvo-assembly1_A  TM=5.439E-01  e=2.872E-03  Pseudomonas putida KT2440
  6khy-assembly2_B  TM=3.098E-01  e=2.496E+00  African swine fever virus tick/South Africa/Pretoriuskop Pr4/1996